Protein 5NA1 (pdb70)

Secondary structure (DSSP, 8-state):
-EEEEEE--SHHHHHHHHHHHHHS-TTTEEEEEEESSSEEE-GGGHHHHHHTSS-GGGGEEESGGGS-TTTEEEEE--EEEEETTTTEEEETTEEEE-SEEEE---EEE--TT-BTHHHHSB--SSHHHHHHHHHHHHHHHHHHHH-SS--GGGGEEEEE--SHHHHHHHHHHHHHHHHHHHHHT--GGG-EEEEE-SSSSSSTTS-HHHHHHHHHHHHHTTEEEE-S--EEEEETTEEEEEETTEEEEEE-SEEEE-S-EEE-THHHHHSSSEETTEEEPPTTSEETTEEEEEE-GGGEE---TT-SSPPP--HHHHHHHHHHHHHHHHHHHTTPPP--------EEEEE-STT-EEEEETTEEEETHHHHHHHHHHHHHHHHHHHHHHHHHHHS--

Solvent-accessible surface area: 18653 Å² total; per-residue (Å²): 141,113,83,0,1,0,0,7,2,29,19,7,0,0,0,0,0,3,59,0,8,133,50,4,58,63,155,36,0,50,1,12,0,2,19,138,29,100,44,2,58,2,23,52,4,2,8,30,5,0,0,22,52,40,111,70,101,64,1,28,3,69,0,67,76,21,16,102,117,127,36,4,80,25,15,94,4,80,11,73,106,7,52,57,98,48,95,94,0,71,13,99,127,31,117,55,79,6,52,7,0,0,0,7,44,23,51,47,4,27,11,90,80,29,140,17,0,102,123,87,14,55,19,16,29,41,4,94,23,0,84,94,0,19,123,43,2,37,71,49,2,34,83,10,42,87,36,213,154,90,70,57,63,29,0,3,4,3,0,0,0,0,19,56,58,0,0,6,0,0,0,6,0,12,48,39,8,46,117,2,1,96,139,51,74,15,72,102,136,96,24,119,7,8,0,0,24,56,41,109,152,10,0,100,98,20,58,142,147,10,23,81,64,0,35,59,30,0,92,118,111,53,5,73,32,54,53,62,12,54,12,54,20,5,46,154,128,1,0,25,0,45,53,151,60,109,122,69,67,28,63,8,21,3,7,0,6,17,36,13,66,15,0,13,120,22,0,78,130,3,8,136,68,27,168,126,0,47,10,73,10,67,49,19,0,0,3,115,69,44,98,34,0,0,0,0,5,20,0,4,5,3,40,30,79,84,108,160,203,50,40,94,44,50,25,40,7,5,17,22,0,0,48,13,0,3,121,0,0,62,62,55,36,83,74,102,94,43,98,104,11,138,60,70,113,153,12,47,1,0,8,0,4,62,120,25,0,0,0,58,11,178,65,145,85,29,37,15,153,151,0,10,106,42,22,74,59,58,10,21,136,18,0,81,64,8,26,27,114,38,20,6,158,171,56,16,48,150

GO terms:
  GO:0005886 plasma membrane (C, EXP)
  GO:0103036 NADH dehydrogenase (menaquinone) (non-electrogenic) activity (F, EXP)
  GO:0120555 NADH dehydrogenase (ubiquinone) (non-electrogenic) activity (F, EXP)
  GO:0050136 NADH dehydrogenase (quinone) (non-electrogenic) activity (F, EXP)

Organism: Staphylococcus aureus (strain NCTC 8325 / PS 47) (NCBI:txid93061)

InterPro domains:
  IPR023753 FAD/NAD(P)-binding domain [PF07992] (6-326)
  IPR036188 FAD/NAD(P)-binding domain superfamily [SSF51905] (6-210)
  IPR036188 FAD/NAD(P)-binding domain superfamily [SSF51905] (152-339)
  IPR051169 NADH:quinone oxidoreductase/NAD(P)H-quinone oxidoreductase [PTHR42913] (4-386)

B-factor: mean 48.08, std 14.4, range [29.09, 130.31]

Foldseek 3Di:
DFEEEEEACELQRLLLQLLLQVQDDLVLYAYEYEHQDQKYFQLVCLLQLLQVVDPLVLGIDGSVQQHPVSRYHYHNWAWDAQAQVQQWTQTPVGIDHGPFYEYAQAKDFDDPPQACCVPAAQESDDSVSSNVNNVQLLVLLQVCLVDPPNDLLSQEEEEEALEQSRLLSLLSNLVRVVVSCVVSVHDSVSHAAEYEYLAQDGHPVDDPVLRVVSVCLSVVSHYHYHHNKDFRHADNQGTFIADVHDTDDDGHSHYYYDHGMAADPNQVVHDPPFDRLEAEDDQLQAHPPCPRYHYAARNYFYADPPGDGGDDRDSQRSSLSSNSSSVQVSQVSVVHHHDGRDRDPQKAWRDNYQFWTWIAGPNRIDIGNVRNVVNQVVQLVSLCSSRHPVSSVVSGPD

Structure (mmCIF, N/CA/C/O backbone):
data_5NA1
#
_entry.id   5NA1
#
_cell.length_a   150.418
_cell.length_b   150.418
_cell.length_c   150.418
_cell.angle_alpha   90.00
_cell.angle_beta   90.00
_cell.angle_gamma   90.00
#
_symmetry.space_group_name_H-M   'P 43 3 2'
#
loop_
_entity.id
_entity.type
_entity.pdbx_description
1 polymer 'NADH dehydrogenase-like protein SAOUHSC_00878'
2 non-polymer 'FLAVIN-ADENINE DINUCLEOTIDE'
3 non-polymer 'PHOSPHATE ION'
4 non-polymer 'MALONATE ION'
5 water water
#
loop_
_atom_site.group_PDB
_atom_site.id
_atom_site.type_symbol
_atom_site.label_atom_id
_atom_site.label_alt_id
_atom_site.label_comp_id
_atom_site.label_asym_id
_atom_site.label_entity_id
_atom_site.label_seq_id
_atom_site.pdbx_PDB_ins_code
_atom_site.Cartn_x
_atom_site.Cartn_y
_atom_site.Cartn_z
_atom_site.occupancy
_atom_site.B_iso_or_equiv
_atom_site.auth_seq_id
_atom_site.auth_comp_id
_atom_site.auth_asym_id
_atom_site.auth_atom_id
_atom_site.pdbx_PDB_model_num
ATOM 1 N N . ARG A 1 11 ? 17.681 20.679 8.725 1.00 64.29 5 ARG A N 1
ATOM 2 C CA . ARG A 1 11 ? 17.328 19.620 7.780 1.00 63.83 5 ARG A CA 1
ATOM 3 C C . ARG A 1 11 ? 16.277 20.167 6.785 1.00 66.92 5 ARG A C 1
ATOM 4 O O . ARG A 1 11 ? 15.066 20.105 7.032 1.00 66.99 5 ARG A O 1
ATOM 12 N N . LYS A 1 12 ? 16.759 20.747 5.674 1.00 60.67 6 LYS A N 1
ATOM 13 C CA . LYS A 1 12 ? 15.876 21.362 4.695 1.00 57.89 6 LYS A CA 1
ATOM 14 C C . LYS A 1 12 ? 15.150 20.313 3.854 1.00 56.31 6 LYS A C 1
ATOM 15 O O . LYS A 1 12 ? 15.675 19.231 3.630 1.00 55.92 6 LYS A O 1
ATOM 21 N N . LYS A 1 13 ? 13.910 20.619 3.450 1.00 49.17 7 LYS A N 1
ATOM 22 C CA . LYS A 1 13 ? 13.093 19.713 2.651 1.00 46.55 7 LYS A CA 1
ATOM 23 C C . LYS A 1 13 ? 13.354 19.949 1.181 1.00 46.26 7 LYS A C 1
ATOM 24 O O . LYS A 1 13 ? 13.084 21.041 0.668 1.00 45.08 7 LYS A O 1
ATOM 30 N N . VAL A 1 14 ? 13.935 18.944 0.520 1.00 40.81 8 VAL A N 1
ATOM 31 C CA . VAL A 1 14 ? 14.211 18.969 -0.920 1.00 39.04 8 VAL A CA 1
ATOM 32 C C . VAL A 1 14 ? 13.088 18.158 -1.546 1.00 40.72 8 VAL A C 1
ATOM 33 O O . VAL A 1 14 ? 13.023 16.950 -1.339 1.00 38.84 8 VAL A O 1
ATOM 37 N N . LEU A 1 15 ? 12.195 18.832 -2.286 1.00 37.58 9 LEU A N 1
ATOM 38 C CA . LEU A 1 15 ? 11.026 18.204 -2.911 1.00 36.72 9 LEU A CA 1
ATOM 39 C C . LEU A 1 15 ? 11.276 18.130 -4.419 1.00 39.97 9 LEU A C 1
ATOM 40 O O . LEU A 1 15 ? 11.534 19.154 -5.059 1.00 39.92 9 LEU A O 1
ATOM 45 N N . VAL A 1 16 ? 11.252 16.914 -4.968 1.00 34.96 10 VAL A N 1
ATOM 46 C CA . VAL A 1 16 ? 11.468 16.659 -6.388 1.00 33.53 10 VAL A CA 1
ATOM 47 C C . VAL A 1 16 ? 10.129 16.198 -7.017 1.00 37.15 10 VAL A C 1
ATOM 48 O O . VAL A 1 16 ? 9.550 15.194 -6.593 1.00 34.22 10 VAL A O 1
ATOM 52 N N . LEU A 1 17 ? 9.663 16.917 -8.047 1.00 35.29 11 LEU A N 1
ATOM 53 C CA . LEU A 1 17 ? 8.402 16.599 -8.730 1.00 35.03 11 LEU A CA 1
ATOM 54 C C . LEU A 1 17 ? 8.657 15.891 -10.056 1.00 37.57 11 LEU A C 1
ATOM 55 O O . LEU A 1 17 ? 9.032 16.529 -11.025 1.00 36.86 11 LEU A O 1
ATOM 60 N N . GLY A 1 18 ? 8.426 14.578 -10.070 1.00 35.06 12 GLY A N 1
ATOM 61 C CA . GLY A 1 18 ? 8.597 13.711 -11.223 1.00 34.23 12 GLY A CA 1
ATOM 62 C C . GLY A 1 18 ? 9.802 12.812 -11.085 1.00 39.21 12 GLY A C 1
ATOM 63 O O . GLY A 1 18 ? 10.904 13.300 -10.829 1.00 37.98 12 GLY A O 1
ATOM 64 N N . ALA A 1 19 ? 9.617 11.481 -11.294 1.00 37.31 13 ALA A N 1
ATOM 65 C CA . ALA A 1 19 ? 10.717 10.522 -11.248 1.00 36.65 13 ALA A CA 1
ATOM 66 C C . ALA A 1 19 ? 11.094 10.081 -12.673 1.00 39.81 13 ALA A C 1
ATOM 67 O O . ALA A 1 19 ? 11.320 8.882 -12.931 1.00 38.40 13 ALA A O 1
ATOM 69 N N . GLY A 1 20 ? 11.247 11.073 -13.562 1.00 34.68 14 GLY A N 1
ATOM 70 C CA . GLY A 1 20 ? 11.673 10.846 -14.936 1.00 33.66 14 GLY A CA 1
ATOM 71 C C . GLY A 1 20 ? 13.179 10.914 -15.047 1.00 38.46 14 GLY A C 1
ATOM 72 O O . GLY A 1 20 ? 13.885 10.758 -14.053 1.00 38.73 14 GLY A O 1
ATOM 73 N N . TYR A 1 21 ? 13.688 11.152 -16.256 1.00 36.32 15 TYR A N 1
ATOM 74 C CA . TYR A 1 21 ? 15.134 11.276 -16.490 1.00 35.61 15 TYR A CA 1
ATOM 75 C C . TYR A 1 21 ? 15.718 12.383 -15.638 1.00 39.33 15 TYR A C 1
ATOM 76 O O . TYR A 1 21 ? 16.673 12.156 -14.913 1.00 38.88 15 TYR A O 1
ATOM 85 N N . ALA A 1 22 ? 15.125 13.573 -15.709 1.00 36.50 16 ALA A N 1
ATOM 86 C CA . ALA A 1 22 ? 15.600 14.715 -14.929 1.00 35.73 16 ALA A CA 1
ATOM 87 C C . ALA A 1 22 ? 15.482 14.528 -13.406 1.00 40.81 16 ALA A C 1
ATOM 88 O O . ALA A 1 22 ? 16.463 14.702 -12.678 1.00 41.29 16 ALA A O 1
ATOM 90 N N . GLY A 1 23 ? 14.283 14.217 -12.940 1.00 37.80 17 GLY A N 1
ATOM 91 C CA . GLY A 1 23 ? 14.010 14.089 -11.515 1.00 37.55 17 GLY A CA 1
ATOM 92 C C . GLY A 1 23 ? 14.643 12.900 -10.821 1.00 40.64 17 GLY A C 1
ATOM 93 O O . GLY A 1 23 ? 15.187 13.049 -9.726 1.00 41.11 17 GLY A O 1
ATOM 94 N N . LEU A 1 24 ? 14.590 11.714 -11.433 1.00 35.80 18 LEU A N 1
ATOM 95 C CA . LEU A 1 24 ? 15.212 10.531 -10.826 1.00 34.74 18 LEU A CA 1
ATOM 96 C C . LEU A 1 24 ? 16.752 10.639 -10.825 1.00 37.31 18 LEU A C 1
ATOM 97 O O . LEU A 1 24 ? 17.394 10.191 -9.867 1.00 36.29 18 LEU A O 1
ATOM 102 N N . GLN A 1 25 ? 17.342 11.271 -11.857 1.00 33.78 19 GLN A N 1
ATOM 103 C CA . GLN A 1 25 ? 18.806 11.467 -11.880 1.00 34.64 19 GLN A CA 1
ATOM 104 C C . GLN A 1 25 ? 19.245 12.401 -10.738 1.00 38.76 19 GLN A C 1
ATOM 105 O O . GLN A 1 25 ? 20.258 12.150 -10.098 1.00 38.62 19 GLN A O 1
ATOM 111 N N . THR A 1 26 ? 18.486 13.480 -10.499 1.00 35.60 20 THR A N 1
ATOM 112 C CA . THR A 1 26 ? 18.761 14.414 -9.406 1.00 35.88 20 THR A CA 1
ATOM 113 C C . THR A 1 26 ? 18.762 13.693 -8.068 1.00 41.03 20 THR A C 1
ATOM 114 O O . THR A 1 26 ? 19.648 13.909 -7.258 1.00 41.62 20 THR A O 1
ATOM 118 N N . VAL A 1 27 ? 17.748 12.866 -7.832 1.00 37.78 21 VAL A N 1
ATOM 119 C CA . VAL A 1 27 ? 17.599 12.139 -6.582 1.00 37.53 21 VAL A CA 1
ATOM 120 C C . VAL A 1 27 ? 18.718 11.105 -6.376 1.00 40.45 21 VAL A C 1
ATOM 121 O O . VAL A 1 27 ? 19.285 11.080 -5.304 1.00 40.98 21 VAL A O 1
ATOM 125 N N . THR A 1 28 ? 19.050 10.285 -7.384 1.00 36.38 22 THR A N 1
ATOM 126 C CA . THR A 1 28 ? 20.091 9.259 -7.227 1.00 36.84 22 THR A CA 1
ATOM 127 C C . THR A 1 28 ? 21.472 9.868 -7.014 1.00 41.60 22 THR A C 1
ATOM 128 O O . THR A 1 28 ? 22.271 9.304 -6.256 1.00 41.13 22 THR A O 1
ATOM 132 N N . LYS A 1 29 ? 21.749 11.036 -7.622 1.00 38.31 23 LYS A N 1
ATOM 133 C CA . LYS A 1 29 ? 23.018 11.712 -7.378 1.00 39.32 23 LYS A CA 1
ATOM 134 C C . LYS A 1 29 ? 23.011 12.401 -6.034 1.00 44.63 23 LYS A C 1
ATOM 135 O O . LYS A 1 29 ? 23.971 12.275 -5.285 1.00 45.02 23 LYS A O 1
ATOM 141 N N . LEU A 1 30 ? 21.936 13.142 -5.733 1.00 41.24 24 LEU A N 1
ATOM 142 C CA . LEU A 1 30 ? 21.843 13.903 -4.489 1.00 40.92 24 LEU A CA 1
ATOM 143 C C . LEU A 1 30 ? 21.838 13.022 -3.251 1.00 45.04 24 LEU A C 1
ATOM 144 O O . LEU A 1 30 ? 22.480 13.384 -2.271 1.00 44.01 24 LEU A O 1
ATOM 149 N N . GLN A 1 31 ? 21.152 11.868 -3.291 1.00 42.68 25 GLN A N 1
ATOM 150 C CA . GLN A 1 31 ? 21.093 10.966 -2.133 1.00 44.16 25 GLN A CA 1
ATOM 151 C C . GLN A 1 31 ? 22.478 10.398 -1.717 1.00 50.93 25 GLN A C 1
ATOM 152 O O . GLN A 1 31 ? 22.672 10.069 -0.543 1.00 51.50 25 GLN A O 1
ATOM 158 N N . LYS A 1 32 ? 23.416 10.285 -2.668 1.00 48.07 26 LYS A N 1
ATOM 159 C CA . LYS A 1 32 ? 24.776 9.833 -2.376 1.00 49.92 26 LYS A CA 1
ATOM 160 C C . LYS A 1 32 ? 25.624 10.937 -1.693 1.00 55.79 26 LYS A C 1
ATOM 161 O O . LYS A 1 32 ? 26.538 10.621 -0.930 1.00 55.70 26 LYS A O 1
ATOM 167 N N . ALA A 1 33 ? 25.353 12.214 -2.028 1.00 53.52 27 ALA A N 1
ATOM 168 C CA . ALA A 1 33 ? 26.104 13.385 -1.580 1.00 53.84 27 ALA A CA 1
ATOM 169 C C . ALA A 1 33 ? 25.646 14.016 -0.256 1.00 60.03 27 ALA A C 1
ATOM 170 O O . ALA A 1 33 ? 26.483 14.565 0.458 1.00 60.52 27 ALA A O 1
ATOM 172 N N . ILE A 1 34 ? 24.349 14.006 0.058 1.00 58.67 28 ILE A N 1
ATOM 173 C CA . ILE A 1 34 ? 23.885 14.606 1.323 1.00 59.86 28 ILE A CA 1
ATOM 174 C C . ILE A 1 34 ? 23.984 13.605 2.443 1.00 67.46 28 ILE A C 1
ATOM 175 O O . ILE A 1 34 ? 23.975 12.398 2.207 1.00 66.96 28 ILE A O 1
ATOM 180 N N . SER A 1 35 ? 24.029 14.124 3.668 1.00 67.35 29 SER A N 1
ATOM 181 C CA . SER A 1 35 ? 23.982 13.340 4.894 1.00 68.53 29 SER A CA 1
ATOM 182 C C . SER A 1 35 ? 22.498 13.316 5.263 1.00 74.50 29 SER A C 1
ATOM 183 O O . SER A 1 35 ? 21.734 14.168 4.794 1.00 73.04 29 SER A O 1
ATOM 186 N N . THR A 1 36 ? 22.083 12.359 6.095 1.00 73.50 30 THR A N 1
ATOM 187 C CA . THR A 1 36 ? 20.680 12.261 6.496 1.00 72.90 30 THR A CA 1
ATOM 188 C C . THR A 1 36 ? 20.220 13.510 7.253 1.00 76.42 30 THR A C 1
ATOM 189 O O . THR A 1 36 ? 19.149 14.019 6.936 1.00 76.41 30 THR A O 1
ATOM 193 N N . GLU A 1 37 ? 21.027 14.034 8.209 1.00 72.93 31 GLU A N 1
ATOM 194 C CA . GLU A 1 37 ? 20.635 15.236 8.982 1.00 72.65 31 GLU A CA 1
ATOM 195 C C . GLU A 1 37 ? 20.783 16.563 8.194 1.00 72.39 31 GLU A C 1
ATOM 196 O O . GLU A 1 37 ? 20.235 17.582 8.608 1.00 71.77 31 GLU A O 1
ATOM 202 N N . GLU A 1 38 ? 21.490 16.539 7.060 1.00 65.53 32 GLU A N 1
ATOM 203 C CA . GLU A 1 38 ? 21.705 17.706 6.205 1.00 63.30 32 GLU A CA 1
ATOM 204 C C . GLU A 1 38 ? 20.415 18.137 5.505 1.00 65.33 32 GLU A C 1
ATOM 205 O O . GLU A 1 38 ? 20.150 19.333 5.380 1.00 65.25 32 GLU A O 1
ATOM 211 N N . ALA A 1 39 ? 19.639 17.162 5.005 1.00 59.95 33 ALA A N 1
ATOM 212 C CA . ALA A 1 39 ? 18.390 17.435 4.304 1.00 57.46 33 ALA A CA 1
ATOM 213 C C . ALA A 1 39 ? 17.508 16.209 4.201 1.00 56.69 33 ALA A C 1
ATOM 214 O O . ALA A 1 39 ? 17.978 15.076 4.273 1.00 55.48 33 ALA A O 1
ATOM 216 N N . GLU A 1 40 ? 16.228 16.469 3.982 1.00 51.34 34 GLU A N 1
ATOM 217 C CA . GLU A 1 40 ? 15.162 15.494 3.787 1.00 50.66 34 GLU A CA 1
ATOM 218 C C . GLU A 1 40 ? 14.765 15.563 2.300 1.00 50.36 34 GLU A C 1
ATOM 219 O O . GLU A 1 40 ? 14.437 16.654 1.844 1.00 49.68 34 GLU A O 1
ATOM 225 N N . ILE A 1 41 ? 14.852 14.441 1.531 1.00 43.96 35 ILE A N 1
ATOM 226 C CA . ILE A 1 41 ? 14.459 14.422 0.120 1.00 41.62 35 ILE A CA 1
ATOM 227 C C . ILE A 1 41 ? 13.077 13.764 -0.013 1.00 44.08 35 ILE A C 1
ATOM 228 O O . ILE A 1 41 ? 12.846 12.692 0.535 1.00 43.52 35 ILE A O 1
ATOM 233 N N . THR A 1 42 ? 12.187 14.361 -0.802 1.00 39.47 36 THR A N 1
ATOM 234 C CA . THR A 1 42 ? 10.862 13.787 -1.045 1.00 38.04 36 THR A CA 1
ATOM 235 C C . THR A 1 42 ? 10.662 13.774 -2.543 1.00 39.34 36 THR A C 1
ATOM 236 O O . THR A 1 42 ? 10.840 14.801 -3.182 1.00 38.91 36 THR A O 1
ATOM 240 N N . LEU A 1 43 ? 10.363 12.607 -3.105 1.00 35.54 37 LEU A N 1
ATOM 241 C CA . LEU A 1 43 ? 10.180 12.419 -4.545 1.00 35.08 37 LEU A CA 1
ATOM 242 C C . LEU A 1 43 ? 8.736 12.022 -4.813 1.00 39.59 37 LEU A C 1
ATOM 243 O O . LEU A 1 43 ? 8.289 11.012 -4.286 1.00 40.59 37 LEU A O 1
ATOM 248 N N . ILE A 1 44 ? 7.998 12.827 -5.590 1.00 36.79 38 ILE A N 1
ATOM 249 C CA . ILE A 1 44 ? 6.598 12.555 -5.938 1.00 35.49 38 ILE A CA 1
ATOM 250 C C . ILE A 1 44 ? 6.541 12.127 -7.386 1.00 39.44 38 ILE A C 1
ATOM 251 O O . ILE A 1 44 ? 7.115 12.804 -8.234 1.00 36.48 38 ILE A O 1
ATOM 256 N N . ASN A 1 45 ? 5.770 11.068 -7.679 1.00 39.64 39 ASN A N 1
ATOM 257 C CA . ASN A 1 45 ? 5.580 10.598 -9.054 1.00 39.68 39 ASN A CA 1
ATOM 258 C C . ASN A 1 45 ? 4.205 9.954 -9.218 1.00 42.84 39 ASN A C 1
ATOM 259 O O . ASN A 1 45 ? 3.782 9.193 -8.355 1.00 42.13 39 ASN A O 1
ATOM 264 N N . LYS A 1 46 ? 3.540 10.256 -10.354 1.00 39.22 40 LYS A N 1
ATOM 265 C CA . LYS A 1 46 ? 2.218 9.744 -10.799 1.00 38.38 40 LYS A CA 1
ATOM 266 C C . LYS A 1 46 ? 2.123 8.221 -10.598 1.00 39.88 40 LYS A C 1
ATOM 267 O O . LYS A 1 46 ? 1.153 7.706 -10.042 1.00 41.13 40 LYS A O 1
ATOM 273 N N . ASN A 1 47 ? 3.132 7.517 -11.109 1.00 35.70 41 ASN A N 1
ATOM 274 C CA . ASN A 1 47 ? 3.229 6.053 -11.135 1.00 36.28 41 ASN A CA 1
ATOM 275 C C . ASN A 1 47 ? 4.292 5.495 -10.190 1.00 40.85 41 ASN A C 1
ATOM 276 O O . ASN A 1 47 ? 5.233 6.190 -9.822 1.00 40.31 41 ASN A O 1
ATOM 281 N N . GLU A 1 48 ? 4.177 4.211 -9.879 1.00 38.50 42 GLU A N 1
ATOM 282 C CA . GLU A 1 48 ? 5.142 3.483 -9.018 1.00 39.66 42 GLU A CA 1
ATOM 283 C C . GLU A 1 48 ? 6.466 3.277 -9.747 1.00 41.75 42 GLU A C 1
ATOM 284 O O . GLU A 1 48 ? 7.469 2.997 -9.104 1.00 41.89 42 GLU A O 1
ATOM 290 N N . TYR A 1 49 ? 6.473 3.437 -11.088 1.00 36.86 43 TYR A N 1
ATOM 291 C CA . TYR A 1 49 ? 7.626 3.181 -11.915 1.00 34.95 43 TYR A CA 1
ATOM 292 C C . TYR A 1 49 ? 8.173 4.426 -12.598 1.00 37.47 43 TYR A C 1
ATOM 293 O O . TYR A 1 49 ? 7.547 5.487 -12.672 1.00 35.52 43 TYR A O 1
ATOM 302 N N . HIS A 1 50 ? 9.387 4.257 -13.081 1.00 35.35 44 HIS A N 1
ATOM 303 C CA . HIS A 1 50 ? 10.082 5.192 -13.930 1.00 35.79 44 HIS A CA 1
ATOM 304 C C . HIS A 1 50 ? 10.011 4.493 -15.283 1.00 38.28 44 HIS A C 1
ATOM 305 O O . HIS A 1 50 ? 10.309 3.306 -15.359 1.00 36.19 44 HIS A O 1
ATOM 312 N N . TYR A 1 51 ? 9.692 5.214 -16.338 1.00 36.04 45 TYR A N 1
ATOM 313 C CA . TYR A 1 51 ? 9.678 4.608 -17.660 1.00 35.93 45 TYR A CA 1
ATOM 314 C C . TYR A 1 51 ? 10.680 5.276 -18.567 1.00 38.83 45 TYR A C 1
ATOM 315 O O . TYR A 1 51 ? 10.927 6.467 -18.463 1.00 37.64 45 TYR A O 1
ATOM 324 N N . GLU A 1 52 ? 11.245 4.498 -19.476 1.00 37.08 46 GLU A N 1
ATOM 325 C CA . GLU A 1 52 ? 12.178 4.997 -20.470 1.00 36.17 46 GLU A CA 1
ATOM 326 C C . GLU A 1 52 ? 11.341 5.608 -21.551 1.00 37.53 46 GLU A C 1
ATOM 327 O O . GLU A 1 52 ? 10.839 4.897 -22.408 1.00 37.01 46 GLU A O 1
ATOM 333 N N . ALA A 1 53 ? 11.098 6.909 -21.462 1.00 34.97 47 ALA A N 1
ATOM 334 C CA . ALA A 1 53 ? 10.285 7.619 -22.461 1.00 34.53 47 ALA A CA 1
ATOM 335 C C . ALA A 1 53 ? 10.918 7.538 -23.851 1.00 37.55 47 ALA A C 1
ATOM 336 O O . ALA A 1 53 ? 10.215 7.455 -24.848 1.00 37.11 47 ALA A O 1
ATOM 338 N N . THR A 1 54 ? 12.249 7.455 -23.906 1.00 34.94 48 THR A N 1
ATOM 339 C CA . THR A 1 54 ? 12.952 7.320 -25.174 1.00 34.72 48 THR A CA 1
ATOM 340 C C . THR A 1 54 ? 12.709 5.963 -25.872 1.00 40.06 48 THR A C 1
ATOM 341 O O . THR A 1 54 ? 13.125 5.829 -27.020 1.00 39.91 48 THR A O 1
ATOM 345 N N . TRP A 1 55 ? 12.086 4.960 -25.192 1.00 35.28 49 TRP A N 1
ATOM 346 C CA . TRP A 1 55 ? 11.780 3.654 -25.758 1.00 35.22 49 TRP A CA 1
ATOM 347 C C . TRP A 1 55 ? 10.277 3.542 -26.129 1.00 38.44 49 TRP A C 1
ATOM 348 O O . TRP A 1 55 ? 9.840 2.466 -26.569 1.00 36.63 49 TRP A O 1
ATOM 359 N N . LEU A 1 56 ? 9.486 4.642 -25.984 1.00 36.24 50 LEU A N 1
ATOM 360 C CA . LEU A 1 56 ? 8.031 4.594 -26.251 1.00 36.59 50 LEU A CA 1
ATOM 361 C C . LEU A 1 56 ? 7.659 4.382 -27.732 1.00 38.74 50 LEU A C 1
ATOM 362 O O . LEU A 1 56 ? 6.521 4.017 -28.009 1.00 38.08 50 LEU A O 1
ATOM 367 N N . HIS A 1 57 ? 8.604 4.573 -28.662 1.00 34.93 51 HIS A N 1
ATOM 368 C CA . HIS A 1 57 ? 8.407 4.262 -30.086 1.00 34.82 51 HIS A CA 1
ATOM 369 C C . HIS A 1 57 ? 8.218 2.721 -30.247 1.00 37.76 51 HIS A C 1
ATOM 370 O O . HIS A 1 57 ? 7.289 2.265 -30.920 1.00 36.16 51 HIS A O 1
ATOM 377 N N . GLU A 1 58 ? 9.014 1.944 -29.501 1.00 34.63 52 GLU A N 1
ATOM 378 C CA . GLU A 1 58 ? 8.962 0.482 -29.515 1.00 34.77 52 GLU A CA 1
ATOM 379 C C . GLU A 1 58 ? 7.721 -0.041 -28.788 1.00 37.25 52 GLU A C 1
ATOM 380 O O . GLU A 1 58 ? 7.063 -0.958 -29.271 1.00 37.37 52 GLU A O 1
ATOM 386 N N . ALA A 1 59 ? 7.408 0.526 -27.629 1.00 33.76 53 ALA A N 1
ATOM 387 C CA . ALA A 1 59 ? 6.215 0.130 -26.889 1.00 33.56 53 ALA A CA 1
ATOM 388 C C . ALA A 1 59 ? 4.926 0.520 -27.626 1.00 35.55 53 ALA A C 1
ATOM 389 O O . ALA A 1 59 ? 3.974 -0.223 -27.552 1.00 36.04 53 ALA A O 1
ATOM 391 N N . SER A 1 60 ? 4.886 1.677 -28.318 1.00 33.06 54 SER A N 1
ATOM 392 C CA . SER A 1 60 ? 3.704 2.128 -29.075 1.00 33.10 54 SER A CA 1
ATOM 393 C C . SER A 1 60 ? 3.412 1.276 -30.302 1.00 38.59 54 SER A C 1
ATOM 394 O O . SER A 1 60 ? 2.243 1.019 -30.601 1.00 37.65 54 SER A O 1
ATOM 397 N N . ALA A 1 61 ? 4.475 0.852 -31.020 1.00 37.26 55 ALA A N 1
ATOM 398 C CA . ALA A 1 61 ? 4.363 -0.020 -32.192 1.00 37.48 55 ALA A CA 1
ATOM 399 C C . ALA A 1 61 ? 4.128 -1.485 -31.771 1.00 44.23 55 ALA A C 1
ATOM 400 O O . ALA A 1 61 ? 3.539 -2.254 -32.536 1.00 44.90 55 ALA A O 1
ATOM 402 N N . GLY A 1 62 ? 4.594 -1.859 -30.572 1.00 40.69 56 GLY A N 1
ATOM 403 C CA . GLY A 1 62 ? 4.427 -3.211 -30.039 1.00 40.22 56 GLY A CA 1
ATOM 404 C C . GLY A 1 62 ? 5.564 -4.152 -30.362 1.00 42.36 56 GLY A C 1
ATOM 405 O O . GLY A 1 62 ? 5.397 -5.365 -30.318 1.00 41.51 56 GLY A O 1
ATOM 406 N N . THR A 1 63 ? 6.740 -3.602 -30.655 1.00 41.41 57 THR A N 1
ATOM 407 C CA . THR A 1 63 ? 7.949 -4.385 -30.936 1.00 41.30 57 THR A CA 1
ATOM 408 C C . THR A 1 63 ? 8.670 -4.700 -29.618 1.00 44.60 57 THR A C 1
ATOM 409 O O . THR A 1 63 ? 9.605 -5.493 -29.596 1.00 43.56 57 THR A O 1
ATOM 413 N N . LEU A 1 64 ? 8.236 -4.066 -28.531 1.00 42.94 58 LEU A N 1
ATOM 414 C CA . LEU A 1 64 ? 8.783 -4.279 -27.206 1.00 44.38 58 LEU A CA 1
ATOM 415 C C . LEU A 1 64 ? 7.634 -4.365 -26.194 1.00 51.23 58 LEU A C 1
ATOM 416 O O . LEU A 1 64 ? 6.689 -3.570 -26.260 1.00 52.23 58 LEU A O 1
ATOM 421 N N . ASN A 1 65 ? 7.705 -5.337 -25.277 1.00 48.62 59 ASN A N 1
ATOM 422 C CA . ASN A 1 65 ? 6.706 -5.488 -24.225 1.00 49.09 59 ASN A CA 1
ATOM 423 C C . ASN A 1 65 ? 6.820 -4.299 -23.241 1.00 51.12 59 ASN A C 1
ATOM 424 O O . ASN A 1 65 ? 7.924 -3.967 -22.798 1.00 49.34 59 ASN A O 1
ATOM 429 N N . TYR A 1 66 ? 5.675 -3.661 -22.923 1.00 47.28 60 TYR A N 1
ATOM 430 C CA . TYR A 1 66 ? 5.604 -2.482 -22.046 1.00 47.17 60 TYR A CA 1
ATOM 431 C C . TYR A 1 66 ? 6.358 -2.642 -20.719 1.00 51.54 60 TYR A C 1
ATOM 432 O O . TYR A 1 66 ? 6.975 -1.687 -20.256 1.00 51.90 60 TYR A O 1
ATOM 441 N N . GLU A 1 67 ? 6.361 -3.856 -20.146 1.00 46.76 61 GLU A N 1
ATOM 442 C CA . GLU A 1 67 ? 7.048 -4.130 -18.898 1.00 46.56 61 GLU A CA 1
ATOM 443 C C . GLU A 1 67 ? 8.542 -3.922 -19.025 1.00 48.57 61 GLU A C 1
ATOM 444 O O . GLU A 1 67 ? 9.202 -3.704 -18.011 1.00 49.09 61 GLU A O 1
ATOM 450 N N . ASP A 1 68 ? 9.086 -4.037 -20.242 1.00 43.55 62 ASP A N 1
ATOM 451 C CA . ASP A 1 68 ? 10.509 -3.856 -20.472 1.00 43.76 62 ASP A CA 1
ATOM 452 C C . ASP A 1 68 ? 10.941 -2.383 -20.552 1.00 47.98 62 ASP A C 1
ATOM 453 O O . ASP A 1 68 ? 12.139 -2.147 -20.580 1.00 49.85 62 ASP A O 1
ATOM 458 N N . VAL A 1 69 ? 10.008 -1.402 -20.586 1.00 41.57 63 VAL A N 1
ATOM 459 C CA . VAL A 1 69 ? 10.377 0.012 -20.622 1.00 40.20 63 VAL A CA 1
ATOM 460 C C . VAL A 1 69 ? 10.296 0.658 -19.258 1.00 42.53 63 VAL A C 1
ATOM 461 O O . VAL A 1 69 ? 10.496 1.865 -19.158 1.00 39.01 63 VAL A O 1
ATOM 465 N N . LEU A 1 70 ? 10.040 -0.120 -18.199 1.00 40.80 64 LEU A N 1
ATOM 466 C CA . LEU A 1 70 ? 9.846 0.501 -16.898 1.00 39.76 64 LEU A CA 1
ATOM 467 C C . LEU A 1 70 ? 10.465 -0.297 -15.771 1.00 43.89 64 LEU A C 1
ATOM 468 O O . LEU A 1 70 ? 10.728 -1.491 -15.913 1.00 44.03 64 LEU A O 1
ATOM 473 N N . TYR A 1 71 ? 10.774 0.397 -14.672 1.00 39.45 65 TYR A N 1
ATOM 474 C CA . TYR A 1 71 ? 11.298 -0.240 -13.463 1.00 39.28 65 TYR A CA 1
ATOM 475 C C . TYR A 1 71 ? 10.766 0.518 -12.244 1.00 41.72 65 TYR A C 1
ATOM 476 O O . TYR A 1 71 ? 10.430 1.701 -12.349 1.00 39.31 65 TYR A O 1
ATOM 485 N N . PRO A 1 72 ? 10.634 -0.156 -11.094 1.00 38.55 66 PRO A N 1
ATOM 486 C CA . PRO A 1 72 ? 10.156 0.542 -9.893 1.00 38.38 66 PRO A CA 1
ATOM 487 C C . PRO A 1 72 ? 11.110 1.655 -9.444 1.00 45.28 66 PRO A C 1
ATOM 488 O O . PRO A 1 72 ? 12.315 1.456 -9.436 1.00 45.87 66 PRO A O 1
ATOM 492 N N . VAL A 1 73 ? 10.571 2.803 -9.054 1.00 43.28 67 VAL A N 1
ATOM 493 C CA . VAL A 1 73 ? 11.374 3.950 -8.617 1.00 43.71 67 VAL A CA 1
ATOM 494 C C . VAL A 1 73 ?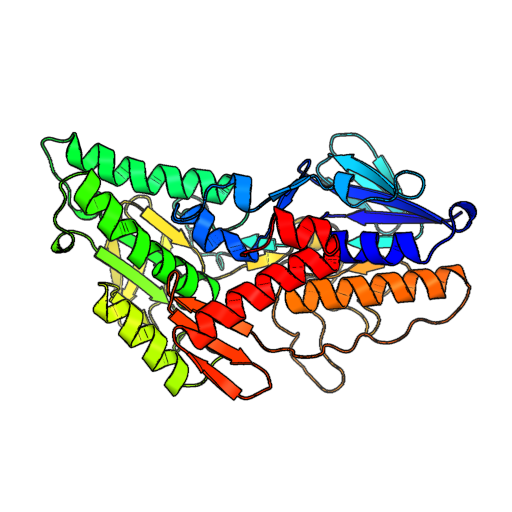 12.131 3.619 -7.339 1.00 48.60 67 VAL A C 1
ATOM 495 O O . VAL A 1 73 ? 13.313 3.919 -7.226 1.00 50.11 67 VAL A O 1
ATOM 499 N N . GLU A 1 74 ? 11.423 3.030 -6.379 1.00 43.63 68 GLU A N 1
ATOM 500 C CA . GLU A 1 74 ? 11.918 2.714 -5.053 1.00 42.83 68 GLU A CA 1
ATOM 501 C C . GLU A 1 74 ? 13.166 1.849 -5.030 1.00 44.46 68 GLU A C 1
ATOM 502 O O . GLU A 1 74 ? 13.958 1.971 -4.109 1.00 43.82 68 GLU A O 1
ATOM 508 N N . SER A 1 75 ? 13.353 0.997 -6.037 1.00 40.88 69 SER A N 1
ATOM 509 C CA . SER A 1 75 ? 14.497 0.115 -6.133 1.00 39.84 69 SER A CA 1
ATOM 510 C C . SER A 1 75 ? 15.829 0.852 -6.185 1.00 42.59 69 SER A C 1
ATOM 511 O O . SER A 1 75 ? 16.821 0.311 -5.700 1.00 41.57 69 SER A O 1
ATOM 514 N N . VAL A 1 76 ? 15.863 2.087 -6.722 1.00 39.27 70 VAL A N 1
ATOM 515 C CA . VAL A 1 76 ? 17.131 2.825 -6.812 1.00 39.47 70 VAL A CA 1
ATOM 516 C C . VAL A 1 76 ? 17.284 3.885 -5.701 1.00 43.35 70 VAL A C 1
ATOM 517 O O . VAL A 1 76 ? 18.248 4.641 -5.751 1.00 44.17 70 VAL A O 1
ATOM 521 N N . LEU A 1 77 ? 16.404 3.909 -4.676 1.00 38.86 71 LEU A N 1
ATOM 522 C CA . LEU A 1 77 ? 16.440 4.951 -3.652 1.00 37.59 71 LEU A CA 1
ATOM 523 C C . LEU A 1 77 ? 17.093 4.552 -2.345 1.00 40.50 71 LEU A C 1
ATOM 524 O O . LEU A 1 77 ? 16.899 3.450 -1.885 1.00 37.22 71 LEU A O 1
ATOM 529 N N . LYS A 1 78 ? 17.772 5.520 -1.689 1.00 39.77 72 LYS A N 1
ATOM 530 C CA . LYS A 1 78 ? 18.346 5.340 -0.361 1.00 40.52 72 LYS A CA 1
ATOM 531 C 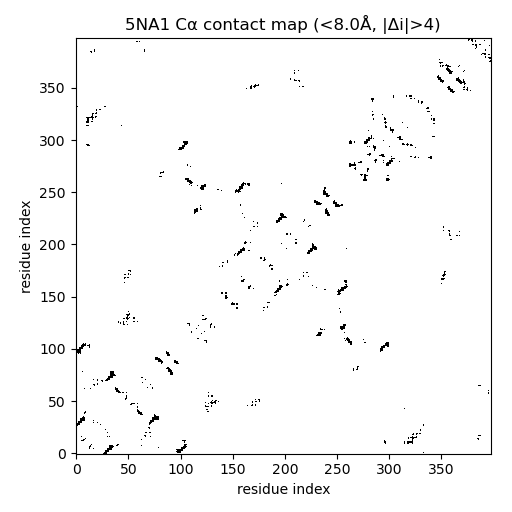C . LYS A 1 78 ? 17.172 5.741 0.525 1.00 47.01 72 LYS A C 1
ATOM 532 O O . LYS A 1 78 ? 16.829 6.922 0.623 1.00 47.19 72 LYS A O 1
ATOM 538 N N . LYS A 1 79 ? 16.468 4.739 1.040 1.00 45.20 73 LYS A N 1
ATOM 539 C CA . LYS A 1 79 ? 15.209 4.935 1.746 1.00 45.48 73 LYS A CA 1
ATOM 540 C C . LYS A 1 79 ? 15.332 5.707 3.049 1.00 51.02 73 LYS A C 1
ATOM 541 O O . LYS A 1 79 ? 14.367 6.357 3.432 1.00 51.83 73 LYS A O 1
ATOM 547 N N . ASP A 1 80 ? 16.505 5.748 3.665 1.00 47.74 74 ASP A N 1
ATOM 548 C CA . ASP A 1 80 ? 16.673 6.567 4.864 1.00 48.63 74 ASP A CA 1
ATOM 549 C C . ASP A 1 80 ? 16.797 8.059 4.523 1.00 53.06 74 ASP A C 1
ATOM 550 O O . ASP A 1 80 ? 16.717 8.893 5.429 1.00 54.06 74 ASP A O 1
ATOM 555 N N . LYS A 1 81 ? 17.055 8.388 3.245 1.00 46.69 75 LYS A N 1
ATOM 556 C CA . LYS A 1 81 ? 17.198 9.762 2.793 1.00 45.03 75 LYS A CA 1
ATOM 557 C C . LYS A 1 81 ? 16.065 10.197 1.877 1.00 46.25 75 LYS A C 1
ATOM 558 O O . LYS A 1 81 ? 15.871 11.396 1.741 1.00 44.17 75 LYS A O 1
ATOM 564 N N . VAL A 1 82 ? 15.351 9.256 1.209 1.00 43.65 76 VAL A N 1
ATOM 565 C CA . VAL A 1 82 ? 14.308 9.619 0.251 1.00 42.37 76 VAL A CA 1
ATOM 566 C C . VAL A 1 82 ? 12.994 8.994 0.626 1.00 44.21 76 VAL A C 1
ATOM 567 O O . VAL A 1 82 ? 12.928 7.790 0.820 1.00 43.20 76 VAL A O 1
ATOM 571 N N . ASN A 1 83 ? 11.938 9.809 0.639 1.00 40.52 77 ASN A N 1
ATOM 572 C CA . ASN A 1 83 ? 10.576 9.360 0.829 1.00 40.24 77 ASN A CA 1
ATOM 573 C C . ASN A 1 83 ? 9.953 9.371 -0.555 1.00 42.65 77 ASN A C 1
ATOM 574 O O . ASN A 1 83 ? 9.891 10.422 -1.176 1.00 41.87 77 ASN A O 1
ATOM 579 N N . PHE A 1 84 ? 9.533 8.215 -1.058 1.00 39.63 78 PHE A N 1
ATOM 580 C CA . PHE A 1 84 ? 8.866 8.118 -2.348 1.00 37.73 78 PHE A CA 1
ATOM 581 C C . PHE A 1 84 ? 7.353 8.251 -2.098 1.00 41.70 78 PHE A C 1
ATOM 582 O O . PHE A 1 84 ? 6.801 7.501 -1.298 1.00 42.70 78 PHE A O 1
ATOM 590 N N . VAL A 1 85 ? 6.700 9.176 -2.791 1.00 37.03 79 VAL A N 1
ATOM 591 C CA . VAL A 1 85 ? 5.275 9.428 -2.676 1.00 36.87 79 VAL A CA 1
ATOM 592 C C . VAL A 1 85 ? 4.644 9.178 -4.037 1.00 41.49 79 VAL A C 1
ATOM 593 O O . VAL A 1 85 ? 4.890 9.938 -4.968 1.00 40.06 79 VAL A O 1
ATOM 597 N N . GLN A 1 86 ? 3.826 8.121 -4.165 1.00 39.77 80 GLN A N 1
ATOM 598 C CA . GLN A 1 86 ? 3.137 7.882 -5.427 1.00 39.61 80 GLN A CA 1
ATOM 599 C C . GLN A 1 86 ? 1.870 8.745 -5.429 1.00 42.67 80 GLN A C 1
ATOM 600 O O . GLN A 1 86 ? 0.917 8.455 -4.706 1.00 44.28 80 GLN A O 1
ATOM 606 N N . ALA A 1 87 ? 1.904 9.842 -6.150 1.00 37.95 81 ALA A N 1
ATOM 607 C CA . ALA A 1 87 ? 0.787 10.781 -6.198 1.00 37.31 81 ALA A CA 1
ATOM 608 C C . ALA A 1 87 ? 0.884 11.689 -7.405 1.00 39.38 81 ALA A C 1
ATOM 609 O O . ALA A 1 87 ? 1.959 11.877 -7.957 1.00 36.98 81 ALA A O 1
ATOM 611 N N . GLU A 1 88 ? -0.241 12.268 -7.802 1.00 37.49 82 GLU A N 1
ATOM 612 C CA . GLU A 1 88 ? -0.297 13.202 -8.918 1.00 35.73 82 GLU A CA 1
ATOM 613 C C . GLU A 1 88 ? -0.291 14.611 -8.367 1.00 39.51 82 GLU A C 1
ATOM 614 O O . GLU A 1 88 ? -1.163 14.940 -7.576 1.00 39.06 82 GLU A O 1
ATOM 620 N N . VAL A 1 89 ? 0.680 15.444 -8.799 1.00 36.78 83 VAL A N 1
ATOM 621 C CA . VAL A 1 89 ? 0.766 16.859 -8.479 1.00 36.73 83 VAL A CA 1
ATOM 622 C C . VAL A 1 89 ? -0.380 17.557 -9.216 1.00 39.83 83 VAL A C 1
ATOM 623 O O . VAL A 1 89 ? -0.591 17.328 -10.414 1.00 37.93 83 VAL A O 1
ATOM 627 N N . THR A 1 90 ? -1.141 18.347 -8.464 1.00 38.70 84 THR A N 1
ATOM 628 C CA . THR A 1 90 ? -2.298 19.119 -8.928 1.00 38.85 84 THR A CA 1
ATOM 629 C C . THR A 1 90 ? -2.116 20.642 -8.769 1.00 42.41 84 THR A C 1
ATOM 630 O O . THR A 1 90 ? -2.813 21.392 -9.444 1.00 40.43 84 THR A O 1
ATOM 634 N N . LYS A 1 91 ? -1.229 21.095 -7.863 1.00 40.06 85 LYS A N 1
ATOM 635 C CA . LYS A 1 91 ? -0.929 22.515 -7.683 1.00 40.16 85 LYS A CA 1
ATOM 636 C C . LYS A 1 91 ? 0.481 22.696 -7.132 1.00 44.94 85 LYS A C 1
ATOM 637 O O . LYS A 1 91 ? 0.956 21.868 -6.367 1.00 44.03 85 LYS A O 1
ATOM 643 N N . ILE A 1 92 ? 1.127 23.798 -7.512 1.00 42.96 86 ILE A N 1
ATOM 644 C CA . ILE A 1 92 ? 2.434 24.213 -7.009 1.00 42.69 86 ILE A CA 1
ATOM 645 C C . ILE A 1 92 ? 2.264 25.672 -6.621 1.00 47.26 86 ILE A C 1
ATOM 646 O O . ILE A 1 92 ? 1.942 26.503 -7.499 1.00 48.24 86 ILE A O 1
ATOM 651 N N . ASP A 1 93 ? 2.446 25.985 -5.320 1.00 40.97 87 ASP A N 1
ATOM 652 C CA . ASP A 1 93 ? 2.385 27.352 -4.804 1.00 39.74 87 ASP A CA 1
ATOM 653 C C . ASP A 1 93 ? 3.837 27.734 -4.466 1.00 44.74 87 ASP A C 1
ATOM 654 O O . ASP A 1 93 ? 4.387 27.301 -3.451 1.00 44.67 87 ASP A O 1
ATOM 659 N N . ARG A 1 94 ? 4.481 28.444 -5.406 1.00 41.65 88 ARG A N 1
ATOM 660 C CA . ARG A 1 94 ? 5.878 28.873 -5.325 1.00 41.60 88 ARG A CA 1
ATOM 661 C C . ARG A 1 94 ? 6.172 29.818 -4.176 1.00 46.79 88 ARG A C 1
ATOM 662 O O . ARG A 1 94 ? 7.312 29.858 -3.725 1.00 46.91 88 ARG A O 1
ATOM 670 N N . ASP A 1 95 ? 5.177 30.605 -3.724 1.00 44.15 89 ASP A N 1
ATOM 671 C CA . ASP A 1 95 ? 5.387 31.573 -2.645 1.00 43.69 89 ASP A CA 1
ATOM 672 C C . ASP A 1 95 ? 5.073 31.014 -1.262 1.00 46.81 89 ASP A C 1
ATOM 673 O O . ASP A 1 95 ? 5.793 31.330 -0.320 1.00 47.85 89 ASP A O 1
ATOM 678 N N . ALA A 1 96 ? 4.065 30.143 -1.142 1.00 43.05 90 ALA A N 1
ATOM 679 C CA . ALA A 1 96 ? 3.700 29.514 0.129 1.00 42.74 90 ALA A CA 1
ATOM 680 C C . ALA A 1 96 ? 4.611 28.321 0.379 1.00 44.95 90 ALA A C 1
ATOM 681 O O . ALA A 1 96 ? 4.613 27.795 1.479 1.00 43.53 90 ALA A O 1
ATOM 683 N N . LYS A 1 97 ? 5.383 27.900 -0.641 1.00 41.30 91 LYS A N 1
ATOM 684 C CA . LYS A 1 97 ? 6.317 26.782 -0.578 1.00 39.94 91 LYS A CA 1
ATOM 685 C C . LYS A 1 97 ? 5.587 25.463 -0.293 1.00 43.62 91 LYS A C 1
ATOM 686 O O . LYS A 1 97 ? 6.025 24.657 0.519 1.00 41.70 91 LYS A O 1
ATOM 692 N N . LYS A 1 98 ? 4.484 25.251 -1.013 1.0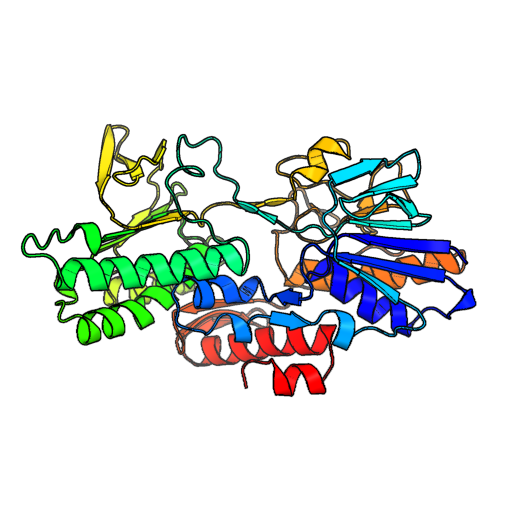0 42.54 92 LYS A N 1
ATOM 693 C CA . LYS A 1 98 ? 3.593 24.092 -0.884 1.00 43.03 92 LYS A CA 1
ATOM 694 C C . LYS A 1 98 ? 3.295 23.484 -2.260 1.00 44.12 92 LYS A C 1
ATOM 695 O O . LYS A 1 98 ? 3.251 24.203 -3.243 1.00 43.73 92 LYS A O 1
ATOM 701 N N . VAL A 1 99 ? 3.092 22.167 -2.318 1.00 39.70 93 VAL A N 1
ATOM 702 C CA . VAL A 1 99 ? 2.739 21.436 -3.544 1.00 37.94 93 VAL A CA 1
ATOM 703 C C . VAL A 1 99 ? 1.576 20.553 -3.134 1.00 40.84 93 VAL A C 1
ATOM 704 O O . VAL A 1 99 ? 1.696 19.855 -2.136 1.00 40.77 93 VAL A O 1
ATOM 708 N N . GLU A 1 100 ? 0.442 20.616 -3.859 1.00 38.12 94 GLU A N 1
ATOM 709 C CA . GLU A 1 100 ? -0.740 19.811 -3.536 1.00 37.96 94 GLU A CA 1
ATOM 710 C C . GLU A 1 100 ? -0.805 18.659 -4.489 1.00 40.21 94 GLU A C 1
ATOM 711 O O . GLU A 1 100 ? -0.501 18.806 -5.675 1.00 39.30 94 GLU A O 1
ATOM 717 N N . THR A 1 101 ? -1.168 17.502 -3.965 1.00 36.62 95 THR A N 1
ATOM 718 C CA . THR A 1 101 ? -1.321 16.279 -4.759 1.00 35.95 95 THR A CA 1
ATOM 719 C C . THR A 1 101 ? -2.634 15.684 -4.353 1.00 40.27 95 THR A C 1
ATOM 720 O O . THR A 1 101 ? -3.258 16.151 -3.410 1.00 40.60 95 THR A O 1
ATOM 724 N N . ASN A 1 102 ? -3.049 14.667 -5.065 1.00 37.47 96 ASN A N 1
ATOM 725 C CA . ASN A 1 102 ? -4.268 13.923 -4.761 1.00 37.56 96 ASN A CA 1
ATOM 726 C C . ASN A 1 102 ? -4.147 13.101 -3.442 1.00 44.48 96 ASN A C 1
ATOM 727 O O . ASN A 1 102 ? -5.165 12.625 -2.940 1.00 47.58 96 ASN A O 1
ATOM 732 N N . GLN A 1 103 ? -2.918 12.910 -2.915 1.00 39.87 97 GLN A N 1
ATOM 733 C CA . GLN A 1 103 ? -2.651 12.179 -1.684 1.00 40.68 97 GLN A CA 1
ATOM 734 C C . GLN A 1 103 ? -2.155 13.110 -0.537 1.00 45.41 97 GLN A C 1
ATOM 735 O O . GLN A 1 103 ? -1.606 12.613 0.436 1.00 44.83 97 GLN A O 1
ATOM 741 N N . GLY A 1 104 ? -2.371 14.421 -0.644 1.00 42.28 98 GLY A N 1
ATOM 742 C CA . GLY A 1 104 ? -1.982 15.376 0.394 1.00 41.87 98 GLY A CA 1
ATOM 743 C C . GLY A 1 104 ? -1.094 16.509 -0.076 1.00 44.04 98 GLY A C 1
ATOM 744 O O . GLY A 1 104 ? -0.697 16.549 -1.234 1.00 42.41 98 GLY A O 1
ATOM 745 N N . ILE A 1 105 ? -0.806 17.446 0.845 1.00 40.55 99 ILE A N 1
ATOM 746 C CA . ILE A 1 105 ? 0.005 18.643 0.622 1.00 39.36 99 ILE A CA 1
ATOM 747 C C . ILE A 1 105 ? 1.377 18.464 1.232 1.00 42.20 99 ILE A C 1
ATOM 748 O O . ILE A 1 105 ? 1.503 17.996 2.371 1.00 39.39 99 ILE A O 1
ATOM 753 N N . TYR A 1 106 ? 2.410 18.900 0.478 1.00 39.99 100 TYR A N 1
ATOM 754 C CA . TYR A 1 106 ? 3.815 18.793 0.874 1.00 40.01 100 TYR A CA 1
ATOM 755 C C . TYR A 1 106 ? 4.452 20.148 0.854 1.00 44.38 100 TYR A C 1
ATOM 756 O O . TYR A 1 106 ? 4.230 20.914 -0.070 1.00 45.20 100 TYR A O 1
ATOM 765 N N . ASP A 1 107 ? 5.258 20.427 1.871 1.00 42.21 101 ASP A N 1
ATOM 766 C CA . ASP A 1 107 ? 6.030 21.642 2.013 1.00 42.13 101 ASP A CA 1
ATOM 767 C C . ASP A 1 107 ? 7.405 21.432 1.405 1.00 42.59 101 ASP A C 1
ATOM 768 O O . ASP A 1 107 ? 7.840 20.289 1.174 1.00 38.78 101 ASP A O 1
ATOM 773 N N . PHE A 1 108 ? 8.092 22.552 1.140 1.00 40.06 102 PHE A N 1
ATOM 774 C CA . PHE A 1 108 ? 9.455 22.514 0.628 1.00 38.58 102 PHE A CA 1
ATOM 775 C C . PHE A 1 108 ? 10.257 23.745 0.998 1.00 44.09 102 PHE A C 1
ATOM 776 O O . PHE A 1 108 ? 9.715 24.830 1.163 1.00 43.50 102 PHE A O 1
ATOM 784 N N . ASP A 1 109 ? 11.566 23.559 1.061 1.00 41.96 103 ASP A N 1
ATOM 785 C CA . ASP A 1 109 ? 12.567 24.610 1.193 1.00 42.22 103 ASP A CA 1
ATOM 786 C C . ASP A 1 109 ? 13.169 24.781 -0.193 1.00 45.38 103 ASP A C 1
ATOM 787 O O . ASP A 1 109 ? 13.279 25.905 -0.674 1.00 46.85 103 ASP A O 1
ATOM 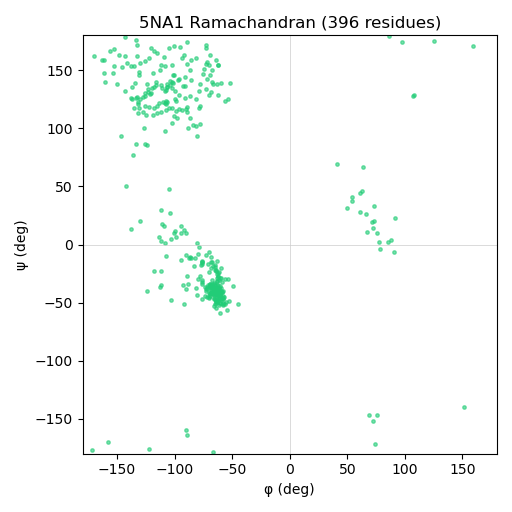792 N N . ILE A 1 110 ? 13.543 23.662 -0.839 1.00 39.37 104 ILE A N 1
ATOM 793 C CA . ILE A 1 110 ? 14.056 23.631 -2.212 1.00 37.40 104 ILE A CA 1
ATOM 794 C C . ILE A 1 110 ? 13.114 22.750 -3.054 1.00 38.65 104 ILE A C 1
ATOM 795 O O . ILE A 1 110 ? 12.711 21.657 -2.621 1.00 35.94 104 ILE A O 1
ATOM 800 N N . LEU A 1 111 ? 12.766 23.242 -4.246 1.00 34.57 105 LEU A N 1
ATOM 801 C CA . LEU A 1 111 ? 11.919 22.519 -5.169 1.00 35.07 105 LEU A CA 1
ATOM 802 C C . LEU A 1 111 ? 12.662 22.185 -6.459 1.00 39.35 105 LEU A C 1
ATOM 803 O O . LEU A 1 111 ? 13.347 23.036 -7.014 1.00 38.45 105 LEU A O 1
ATOM 808 N N . VAL A 1 112 ? 12.438 20.975 -6.983 1.00 35.47 106 VAL A N 1
ATOM 809 C CA . VAL A 1 112 ? 12.967 20.577 -8.278 1.00 33.89 106 VAL A CA 1
ATOM 810 C C . VAL A 1 112 ? 11.768 20.135 -9.104 1.00 36.32 106 VAL A C 1
ATOM 811 O O . VAL A 1 112 ? 11.132 19.127 -8.789 1.00 33.95 106 VAL A O 1
ATOM 815 N N . VAL A 1 113 ? 11.431 20.917 -10.130 1.00 34.23 107 VAL A N 1
ATOM 816 C CA . VAL A 1 113 ? 10.303 20.598 -11.010 1.00 33.50 107 VAL A CA 1
ATOM 817 C C . VAL A 1 113 ? 10.821 19.828 -12.197 1.00 35.32 107 VAL A C 1
ATOM 818 O O . VAL A 1 113 ? 11.592 20.363 -12.987 1.00 34.60 107 VAL A O 1
ATOM 822 N N . ALA A 1 114 ? 10.401 18.575 -12.334 1.00 33.85 108 ALA A N 1
ATOM 823 C CA . ALA A 1 114 ? 10.874 17.713 -13.419 1.00 34.15 108 ALA A CA 1
ATOM 824 C C . ALA A 1 114 ? 9.704 16.862 -13.905 1.00 38.20 108 ALA A C 1
ATOM 825 O O . ALA A 1 114 ? 9.785 15.631 -14.028 1.00 36.56 108 ALA A O 1
ATOM 827 N N . LEU A 1 115 ? 8.590 17.560 -14.176 1.00 35.15 109 LEU A N 1
ATOM 828 C CA . LEU A 1 115 ? 7.321 16.940 -14.536 1.00 34.15 109 LEU A CA 1
ATOM 829 C C . LEU A 1 115 ? 7.200 16.499 -16.000 1.00 37.26 109 LEU A C 1
ATOM 830 O O . LEU A 1 115 ? 6.190 15.930 -16.394 1.00 35.56 109 LEU A O 1
ATOM 835 N N . GLY A 1 116 ? 8.243 16.685 -16.776 1.00 36.32 110 GLY A N 1
ATOM 836 C CA . GLY A 1 116 ? 8.269 16.175 -18.132 1.00 35.89 110 GLY A CA 1
ATOM 837 C C . GLY A 1 116 ? 7.405 16.862 -19.155 1.00 37.49 110 GLY A C 1
ATOM 838 O O . GLY A 1 116 ? 7.135 18.065 -19.074 1.00 35.18 110 GLY A O 1
ATOM 839 N N . PHE A 1 117 ? 7.013 16.069 -20.149 1.00 35.22 111 PHE A N 1
ATOM 840 C CA . PHE A 1 117 ? 6.258 16.536 -21.297 1.00 35.10 111 PHE A CA 1
ATOM 841 C C . PHE A 1 117 ? 4.918 15.895 -21.523 1.00 39.70 111 PHE A C 1
ATOM 842 O O . PHE A 1 117 ? 4.576 14.872 -20.936 1.00 38.17 111 PHE A O 1
ATOM 850 N N . VAL A 1 118 ? 4.176 16.513 -22.450 1.00 36.42 112 VAL A N 1
ATOM 851 C CA . VAL A 1 118 ? 2.895 16.039 -22.943 1.00 35.42 112 VAL A CA 1
ATOM 852 C C . VAL A 1 118 ? 2.833 16.504 -24.377 1.00 39.98 112 VAL A C 1
ATOM 853 O O . VAL A 1 118 ? 3.620 17.364 -24.790 1.00 39.17 112 VAL A O 1
ATOM 857 N N . SER A 1 119 ? 1.933 15.920 -25.144 1.00 37.28 113 SER A N 1
ATOM 858 C CA . SER A 1 119 ? 1.758 16.281 -26.550 1.00 37.73 113 SER A CA 1
ATOM 859 C C . SER A 1 119 ? 1.393 17.758 -26.732 1.00 40.60 113 SER A C 1
ATOM 860 O O . SER A 1 119 ? 0.557 18.277 -25.991 1.00 40.77 113 SER A O 1
ATOM 863 N N . GLU A 1 120 ? 1.989 18.403 -27.749 1.00 37.56 114 GLU A N 1
ATOM 864 C CA . GLU A 1 120 ? 1.696 19.789 -28.164 1.00 36.40 114 GLU A CA 1
ATOM 865 C C . GLU A 1 120 ? 1.167 19.674 -29.588 1.00 37.50 114 GLU A C 1
ATOM 866 O O . GLU A 1 120 ? 1.907 19.237 -30.454 1.00 35.68 114 GLU A O 1
ATOM 872 N N . THR A 1 121 ? -0.086 20.073 -29.834 1.00 34.88 115 THR A N 1
ATOM 873 C CA . THR A 1 121 ? -0.737 19.902 -31.142 1.00 35.34 115 THR A CA 1
ATOM 874 C C . THR A 1 121 ? -0.949 21.199 -31.924 1.00 40.96 115 THR A C 1
ATOM 875 O O . THR A 1 121 ? -1.700 21.194 -32.889 1.00 40.84 115 THR A O 1
ATOM 879 N N . PHE A 1 122 ? -0.264 22.291 -31.535 1.00 39.02 116 PHE A N 1
ATOM 880 C CA . PHE A 1 122 ? -0.246 23.581 -32.240 1.00 38.84 116 PHE A CA 1
ATOM 881 C C . PHE A 1 122 ? -1.616 24.163 -32.620 1.00 43.73 116 PHE A C 1
ATOM 882 O O . PHE A 1 122 ? -1.729 24.859 -33.630 1.00 43.53 116 PHE A O 1
ATOM 890 N N . GLY A 1 123 ? -2.628 23.891 -31.808 1.00 39.64 117 GLY A N 1
ATOM 891 C CA . GLY A 1 123 ? -3.977 24.381 -32.045 1.00 39.04 117 GLY A CA 1
ATOM 892 C C . GLY A 1 123 ? -4.686 23.720 -33.201 1.00 43.42 117 GLY A C 1
ATOM 893 O O . GLY A 1 123 ? -5.684 24.252 -33.680 1.00 43.93 117 GLY A O 1
ATOM 894 N N . ILE A 1 124 ? -4.212 22.534 -33.621 1.00 40.31 118 ILE A N 1
ATOM 895 C CA . ILE A 1 124 ? -4.795 21.774 -34.716 1.00 40.06 118 ILE A CA 1
ATOM 896 C C . ILE A 1 124 ? -6.035 21.072 -34.159 1.00 45.80 118 ILE A C 1
ATOM 897 O O . ILE A 1 124 ? -5.940 20.214 -33.268 1.00 44.22 118 ILE A O 1
ATOM 902 N N . GLU A 1 125 ? -7.184 21.429 -34.717 1.00 43.33 119 GLU A N 1
ATOM 903 C CA . GLU A 1 125 ? -8.485 20.941 -34.284 1.00 44.26 119 GLU A CA 1
ATOM 904 C C . GLU A 1 125 ? -8.589 19.433 -34.451 1.00 45.19 119 GLU A C 1
ATOM 905 O O . GLU A 1 125 ? -8.268 18.901 -35.512 1.00 46.01 119 GLU A O 1
ATOM 911 N N . GLY A 1 126 ? -8.984 18.767 -33.378 1.00 38.52 120 GLY A N 1
ATOM 912 C CA . GLY A 1 126 ? -9.149 17.320 -33.322 1.00 37.60 120 GLY A CA 1
ATOM 913 C C . GLY A 1 126 ? -7.909 16.455 -33.197 1.00 41.95 120 GLY A C 1
ATOM 914 O O . GLY A 1 126 ? -8.030 15.231 -33.160 1.00 42.12 120 GLY A O 1
ATOM 915 N N . MET A 1 127 ? -6.715 17.039 -33.094 1.00 38.48 121 MET A N 1
ATOM 916 C CA . MET A 1 127 ? -5.509 16.232 -32.976 1.00 37.39 121 MET A CA 1
ATOM 917 C C . MET A 1 127 ? -5.396 15.481 -31.623 1.00 43.38 121 MET A C 1
ATOM 918 O O . MET A 1 127 ? -4.842 14.393 -31.593 1.00 42.96 121 MET A O 1
ATOM 923 N N . LYS A 1 128 ? -5.880 16.054 -30.516 1.00 42.89 122 LYS A N 1
ATOM 924 C CA . LYS A 1 128 ? -5.872 15.351 -29.221 1.00 42.47 122 LYS A CA 1
ATOM 925 C C . LYS A 1 128 ? -7.065 14.383 -29.147 1.00 47.38 122 LYS A C 1
ATOM 926 O O . LYS A 1 128 ? -6.947 13.297 -28.582 1.00 47.94 122 LYS A O 1
ATOM 932 N N . ASP A 1 129 ? -8.202 14.784 -29.701 1.00 45.28 123 ASP A N 1
ATOM 933 C CA . ASP A 1 129 ? -9.434 14.002 -29.669 1.00 45.92 123 ASP A CA 1
ATOM 934 C C . ASP A 1 129 ? -9.422 12.800 -30.580 1.00 48.57 123 ASP A C 1
ATOM 935 O O . ASP A 1 129 ? -9.983 11.769 -30.209 1.00 50.24 123 ASP A O 1
ATOM 940 N N . HIS A 1 130 ? -8.869 12.937 -31.781 1.00 43.40 124 HIS A N 1
ATOM 941 C CA . HIS A 1 130 ? -8.911 11.885 -32.798 1.00 42.58 124 HIS A CA 1
ATOM 942 C C . HIS A 1 130 ? -7.576 11.244 -33.166 1.00 48.32 124 HIS A C 1
ATOM 943 O O . HIS A 1 130 ? -7.556 10.413 -34.077 1.00 49.88 124 HIS A O 1
ATOM 950 N N . ALA A 1 131 ? -6.478 11.562 -32.463 1.00 44.03 125 ALA A N 1
ATOM 951 C CA . ALA A 1 131 ? -5.196 10.921 -32.765 1.00 42.97 125 ALA A CA 1
ATOM 952 C C . ALA A 1 131 ? -4.622 10.284 -31.505 1.00 44.71 125 ALA A C 1
ATOM 953 O O . ALA A 1 131 ? -5.004 10.660 -30.399 1.00 43.60 125 ALA A O 1
ATOM 955 N N . PHE A 1 132 ? -3.724 9.307 -31.682 1.00 39.80 126 PHE A N 1
ATOM 956 C CA . PHE A 1 132 ? -3.017 8.650 -30.578 1.00 37.75 126 PHE A CA 1
ATOM 957 C C . PHE A 1 132 ? -1.728 9.422 -30.332 1.00 41.93 126 PHE A C 1
ATOM 958 O O . PHE A 1 132 ? -1.066 9.801 -31.289 1.00 43.43 126 PHE A O 1
ATOM 966 N N . GLN A 1 133 ? -1.376 9.677 -29.064 1.00 37.41 127 GLN A N 1
ATOM 967 C CA . GLN A 1 133 ? -0.165 10.423 -28.713 1.00 36.21 127 GLN A CA 1
ATOM 968 C C . GLN A 1 133 ? 0.949 9.467 -28.299 1.00 37.79 127 GLN A C 1
ATOM 969 O O . GLN A 1 133 ? 0.713 8.268 -28.134 1.00 35.87 127 GLN A O 1
ATOM 975 N N . ILE A 1 134 ? 2.158 10.006 -28.137 1.00 35.14 128 ILE A N 1
ATOM 976 C CA . ILE A 1 134 ? 3.332 9.258 -27.681 1.00 35.36 128 ILE A CA 1
ATOM 977 C C . ILE A 1 134 ? 3.850 9.983 -26.444 1.00 39.26 128 ILE A C 1
ATOM 978 O O . ILE A 1 134 ? 4.674 10.890 -26.546 1.00 40.73 128 ILE A O 1
ATOM 983 N N . GLU A 1 135 ? 3.282 9.647 -25.292 1.00 34.71 129 GLU A N 1
ATOM 984 C CA . GLU A 1 135 ? 3.552 10.364 -24.047 1.00 35.35 129 GLU A CA 1
ATOM 985 C C . GLU A 1 135 ? 4.064 9.512 -22.898 1.00 39.24 129 GLU A C 1
ATOM 986 O O . GLU A 1 135 ? 4.922 9.973 -22.135 1.00 39.37 129 GLU A O 1
ATOM 992 N N . ASN A 1 136 ? 3.525 8.313 -22.731 1.00 35.92 130 ASN A N 1
ATOM 993 C CA . ASN A 1 136 ? 3.871 7.470 -21.588 1.00 36.07 130 ASN A CA 1
ATOM 994 C C . ASN A 1 136 ? 3.573 5.981 -21.868 1.00 40.57 130 ASN A C 1
ATOM 995 O O . ASN A 1 136 ? 3.262 5.625 -23.009 1.00 39.82 130 ASN A O 1
ATOM 1000 N N . VAL A 1 137 ? 3.648 5.123 -20.839 1.00 39.04 131 VAL A N 1
ATOM 1001 C CA . VAL A 1 137 ? 3.433 3.671 -21.005 1.00 39.21 131 VAL A CA 1
ATOM 1002 C C . VAL A 1 137 ? 1.978 3.372 -21.343 1.00 42.17 131 VAL A C 1
ATOM 1003 O O . VAL A 1 137 ? 1.723 2.512 -22.183 1.00 40.48 131 VAL A O 1
ATOM 1007 N N . ILE A 1 138 ? 1.033 4.061 -20.675 1.00 37.99 132 ILE A N 1
ATOM 1008 C CA . ILE A 1 138 ? -0.407 3.865 -20.915 1.00 37.65 132 ILE A CA 1
ATOM 1009 C C . ILE A 1 138 ? -0.804 4.231 -22.345 1.00 40.00 132 ILE A C 1
ATOM 1010 O O . ILE A 1 138 ? -1.610 3.519 -22.932 1.00 39.09 132 ILE A O 1
ATOM 1015 N N . THR A 1 139 ? -0.258 5.333 -22.907 1.00 36.96 133 THR A N 1
ATOM 1016 C CA . THR A 1 139 ? -0.619 5.718 -24.280 1.00 36.44 133 THR A CA 1
ATOM 1017 C C . THR A 1 139 ? -0.054 4.696 -25.280 1.00 39.81 133 THR A C 1
ATOM 1018 O O . THR A 1 139 ? -0.701 4.392 -26.278 1.00 38.28 133 THR A O 1
ATOM 1022 N N . ALA A 1 140 ? 1.174 4.205 -24.995 1.00 35.77 134 ALA A N 1
ATOM 1023 C CA . ALA A 1 140 ? 1.895 3.227 -25.788 1.00 35.59 134 ALA A CA 1
ATOM 1024 C C . ALA A 1 140 ? 1.171 1.880 -25.818 1.00 40.07 134 ALA A C 1
ATOM 1025 O O . ALA A 1 140 ? 1.017 1.271 -26.881 1.00 38.65 134 ALA A O 1
ATOM 1027 N N . ARG A 1 141 ? 0.666 1.448 -24.668 1.00 38.85 135 ARG A N 1
ATOM 1028 C CA . ARG A 1 141 ? -0.108 0.220 -24.592 1.00 39.19 135 ARG A CA 1
ATOM 1029 C C . ARG A 1 141 ? -1.428 0.344 -25.395 1.00 39.93 135 ARG A C 1
ATOM 1030 O O . ARG A 1 141 ? -1.811 -0.609 -26.064 1.00 38.64 135 ARG A O 1
ATOM 1038 N N . GLU A 1 142 ? -2.126 1.503 -25.303 1.00 35.14 136 GLU A N 1
ATOM 1039 C CA . GLU A 1 142 ? -3.388 1.718 -26.014 1.00 35.41 136 GLU A CA 1
ATOM 1040 C C . GLU A 1 142 ? -3.151 1.739 -27.511 1.00 38.54 136 GLU A C 1
ATOM 1041 O O . GLU A 1 142 ? -3.968 1.215 -28.264 1.00 39.07 136 GLU A O 1
ATOM 1047 N N . LEU A 1 143 ? -2.037 2.341 -27.938 1.00 34.64 137 LEU A N 1
ATOM 1048 C CA . LEU A 1 143 ? -1.695 2.464 -29.350 1.00 34.78 137 LEU A CA 1
ATOM 1049 C C . LEU A 1 143 ? -1.270 1.124 -29.952 1.00 38.53 137 LEU A C 1
ATOM 1050 O O . LEU A 1 143 ? -1.761 0.788 -31.025 1.00 37.15 137 LEU A O 1
ATOM 1055 N N . SER A 1 144 ? -0.411 0.342 -29.262 1.00 37.14 138 SER A N 1
ATOM 1056 C CA . SER A 1 144 ? -0.001 -0.987 -29.779 1.00 38.20 138 SER A CA 1
ATOM 1057 C C . SER A 1 144 ? -1.176 -1.929 -29.889 1.00 40.78 138 SER A C 1
ATOM 1058 O O . SER A 1 144 ? -1.301 -2.635 -30.891 1.00 39.65 138 SER A O 1
ATOM 1061 N N . ARG A 1 145 ? -2.053 -1.919 -28.877 1.00 37.21 139 ARG A N 1
ATOM 1062 C CA . ARG A 1 145 ? -3.275 -2.723 -28.873 1.00 38.18 139 ARG A CA 1
ATOM 1063 C C . ARG A 1 145 ? -4.222 -2.288 -30.004 1.00 40.67 139 ARG A C 1
ATOM 1064 O O . ARG A 1 145 ? -4.808 -3.138 -30.683 1.00 39.52 139 ARG A O 1
ATOM 1072 N N . HIS A 1 146 ? -4.373 -0.959 -30.210 1.00 36.69 140 HIS A N 1
ATOM 1073 C CA . HIS A 1 146 ? -5.222 -0.429 -31.277 1.00 35.36 140 HIS A CA 1
ATOM 1074 C C . HIS A 1 146 ? -4.733 -0.942 -32.667 1.00 41.18 140 HIS A C 1
ATOM 1075 O O . HIS A 1 146 ? -5.551 -1.378 -33.478 1.00 38.91 140 HIS A O 1
ATOM 1082 N N . ILE A 1 147 ? -3.402 -0.880 -32.930 1.00 39.52 141 ILE A N 1
ATOM 1083 C CA . ILE A 1 147 ? -2.830 -1.302 -34.223 1.00 38.89 141 ILE A CA 1
ATOM 1084 C C . ILE A 1 147 ? -3.110 -2.768 -34.499 1.00 41.45 141 ILE A C 1
ATOM 1085 O O . ILE A 1 147 ? -3.609 -3.090 -35.560 1.00 42.09 141 ILE A O 1
ATOM 1090 N N . GLU A 1 148 ? -2.833 -3.647 -33.558 1.00 37.33 142 GLU A N 1
ATOM 1091 C CA . GLU A 1 148 ? -3.106 -5.067 -33.758 1.00 37.31 142 GLU A CA 1
ATOM 1092 C C . GLU A 1 148 ? -4.614 -5.360 -33.893 1.00 40.97 142 GLU A C 1
ATOM 1093 O O . GLU A 1 148 ? -4.998 -6.244 -34.672 1.00 41.88 142 GLU A O 1
ATOM 1099 N N . ASP A 1 149 ? -5.450 -4.635 -33.124 1.00 35.86 143 ASP A N 1
ATOM 1100 C CA . ASP A 1 149 ? -6.895 -4.787 -33.176 1.00 37.00 143 ASP A CA 1
ATOM 1101 C C . ASP A 1 149 ? -7.416 -4.404 -34.560 1.00 41.14 143 ASP A C 1
ATOM 1102 O O . ASP A 1 149 ? -8.365 -5.008 -35.015 1.00 41.15 143 ASP A O 1
ATOM 1107 N N . LYS A 1 150 ? -6.759 -3.465 -35.253 1.00 38.60 144 LYS A N 1
ATOM 1108 C CA . LYS A 1 150 ? -7.157 -3.050 -36.595 1.00 38.69 144 LYS A CA 1
ATOM 1109 C C . LYS A 1 150 ? -6.834 -4.165 -37.584 1.00 43.19 144 LYS A C 1
ATOM 1110 O O . LYS A 1 150 ? -7.635 -4.446 -38.476 1.00 42.97 144 LYS A O 1
ATOM 1116 N N . PHE A 1 151 ? -5.694 -4.847 -37.386 1.00 40.26 145 PHE A N 1
ATOM 1117 C CA . PHE A 1 151 ? -5.342 -5.990 -38.232 1.00 40.48 145 PHE A CA 1
ATOM 1118 C C . PHE A 1 151 ? -6.275 -7.167 -37.931 1.00 43.28 145 PHE A C 1
ATOM 1119 O O . PHE A 1 151 ? -6.736 -7.817 -38.855 1.00 43.07 145 PHE A O 1
ATOM 1127 N N . ALA A 1 152 ? -6.578 -7.421 -36.659 1.00 40.13 146 ALA A N 1
ATOM 1128 C CA . ALA A 1 152 ? -7.485 -8.519 -36.291 1.00 40.42 146 ALA A CA 1
ATOM 1129 C C . ALA A 1 152 ? -8.927 -8.295 -36.763 1.00 45.55 146 ALA A C 1
ATOM 1130 O O . ALA A 1 152 ? -9.576 -9.255 -37.196 1.00 47.10 146 ALA A O 1
ATOM 1132 N N . ASN A 1 153 ? -9.416 -7.035 -36.733 1.00 40.78 147 ASN A N 1
ATOM 1133 C CA . ASN A 1 153 ? -10.771 -6.711 -37.210 1.00 40.62 147 ASN A CA 1
ATOM 1134 C C . ASN A 1 153 ? -10.851 -6.823 -38.757 1.00 44.53 147 ASN A C 1
ATOM 1135 O O . ASN A 1 153 ? -11.873 -7.246 -39.294 1.00 43.63 147 ASN A O 1
ATOM 1140 N N . TYR A 1 154 ? -9.769 -6.468 -39.461 1.00 42.09 148 TYR A N 1
ATOM 1141 C CA . TYR A 1 154 ? -9.718 -6.576 -40.910 1.00 43.63 148 TYR A CA 1
ATOM 1142 C C . TYR A 1 154 ? -9.844 -8.046 -41.294 1.00 49.41 148 TYR A C 1
ATOM 1143 O O . TYR A 1 154 ? -10.584 -8.392 -42.221 1.00 51.42 148 TYR A O 1
ATOM 1152 N N . ALA A 1 155 ? -9.124 -8.904 -40.576 1.00 44.26 149 ALA A N 1
ATOM 1153 C CA . ALA A 1 155 ? -9.164 -10.336 -40.827 1.00 44.83 149 ALA A CA 1
ATOM 1154 C C . ALA A 1 155 ? -10.557 -10.946 -40.523 1.00 50.92 149 ALA A C 1
ATOM 1155 O O . ALA A 1 155 ? -10.982 -11.867 -41.216 1.00 51.95 149 ALA A O 1
ATOM 1157 N N . ALA A 1 156 ? -11.270 -10.426 -39.505 1.00 47.55 150 ALA A N 1
ATOM 1158 C CA . ALA A 1 156 ? -12.594 -10.943 -39.136 1.00 47.76 150 ALA A CA 1
ATOM 1159 C C . ALA A 1 156 ? -13.688 -10.509 -40.090 1.00 53.16 150 ALA A C 1
ATOM 1160 O O . ALA A 1 156 ? -14.617 -11.264 -40.328 1.00 53.05 150 ALA A O 1
ATOM 1162 N N . SER A 1 157 ? -13.587 -9.302 -40.633 1.00 52.57 151 SER A N 1
ATOM 1163 C CA . SER A 1 157 ? -14.633 -8.732 -41.481 1.00 54.34 151 SER A CA 1
ATOM 1164 C C . SER A 1 157 ? -14.780 -9.379 -42.843 1.00 62.92 151 SER A C 1
ATOM 1165 O O . SER A 1 157 ? -13.839 -9.947 -43.381 1.00 62.00 151 SER A O 1
ATOM 1168 N N . LYS A 1 158 ? -15.991 -9.275 -43.383 1.00 64.31 152 LYS A N 1
ATOM 1169 C CA . LYS A 1 158 ? -16.349 -9.708 -44.732 1.00 66.77 152 LYS A CA 1
ATOM 1170 C C . LYS A 1 158 ? -16.083 -8.503 -45.671 1.00 73.03 152 LYS A C 1
ATOM 1171 O O . LYS A 1 158 ? -15.809 -8.680 -46.863 1.00 73.18 152 LYS A O 1
ATOM 1177 N N . GLU A 1 159 ? -16.163 -7.277 -45.108 1.00 70.94 153 GLU A N 1
ATOM 1178 C CA . GLU A 1 159 ? -15.925 -6.023 -45.813 1.00 71.04 153 GLU A CA 1
ATOM 1179 C C . GLU A 1 159 ? -14.536 -5.906 -46.387 1.00 72.79 153 GLU A C 1
ATOM 1180 O O . GLU A 1 159 ? -14.400 -5.673 -47.582 1.00 75.10 153 GLU A O 1
ATOM 1186 N N . LYS A 1 160 ? -13.518 -5.986 -45.537 1.00 64.58 154 LYS A N 1
ATOM 1187 C CA . LYS A 1 160 ? -12.114 -5.772 -45.915 1.00 61.63 154 LYS A CA 1
ATOM 1188 C C . LYS A 1 160 ? -11.904 -4.327 -46.401 1.00 63.60 154 LYS A C 1
ATOM 1189 O O . LYS A 1 160 ? -11.654 -4.081 -47.586 1.00 64.66 154 LYS A O 1
ATOM 1195 N N . ASP A 1 161 ? -12.048 -3.378 -45.485 1.00 57.08 155 ASP A N 1
ATOM 1196 C CA . ASP A 1 161 ? -11.801 -1.973 -45.777 1.00 56.64 155 ASP A CA 1
ATOM 1197 C C . ASP A 1 161 ? -10.291 -1.763 -45.537 1.00 57.81 155 ASP A C 1
ATOM 1198 O O . ASP A 1 161 ? -9.852 -1.784 -44.384 1.00 54.95 155 ASP A O 1
ATOM 1203 N N . ASP A 1 162 ? -9.503 -1.572 -46.626 1.00 54.32 156 ASP A N 1
ATOM 1204 C CA . ASP A 1 162 ? -8.045 -1.418 -46.536 1.00 53.06 156 ASP A CA 1
ATOM 1205 C C . ASP A 1 162 ? -7.625 -0.156 -45.745 1.00 55.00 156 ASP A C 1
ATOM 1206 O O . ASP A 1 162 ? -6.474 -0.115 -45.314 1.00 53.75 156 ASP A O 1
ATOM 1211 N N . ASN A 1 163 ? -8.552 0.821 -45.479 1.00 50.60 157 ASN A N 1
ATOM 1212 C CA . ASN A 1 163 ? -8.252 1.968 -44.610 1.00 49.74 157 ASN A CA 1
ATOM 1213 C C . ASN A 1 163 ? -8.077 1.545 -43.138 1.00 50.97 157 ASN A C 1
ATOM 1214 O O . ASN A 1 163 ? -7.403 2.270 -42.397 1.00 50.18 157 ASN A O 1
ATOM 1219 N N . ASP A 1 164 ? -8.590 0.365 -42.717 1.00 46.21 158 ASP A N 1
ATOM 1220 C CA . ASP A 1 164 ? -8.291 -0.158 -41.368 1.00 46.12 158 ASP A CA 1
ATOM 1221 C C . ASP A 1 164 ? -6.780 -0.420 -41.279 1.00 48.91 158 ASP A C 1
ATOM 1222 O O . ASP A 1 164 ? -6.225 -0.421 -40.189 1.00 48.24 158 ASP A O 1
ATOM 1227 N N . LEU A 1 165 ? -6.140 -0.723 -42.422 1.00 43.88 159 LEU A N 1
ATOM 1228 C CA . LEU A 1 165 ? -4.715 -1.010 -42.490 1.00 44.56 159 LEU A CA 1
ATOM 1229 C C . LEU A 1 165 ? -3.891 0.249 -42.840 1.00 48.48 159 LEU A C 1
ATOM 1230 O O . LEU A 1 165 ? -2.713 0.129 -43.115 1.00 48.56 159 LEU A O 1
ATOM 1235 N N . SER A 1 166 ? -4.495 1.442 -42.833 1.00 44.45 160 SER A N 1
ATOM 1236 C CA . SER A 1 166 ? -3.807 2.680 -43.160 1.00 43.27 160 SER A CA 1
ATOM 1237 C C . SER A 1 166 ? -3.426 3.398 -41.844 1.00 45.14 160 SER A C 1
ATOM 1238 O O . SER A 1 166 ? -4.230 3.478 -40.909 1.00 44.02 160 SER A O 1
ATOM 1241 N N . ILE A 1 167 ? -2.163 3.830 -41.757 1.00 39.47 161 ILE A N 1
ATOM 1242 C CA . ILE A 1 167 ? -1.625 4.514 -40.584 1.00 38.79 161 ILE A CA 1
ATOM 1243 C C . ILE A 1 167 ? -1.077 5.876 -41.008 1.00 44.13 161 ILE A C 1
ATOM 1244 O O . ILE A 1 167 ? -0.351 5.966 -42.000 1.00 43.53 161 ILE A O 1
ATOM 1249 N N . LEU A 1 168 ? -1.417 6.929 -40.249 1.00 41.81 162 LEU A N 1
ATOM 1250 C CA . LEU A 1 168 ? -0.888 8.282 -40.474 1.00 40.71 162 LEU A CA 1
ATOM 1251 C C . LEU A 1 168 ? 0.002 8.598 -39.325 1.00 41.76 162 LEU A C 1
ATOM 1252 O O . LEU A 1 168 ? -0.319 8.242 -38.197 1.00 39.68 162 LEU A O 1
ATOM 1257 N N . VAL A 1 169 ? 1.158 9.198 -39.613 1.00 39.42 163 VAL A N 1
ATOM 1258 C CA . VAL A 1 169 ? 2.092 9.657 -38.592 1.00 37.62 163 VAL A CA 1
ATOM 1259 C C . VAL A 1 169 ? 2.351 11.136 -38.884 1.00 40.72 163 VAL A C 1
ATOM 1260 O O . VAL A 1 169 ? 2.772 11.482 -39.999 1.00 38.88 163 VAL A O 1
ATOM 1264 N N . GLY A 1 170 ? 2.011 11.991 -37.911 1.00 36.37 164 GLY A N 1
ATOM 1265 C CA . GLY A 1 170 ? 2.244 13.426 -37.988 1.00 34.52 164 GLY A CA 1
ATOM 1266 C C . GLY A 1 170 ? 3.605 13.748 -37.411 1.00 38.18 164 GLY A C 1
ATOM 1267 O O . GLY A 1 170 ? 3.860 13.504 -36.227 1.00 37.02 164 GLY A O 1
ATOM 1268 N N . GLY A 1 171 ? 4.479 14.270 -38.250 1.00 36.89 165 GLY A N 1
ATOM 1269 C CA . GLY A 1 171 ? 5.842 14.609 -37.884 1.00 37.04 165 GLY A CA 1
ATOM 1270 C C . GLY A 1 171 ? 6.882 13.673 -38.458 1.00 40.03 165 GLY A C 1
ATOM 1271 O O . GLY A 1 171 ? 6.790 12.462 -38.260 1.00 37.31 165 GLY A O 1
ATOM 1272 N N . ALA A 1 172 ? 7.913 14.262 -39.138 1.00 39.68 166 ALA A N 1
ATOM 1273 C CA . ALA A 1 172 ? 9.082 13.567 -39.718 1.00 39.98 166 ALA A CA 1
ATOM 1274 C C . ALA A 1 172 ? 10.322 13.972 -38.938 1.00 41.89 166 ALA A C 1
ATOM 1275 O O . ALA A 1 172 ? 11.422 13.996 -39.485 1.00 41.13 166 ALA A O 1
ATOM 1277 N N . GLY A 1 173 ? 10.141 14.280 -37.658 1.00 38.21 167 GLY A N 1
ATOM 1278 C CA . GLY A 1 173 ? 11.240 14.594 -36.768 1.00 38.13 167 GLY A CA 1
ATOM 1279 C C . GLY A 1 173 ? 11.746 13.328 -36.126 1.00 42.90 167 GLY A C 1
ATOM 1280 O O . GLY A 1 173 ? 11.437 12.211 -36.570 1.00 42.80 167 GLY A O 1
ATOM 1281 N N . PHE A 1 174 ? 12.502 13.499 -35.059 1.00 38.84 168 PHE A N 1
ATOM 1282 C CA . PHE A 1 174 ? 13.118 12.369 -34.360 1.00 38.26 168 PHE A CA 1
ATOM 1283 C C . PHE A 1 174 ? 12.121 11.269 -33.914 1.00 41.43 168 PHE A C 1
ATOM 1284 O O . PHE A 1 174 ? 12.272 10.107 -34.302 1.00 40.73 168 PHE A O 1
ATOM 1292 N N . THR A 1 175 ? 11.104 11.640 -33.127 1.00 37.54 169 THR A N 1
ATOM 1293 C CA . THR A 1 175 ? 10.120 10.690 -32.598 1.00 36.18 169 THR A CA 1
ATOM 1294 C C . THR A 1 175 ? 9.282 10.012 -33.688 1.00 39.86 169 THR A C 1
ATOM 1295 O O . THR A 1 175 ? 9.021 8.813 -33.589 1.00 38.94 169 THR A O 1
ATOM 1299 N N . GLY A 1 176 ? 8.853 10.778 -34.686 1.00 35.91 170 GLY A N 1
ATOM 1300 C CA . GLY A 1 176 ? 8.048 10.239 -35.768 1.00 36.72 170 GLY A CA 1
ATOM 1301 C C . GLY A 1 176 ? 8.806 9.214 -36.591 1.00 40.54 170 GLY A C 1
ATOM 1302 O O . GLY A 1 176 ? 8.318 8.108 -36.837 1.00 39.60 170 GLY A O 1
ATOM 1303 N N . VAL A 1 177 ? 10.020 9.579 -36.986 1.00 36.61 171 VAL A N 1
ATOM 1304 C CA . VAL A 1 177 ? 10.908 8.714 -37.776 1.00 36.10 171 VAL A CA 1
ATOM 1305 C C . VAL A 1 177 ? 11.232 7.406 -37.034 1.00 40.03 171 VAL A C 1
ATOM 1306 O O . VAL A 1 177 ? 11.202 6.340 -37.656 1.00 40.48 171 VAL A O 1
ATOM 1310 N N . GLU A 1 178 ? 11.473 7.482 -35.708 1.00 36.50 172 GLU A N 1
ATOM 1311 C CA . GLU A 1 178 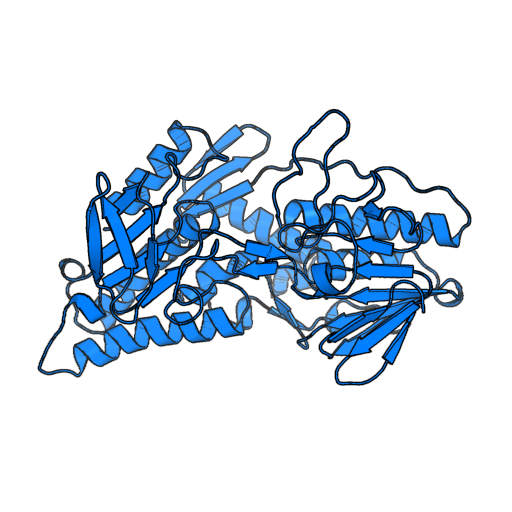? 11.743 6.296 -34.885 1.00 36.11 172 GLU A CA 1
ATOM 1312 C C . GLU A 1 178 ? 10.502 5.403 -34.814 1.00 38.57 172 GLU A C 1
ATOM 1313 O O . GLU A 1 178 ? 10.629 4.182 -34.922 1.00 38.23 172 GLU A O 1
ATOM 1319 N N . PHE A 1 179 ? 9.311 6.011 -34.632 1.00 32.74 173 PHE A N 1
ATOM 1320 C CA . PHE A 1 179 ? 8.049 5.269 -34.659 1.00 33.03 173 PHE A CA 1
ATOM 1321 C C . PHE A 1 179 ? 7.815 4.559 -36.018 1.00 38.65 173 PHE A C 1
ATOM 1322 O O . PHE A 1 179 ? 7.322 3.435 -36.032 1.00 38.50 173 PHE A O 1
ATOM 1330 N N . LEU A 1 180 ? 8.150 5.225 -37.140 1.00 36.01 174 LEU A N 1
ATOM 1331 C CA . LEU A 1 180 ? 7.989 4.656 -38.477 1.00 36.86 174 LEU A CA 1
ATOM 1332 C C . LEU A 1 180 ? 8.936 3.439 -38.637 1.00 39.38 174 LEU A C 1
ATOM 1333 O O . LEU A 1 180 ? 8.519 2.411 -39.155 1.00 41.23 174 LEU A O 1
ATOM 1338 N N . GLY A 1 181 ? 10.154 3.546 -38.108 1.00 34.28 175 GLY A N 1
ATOM 1339 C CA . GLY A 1 181 ? 11.134 2.472 -38.080 1.00 33.51 175 GLY A CA 1
ATOM 1340 C C . GLY A 1 181 ? 10.613 1.247 -37.356 1.00 38.96 175 GLY A C 1
ATOM 1341 O O . GLY A 1 181 ? 10.836 0.124 -37.800 1.00 38.41 175 GLY A O 1
ATOM 1342 N N . GLU A 1 182 ? 9.881 1.449 -36.248 1.00 36.96 176 GLU A N 1
ATOM 1343 C CA . GLU A 1 182 ? 9.274 0.330 -35.496 1.00 35.87 176 GLU A CA 1
ATOM 1344 C C . GLU A 1 182 ? 8.088 -0.236 -36.244 1.00 39.17 176 GLU A C 1
ATOM 1345 O O . GLU A 1 182 ? 7.908 -1.445 -36.219 1.00 36.20 176 GLU A O 1
ATOM 1351 N N . LEU A 1 183 ? 7.286 0.618 -36.937 1.00 37.52 177 LEU A N 1
ATOM 1352 C CA . LEU A 1 183 ? 6.174 0.117 -37.750 1.00 37.12 177 LEU A CA 1
ATOM 1353 C C . LEU A 1 183 ? 6.694 -0.774 -38.885 1.00 41.04 177 LEU A C 1
ATOM 1354 O O . LEU A 1 183 ? 6.097 -1.803 -39.166 1.00 40.33 177 LEU A O 1
ATOM 1359 N N . THR A 1 184 ? 7.841 -0.428 -39.487 1.00 38.96 178 THR A N 1
ATOM 1360 C CA . THR A 1 184 ? 8.400 -1.235 -40.588 1.00 38.68 178 THR A CA 1
ATOM 1361 C C . THR A 1 184 ? 8.859 -2.629 -40.124 1.00 41.46 178 THR A C 1
ATOM 1362 O O . THR A 1 184 ? 8.976 -3.520 -40.961 1.00 42.04 178 THR A O 1
ATOM 1366 N N . ASP A 1 185 ? 9.074 -2.840 -38.809 1.00 36.23 179 ASP A N 1
ATOM 1367 C CA . ASP A 1 185 ? 9.391 -4.166 -38.232 1.00 33.63 179 ASP A CA 1
ATOM 1368 C C . ASP A 1 185 ? 8.109 -4.905 -37.840 1.00 40.24 179 ASP A C 1
ATOM 1369 O O . ASP A 1 185 ? 8.000 -6.126 -38.000 1.00 41.55 179 ASP A O 1
ATOM 1374 N N . ARG A 1 186 ? 7.131 -4.170 -37.314 1.00 37.48 180 ARG A N 1
ATOM 1375 C CA . ARG A 1 186 ? 5.893 -4.759 -36.802 1.00 38.17 180 ARG A CA 1
ATOM 1376 C C . ARG A 1 186 ? 4.840 -5.101 -37.882 1.00 42.13 180 ARG A C 1
ATOM 1377 O O . ARG A 1 186 ? 4.179 -6.131 -37.790 1.00 40.80 180 ARG A O 1
ATOM 1385 N N . ILE A 1 187 ? 4.632 -4.197 -38.834 1.00 39.53 181 ILE A N 1
ATOM 1386 C CA . ILE A 1 187 ? 3.595 -4.333 -39.851 1.00 39.34 181 ILE A CA 1
ATOM 1387 C C . ILE A 1 187 ? 3.774 -5.616 -40.652 1.00 41.45 181 ILE A C 1
ATOM 1388 O O . ILE A 1 187 ? 2.792 -6.353 -40.770 1.00 40.30 181 ILE A O 1
ATOM 1393 N N . PRO A 1 188 ? 4.999 -5.977 -41.083 1.00 38.44 182 PRO A N 1
ATOM 1394 C CA . PRO A 1 188 ? 5.188 -7.266 -41.787 1.00 38.02 182 PRO A CA 1
ATOM 1395 C C . PRO A 1 188 ? 4.768 -8.486 -40.975 1.00 40.87 182 PRO A C 1
ATOM 1396 O O . PRO A 1 188 ? 4.149 -9.370 -41.542 1.00 41.22 182 PRO A O 1
ATOM 1400 N N . GLU A 1 189 ? 5.069 -8.520 -39.659 1.00 38.64 183 GLU A N 1
ATOM 1401 C CA . GLU A 1 189 ? 4.659 -9.618 -38.770 1.00 40.34 183 GLU A CA 1
ATOM 1402 C C . GLU A 1 189 ? 3.142 -9.703 -38.649 1.00 43.17 183 GLU A C 1
ATOM 1403 O O . GLU A 1 189 ? 2.586 -10.791 -38.785 1.00 41.38 183 GLU A O 1
ATOM 1409 N N . LEU A 1 190 ? 2.486 -8.560 -38.348 1.00 39.50 184 LEU A N 1
ATOM 1410 C CA . LEU A 1 190 ? 1.029 -8.488 -38.231 1.00 39.89 184 LEU A CA 1
ATOM 1411 C C . LEU A 1 190 ? 0.342 -8.857 -39.537 1.00 43.70 184 LEU A C 1
ATOM 1412 O O . LEU A 1 190 ? -0.670 -9.557 -39.511 1.00 43.68 184 LEU A O 1
ATOM 1417 N N . CYS A 1 191 ? 0.918 -8.456 -40.683 1.00 40.61 185 CYS A N 1
ATOM 1418 C CA . CYS A 1 191 ? 0.371 -8.843 -41.990 1.00 40.72 185 CYS A CA 1
ATOM 1419 C C . CYS A 1 191 ? 0.315 -10.356 -42.125 1.00 42.36 185 CYS A C 1
ATOM 1420 O O . CYS A 1 191 ? -0.704 -10.904 -42.511 1.00 43.13 185 CYS A O 1
ATOM 1423 N N . SER A 1 192 ? 1.436 -11.022 -41.838 1.00 38.54 186 SER A N 1
ATOM 1424 C CA . SER A 1 192 ? 1.576 -12.472 -41.957 1.00 38.42 186 SER A CA 1
ATOM 1425 C C . SER A 1 192 ? 0.769 -13.225 -40.914 1.00 40.39 186 SER A C 1
ATOM 1426 O O . SER A 1 192 ? 0.175 -14.252 -41.229 1.00 39.37 186 SER A O 1
ATOM 1429 N N . LYS A 1 193 ? 0.673 -12.670 -39.704 1.00 37.79 187 LYS A N 1
ATOM 1430 C CA . LYS A 1 193 ? -0.152 -13.238 -38.629 1.00 37.34 187 LYS A CA 1
ATOM 1431 C C . LYS A 1 193 ? -1.638 -13.161 -38.978 1.00 39.91 187 LYS A C 1
ATOM 1432 O O . LYS A 1 193 ? -2.352 -14.115 -38.736 1.00 39.36 187 LYS A O 1
ATOM 1438 N N . TYR A 1 194 ? -2.103 -12.032 -39.535 1.00 37.94 188 TYR A N 1
ATOM 1439 C CA . TYR A 1 194 ? -3.525 -11.816 -39.839 1.00 37.94 188 TYR A CA 1
ATOM 1440 C C . TYR A 1 194 ? -3.933 -12.049 -41.327 1.00 43.33 188 TYR A C 1
ATOM 1441 O O . TYR A 1 194 ? -5.091 -11.796 -41.669 1.00 43.52 188 TYR A O 1
ATOM 1450 N N . GLY A 1 195 ? -3.055 -12.637 -42.146 1.00 39.82 189 GLY A N 1
ATOM 1451 C CA . GLY A 1 195 ? -3.396 -13.010 -43.516 1.00 41.02 189 GLY A CA 1
ATOM 1452 C C . GLY A 1 195 ? -3.518 -11.882 -44.510 1.00 45.75 189 GLY A C 1
ATOM 1453 O O . GLY A 1 195 ? -4.117 -12.057 -45.572 1.00 45.42 189 GLY A O 1
ATOM 1454 N N . VAL A 1 196 ? -2.917 -10.745 -44.198 1.00 43.82 190 VAL A N 1
ATOM 1455 C CA . VAL A 1 196 ? -2.975 -9.542 -45.023 1.00 43.84 190 VAL A CA 1
ATOM 1456 C C . VAL A 1 196 ? -1.740 -9.444 -45.914 1.00 50.38 190 VAL A C 1
ATOM 1457 O O . VAL A 1 196 ? -0.640 -9.767 -45.487 1.00 49.92 190 VAL A O 1
ATOM 1461 N N . ASP A 1 197 ? -1.937 -8.971 -47.144 1.00 49.89 191 ASP A N 1
ATOM 1462 C CA . ASP A 1 197 ? -0.862 -8.697 -48.100 1.00 51.37 191 ASP A CA 1
ATOM 1463 C C . ASP A 1 197 ? -0.284 -7.314 -47.716 1.00 53.04 191 ASP A C 1
ATOM 1464 O O . ASP A 1 197 ? -1.041 -6.352 -47.645 1.00 52.74 191 ASP A O 1
ATOM 1469 N N . GLN A 1 198 ? 1.038 -7.213 -47.483 1.00 49.52 192 GLN A N 1
ATOM 1470 C CA . GLN A 1 198 ? 1.697 -5.948 -47.087 1.00 50.45 192 GLN A CA 1
ATOM 1471 C C . GLN A 1 198 ? 1.396 -4.780 -48.047 1.00 53.33 192 GLN A C 1
ATOM 1472 O O . GLN A 1 198 ? 1.327 -3.630 -47.618 1.00 50.03 192 GLN A O 1
ATOM 1478 N N . ASN A 1 199 ? 1.164 -5.097 -49.334 1.00 51.59 193 ASN A N 1
ATOM 1479 C CA . ASN A 1 199 ? 0.869 -4.114 -50.380 1.00 50.81 193 ASN A CA 1
ATOM 1480 C C . ASN A 1 199 ? -0.447 -3.375 -50.170 1.00 53.07 193 ASN A C 1
ATOM 1481 O O . ASN A 1 199 ? -0.647 -2.337 -50.787 1.00 51.57 193 ASN A O 1
ATOM 1486 N N . LYS A 1 200 ? -1.345 -3.908 -49.329 1.00 49.87 194 LYS A N 1
ATOM 1487 C CA . LYS A 1 200 ? -2.616 -3.264 -49.011 1.00 49.64 194 LYS A CA 1
ATOM 1488 C C . LYS A 1 200 ? -2.457 -2.259 -47.864 1.00 52.49 194 LYS A C 1
ATOM 1489 O O . LYS A 1 200 ? -3.380 -1.502 -47.619 1.00 51.84 194 LYS A O 1
ATOM 1495 N N . VAL A 1 201 ? -1.301 -2.266 -47.154 1.00 48.63 195 VAL A N 1
ATOM 1496 C CA . VAL A 1 201 ? -1.024 -1.381 -46.029 1.00 47.30 195 VAL A CA 1
ATOM 1497 C C . VAL A 1 201 ? -0.475 -0.066 -46.561 1.00 48.80 195 VAL A C 1
ATOM 1498 O O . VAL A 1 201 ? 0.321 -0.033 -47.507 1.00 49.30 195 VAL A O 1
ATOM 1502 N N . LYS A 1 202 ? -0.887 1.008 -45.935 1.00 43.27 196 LYS A N 1
ATOM 1503 C CA . LYS A 1 202 ? -0.462 2.354 -46.297 1.00 42.51 196 LYS A CA 1
ATOM 1504 C C . LYS A 1 202 ? 0.073 3.051 -45.033 1.00 43.32 196 LYS A C 1
ATOM 1505 O O . LYS A 1 202 ? -0.675 3.220 -44.078 1.00 43.00 196 LYS A O 1
ATOM 1511 N N . ILE A 1 203 ? 1.379 3.355 -44.987 1.00 39.22 197 ILE A N 1
ATOM 1512 C CA . ILE A 1 203 ? 2.002 4.093 -43.882 1.00 38.39 197 ILE A CA 1
ATOM 1513 C C . ILE A 1 203 ? 2.407 5.441 -44.481 1.00 43.94 197 ILE A C 1
ATOM 1514 O O . ILE A 1 203 ? 3.279 5.480 -45.350 1.00 42.43 197 ILE A O 1
ATOM 1519 N N . THR A 1 204 ? 1.780 6.548 -44.012 1.00 42.98 198 THR A N 1
ATOM 1520 C CA . THR A 1 204 ? 2.050 7.889 -44.524 1.00 41.79 198 THR A CA 1
ATOM 1521 C C . THR A 1 204 ? 2.511 8.786 -43.412 1.00 43.40 198 THR A C 1
ATOM 1522 O O . THR A 1 204 ? 1.833 8.862 -42.397 1.00 41.45 198 THR A O 1
ATOM 1526 N N . CYS A 1 205 ? 3.647 9.494 -43.617 1.00 40.22 199 CYS A N 1
ATOM 1527 C CA . CYS A 1 205 ? 4.190 10.469 -42.671 1.00 38.59 199 CYS A CA 1
ATOM 1528 C C . CYS A 1 205 ? 3.966 11.872 -43.240 1.00 42.02 199 CYS A C 1
ATOM 1529 O O . CYS A 1 205 ? 4.387 12.150 -44.364 1.00 41.18 199 CYS A O 1
ATOM 1532 N N . VAL A 1 206 ? 3.278 12.735 -42.478 1.00 39.10 200 VAL A N 1
ATOM 1533 C CA . VAL A 1 206 ? 2.936 14.098 -42.892 1.00 38.19 200 VAL A CA 1
ATOM 1534 C C . VAL A 1 206 ? 3.698 15.062 -41.989 1.00 39.08 200 VAL A C 1
ATOM 1535 O O . VAL A 1 206 ? 3.574 14.999 -40.779 1.00 37.32 200 VAL A O 1
ATOM 1539 N N . GLU A 1 207 ? 4.510 15.928 -42.576 1.00 37.73 201 GLU A N 1
ATOM 1540 C CA . GLU A 1 207 ? 5.295 16.924 -41.858 1.00 37.29 201 GLU A CA 1
ATOM 1541 C C . GLU A 1 207 ? 5.016 18.266 -42.484 1.00 39.73 201 GLU A C 1
ATOM 1542 O O . GLU A 1 207 ? 5.135 18.389 -43.701 1.00 39.02 201 GLU A O 1
ATOM 1548 N N . ALA A 1 208 ? 4.629 19.273 -41.657 1.00 36.99 202 ALA A N 1
ATOM 1549 C CA . ALA A 1 208 ? 4.366 20.636 -42.126 1.00 37.47 202 ALA A CA 1
ATOM 1550 C C . ALA A 1 208 ? 5.655 21.343 -42.499 1.00 42.20 202 ALA A C 1
ATOM 1551 O O . ALA A 1 208 ? 5.660 22.179 -43.414 1.00 42.25 202 ALA A O 1
ATOM 1553 N N . ALA A 1 209 ? 6.727 21.067 -41.739 1.00 39.09 203 ALA A N 1
ATOM 1554 C CA . ALA A 1 209 ? 8.046 21.655 -41.956 1.00 40.43 203 ALA A CA 1
ATOM 1555 C C . ALA A 1 209 ? 8.636 21.267 -43.321 1.00 48.33 203 ALA A C 1
ATOM 1556 O O . ALA A 1 209 ? 8.283 20.242 -43.914 1.00 47.43 203 ALA A O 1
ATOM 1558 N N . PRO A 1 210 ? 9.538 22.111 -43.847 1.00 49.01 204 PRO A N 1
ATOM 1559 C CA . PRO A 1 210 ? 10.107 21.840 -45.165 1.00 50.01 204 PRO A CA 1
ATOM 1560 C C . PRO A 1 210 ? 11.159 20.739 -45.178 1.00 53.15 204 PRO A C 1
ATOM 1561 O O . PRO A 1 210 ? 11.484 20.252 -46.257 1.00 53.42 204 PRO A O 1
ATOM 1565 N N . LYS A 1 211 ? 11.713 20.373 -44.003 1.00 50.00 205 LYS A N 1
ATOM 1566 C CA . LYS A 1 211 ? 12.742 19.355 -43.883 1.00 49.98 205 LYS A CA 1
ATOM 1567 C C . LYS A 1 211 ? 12.403 18.343 -42.803 1.00 54.74 205 LYS A C 1
ATOM 1568 O O . LYS A 1 211 ? 11.868 18.679 -41.748 1.00 55.36 205 LYS A O 1
ATOM 1574 N N . MET A 1 212 ? 12.800 17.111 -43.061 1.00 50.90 206 MET A N 1
ATOM 1575 C CA . MET A 1 212 ? 12.659 15.962 -42.180 1.00 48.69 206 MET A CA 1
ATOM 1576 C C . MET A 1 212 ? 13.946 15.878 -41.315 1.00 49.82 206 MET A C 1
ATOM 1577 O O . MET A 1 212 ? 15.014 16.218 -41.808 1.00 49.55 206 MET A O 1
ATOM 1582 N N . LEU A 1 213 ? 13.834 15.469 -40.030 1.00 44.93 207 LEU A N 1
ATOM 1583 C CA . LEU A 1 213 ? 14.969 15.323 -39.102 1.00 44.44 207 LEU A CA 1
ATOM 1584 C C . LEU A 1 213 ? 15.961 16.478 -39.261 1.00 50.02 207 LEU A C 1
ATOM 1585 O O . LEU A 1 213 ? 17.057 16.292 -39.807 1.00 49.36 207 LEU A O 1
ATOM 1590 N N . PRO A 1 214 ? 15.554 17.705 -38.853 1.00 47.39 208 PRO A N 1
ATOM 1591 C CA . PRO A 1 214 ? 16.431 18.883 -39.062 1.00 46.90 208 PRO A CA 1
ATOM 1592 C C . PRO A 1 214 ? 17.740 18.870 -38.285 1.00 49.77 208 PRO A C 1
ATOM 1593 O O . PRO A 1 214 ? 18.662 19.575 -38.683 1.00 48.38 208 PRO A O 1
ATOM 1597 N N . MET A 1 215 ? 17.834 18.049 -37.207 1.00 47.97 209 MET A N 1
ATOM 1598 C CA . MET A 1 215 ? 19.049 17.938 -36.402 1.00 48.73 209 MET A CA 1
ATOM 1599 C C . MET A 1 215 ? 20.194 17.183 -37.088 1.00 52.13 209 MET A C 1
ATOM 1600 O O . MET A 1 215 ? 21.295 17.225 -36.562 1.00 52.45 209 MET A O 1
ATOM 1605 N N . PHE A 1 216 ? 19.972 16.529 -38.247 1.00 48.41 210 PHE A N 1
ATOM 1606 C CA . PHE A 1 216 ? 21.020 15.750 -38.920 1.00 47.24 210 PHE A CA 1
ATOM 1607 C C . PHE A 1 216 ? 21.349 16.292 -40.269 1.00 49.64 210 PHE A C 1
ATOM 1608 O O . PHE A 1 216 ? 20.618 17.112 -40.809 1.00 49.27 210 PHE A O 1
ATOM 1616 N N . SER A 1 217 ? 22.468 15.817 -40.821 1.00 45.68 211 SER A N 1
ATOM 1617 C CA . SER A 1 217 ? 22.925 16.195 -42.152 1.00 45.75 211 SER A CA 1
ATOM 1618 C C . SER A 1 217 ? 22.017 15.634 -43.232 1.00 50.26 211 SER A C 1
ATOM 1619 O O . SER A 1 217 ? 21.248 14.716 -42.982 1.00 49.59 211 SER A O 1
ATOM 1622 N N . GLU A 1 218 ? 22.120 16.194 -44.430 1.00 49.63 212 GLU A N 1
ATOM 1623 C CA . GLU A 1 218 ? 21.348 15.797 -45.610 1.00 50.55 212 GLU A CA 1
ATOM 1624 C C . GLU A 1 218 ? 21.640 14.339 -45.986 1.00 53.47 212 GLU A C 1
ATOM 1625 O O . GLU A 1 218 ? 20.712 13.611 -46.341 1.00 52.54 212 GLU A O 1
ATOM 1631 N N . GLU A 1 219 ? 22.918 13.915 -45.908 1.00 49.78 213 GLU A N 1
ATOM 1632 C CA . GLU A 1 219 ? 23.315 12.522 -46.194 1.00 48.51 213 GLU A CA 1
ATOM 1633 C C . GLU A 1 219 ? 22.629 11.549 -45.248 1.00 47.48 213 GLU A C 1
ATOM 1634 O O . GLU A 1 219 ? 22.189 10.486 -45.665 1.00 46.10 213 GLU A O 1
ATOM 1640 N N . LEU A 1 220 ? 22.589 11.896 -43.965 1.00 43.47 214 LEU A N 1
ATOM 1641 C CA . LEU A 1 220 ? 21.961 11.074 -42.932 1.00 41.77 214 LEU A CA 1
ATOM 1642 C C . LEU A 1 220 ? 20.450 11.052 -43.086 1.00 45.23 214 LEU A C 1
ATOM 1643 O O . LEU A 1 220 ? 19.832 10.033 -42.801 1.00 44.73 214 LEU A O 1
ATOM 1648 N N . VAL A 1 221 ? 19.843 12.153 -43.528 1.00 42.32 215 VAL A N 1
ATOM 1649 C CA . VAL A 1 221 ? 18.395 12.181 -43.749 1.00 41.78 215 VAL A CA 1
ATOM 1650 C C . VAL A 1 221 ? 18.037 11.283 -44.942 1.00 45.72 215 VAL A C 1
ATOM 1651 O O . VAL A 1 221 ? 17.073 10.542 -44.849 1.00 45.48 215 VAL A O 1
ATOM 1655 N N . ASN A 1 222 ? 18.825 11.323 -46.034 1.00 43.03 216 ASN A N 1
ATOM 1656 C CA . ASN A 1 222 ? 18.586 10.491 -47.222 1.00 43.68 216 ASN A CA 1
ATOM 1657 C C . ASN A 1 222 ? 18.629 9.002 -46.882 1.00 45.11 216 ASN A C 1
ATOM 1658 O O . ASN A 1 222 ? 17.845 8.230 -47.434 1.00 44.94 216 ASN A O 1
ATOM 1663 N N . HIS A 1 223 ? 19.541 8.610 -45.976 1.00 39.94 217 HIS A N 1
ATOM 1664 C CA . HIS A 1 223 ? 19.647 7.240 -45.503 1.00 38.57 217 HIS A CA 1
ATOM 1665 C C . HIS A 1 223 ? 18.322 6.829 -44.813 1.00 43.02 217 HIS A C 1
ATOM 1666 O O . HIS A 1 223 ? 17.753 5.789 -45.146 1.00 43.77 217 HIS A O 1
ATOM 1673 N N . ALA A 1 224 ? 17.832 7.646 -43.880 1.00 39.65 218 ALA A N 1
ATOM 1674 C CA . ALA A 1 224 ? 16.582 7.363 -43.172 1.00 39.40 218 ALA A CA 1
ATOM 1675 C C . ALA A 1 224 ? 15.373 7.399 -44.107 1.00 44.23 218 ALA A C 1
ATOM 1676 O O . ALA A 1 224 ? 14.495 6.529 -43.988 1.00 43.85 218 ALA A O 1
ATOM 1678 N N . VAL A 1 225 ? 15.366 8.335 -45.094 1.00 40.99 219 VAL A N 1
ATOM 1679 C CA . VAL A 1 225 ? 14.285 8.413 -46.089 1.00 39.55 219 VAL A CA 1
ATOM 1680 C C . VAL A 1 225 ? 14.267 7.157 -46.961 1.00 42.36 219 VAL A C 1
ATOM 1681 O O . VAL A 1 225 ? 13.209 6.559 -47.107 1.00 41.94 219 VAL A O 1
ATOM 1685 N N . SER A 1 226 ? 15.417 6.774 -47.536 1.00 39.64 220 SER A N 1
ATOM 1686 C CA . SER A 1 226 ? 15.539 5.564 -48.368 1.00 40.64 220 SER A CA 1
ATOM 1687 C C . SER A 1 226 ? 15.143 4.343 -47.599 1.00 42.78 220 SER A C 1
ATOM 1688 O O . SER A 1 226 ? 14.455 3.492 -48.137 1.00 41.88 220 SER A O 1
ATOM 1691 N N . TYR A 1 227 ? 15.637 4.227 -46.351 1.00 39.59 221 TYR A N 1
ATOM 1692 C CA . TYR A 1 227 ? 15.347 3.079 -45.503 1.00 38.07 221 TYR A CA 1
ATOM 1693 C C . TYR A 1 227 ? 13.847 2.917 -45.349 1.00 41.37 221 TYR A C 1
ATOM 1694 O O . TYR A 1 227 ? 13.330 1.822 -45.566 1.00 41.69 221 TYR A O 1
ATOM 1703 N N . LEU A 1 228 ? 13.151 4.000 -44.967 1.00 36.92 222 LEU A N 1
ATOM 1704 C CA . LEU A 1 228 ? 11.703 3.945 -44.723 1.00 35.78 222 LEU A CA 1
ATOM 1705 C C . LEU A 1 228 ? 10.865 3.832 -46.020 1.00 39.23 222 LEU A C 1
ATOM 1706 O O . LEU A 1 228 ? 9.892 3.083 -46.048 1.00 35.90 222 LEU A O 1
ATOM 1711 N N . GLU A 1 229 ? 11.267 4.514 -47.085 1.00 39.18 223 GLU A N 1
ATOM 1712 C CA . GLU A 1 229 ? 10.578 4.408 -48.384 1.00 39.99 223 GLU A CA 1
ATOM 1713 C C . GLU A 1 229 ? 10.659 2.978 -48.964 1.00 44.22 223 GLU A C 1
ATOM 1714 O O . GLU A 1 229 ? 9.648 2.443 -49.435 1.00 43.04 223 GLU A O 1
ATOM 1720 N N . ASP A 1 230 ? 11.835 2.338 -48.868 1.00 41.63 224 ASP A N 1
ATOM 1721 C CA . ASP A 1 230 ? 11.991 0.961 -49.344 1.00 43.58 224 ASP A CA 1
ATOM 1722 C C . ASP A 1 230 ? 11.068 -0.030 -48.602 1.00 48.69 224 ASP A C 1
ATOM 1723 O O . ASP A 1 230 ? 10.718 -1.071 -49.152 1.00 49.74 224 ASP A O 1
ATOM 1728 N N . ARG A 1 231 ? 10.646 0.328 -47.386 1.00 44.63 225 ARG A N 1
ATOM 1729 C CA . ARG A 1 231 ? 9.764 -0.452 -46.550 1.00 43.58 225 ARG A CA 1
ATOM 1730 C C . ARG A 1 231 ? 8.301 0.074 -46.506 1.00 46.01 225 ARG A C 1
ATOM 1731 O O . ARG A 1 231 ? 7.558 -0.213 -45.564 1.00 45.07 225 ARG A O 1
ATOM 1739 N N . GLY A 1 232 ? 7.880 0.747 -47.566 1.00 43.30 226 GLY A N 1
ATOM 1740 C CA . GLY A 1 232 ? 6.506 1.186 -47.743 1.00 43.87 226 GLY A CA 1
ATOM 1741 C C . GLY A 1 232 ? 6.059 2.500 -47.143 1.00 49.02 226 GLY A C 1
ATOM 1742 O O . GLY A 1 232 ? 4.875 2.826 -47.249 1.00 49.70 226 GLY A O 1
ATOM 1743 N N . VAL A 1 233 ? 6.954 3.263 -46.497 1.00 45.46 227 VAL A N 1
ATOM 1744 C CA . VAL A 1 233 ? 6.550 4.565 -45.938 1.00 43.38 227 VAL A CA 1
ATOM 1745 C C . VAL A 1 233 ? 6.495 5.599 -47.037 1.00 46.25 227 VAL A C 1
ATOM 1746 O O . VAL A 1 233 ? 7.430 5.737 -47.822 1.00 45.94 227 VAL A O 1
ATOM 1750 N N . GLU A 1 234 ? 5.405 6.348 -47.072 1.00 43.06 228 GLU A N 1
ATOM 1751 C CA . GLU A 1 234 ? 5.255 7.445 -47.996 1.00 42.86 228 GLU A CA 1
ATOM 1752 C C . GLU A 1 234 ? 5.389 8.744 -47.151 1.00 44.50 228 GLU A C 1
ATOM 1753 O O . GLU A 1 234 ? 4.793 8.856 -46.080 1.00 41.58 228 GLU A O 1
ATOM 1759 N N . PHE A 1 235 ? 6.187 9.701 -47.632 1.00 41.77 229 PHE A N 1
ATOM 1760 C CA . PHE A 1 235 ? 6.388 10.980 -46.956 1.00 41.02 229 PHE A CA 1
ATOM 1761 C C . PHE A 1 235 ? 5.665 12.108 -47.682 1.00 45.98 229 PHE A C 1
ATOM 1762 O O . PHE A 1 235 ? 5.659 12.157 -48.908 1.00 46.53 229 PHE A O 1
ATOM 1770 N N . LYS A 1 236 ? 5.039 12.991 -46.905 1.00 42.97 230 LYS A N 1
ATOM 1771 C CA . LYS A 1 236 ? 4.379 14.200 -47.374 1.00 42.95 230 LYS A CA 1
ATOM 1772 C C . LYS A 1 236 ? 5.015 15.322 -46.543 1.00 46.82 230 LYS A C 1
ATOM 1773 O O . LYS A 1 236 ? 4.521 15.651 -45.463 1.00 45.46 230 LYS A O 1
ATOM 1779 N N . ILE A 1 237 ? 6.162 15.848 -47.027 1.00 43.17 231 ILE A N 1
ATOM 1780 C CA . ILE A 1 237 ? 6.935 16.917 -46.374 1.00 42.66 231 ILE A CA 1
ATOM 1781 C C . ILE A 1 237 ? 6.412 18.279 -46.863 1.00 43.87 231 ILE A C 1
ATOM 1782 O O . ILE A 1 237 ? 5.806 18.335 -47.932 1.00 44.21 231 ILE A O 1
ATOM 1787 N N . ALA A 1 238 ? 6.592 19.362 -46.060 1.00 39.55 232 ALA A N 1
ATOM 1788 C CA . ALA A 1 238 ? 6.068 20.720 -46.349 1.00 39.02 232 ALA A CA 1
ATOM 1789 C C . ALA A 1 238 ? 4.563 20.667 -46.597 1.00 44.11 232 ALA A C 1
ATOM 1790 O O . ALA A 1 238 ? 4.048 21.309 -47.517 1.00 44.94 232 ALA A O 1
ATOM 1792 N N . THR A 1 239 ? 3.860 19.853 -45.792 1.00 40.87 233 THR A N 1
ATOM 1793 C CA . THR A 1 239 ? 2.432 19.590 -45.948 1.00 40.36 233 THR A CA 1
ATOM 1794 C C . THR A 1 239 ? 1.744 19.867 -44.630 1.00 43.65 233 THR A C 1
ATOM 1795 O O . THR A 1 239 ? 1.815 19.040 -43.716 1.00 41.35 233 THR A O 1
ATOM 1799 N N . PRO A 1 240 ? 1.095 21.033 -44.475 1.00 42.03 234 PRO A N 1
ATOM 1800 C CA . PRO A 1 240 ? 0.440 21.318 -43.193 1.00 41.52 234 PRO A CA 1
ATOM 1801 C C . PRO A 1 240 ? -0.743 20.405 -42.895 1.00 43.23 234 PRO A C 1
ATOM 1802 O O . PRO A 1 240 ? -1.512 20.095 -43.783 1.00 43.34 234 PRO A O 1
ATOM 1806 N N . ILE A 1 241 ? -0.846 19.965 -41.647 1.00 39.04 235 ILE A N 1
ATOM 1807 C CA . ILE A 1 241 ? -1.955 19.179 -41.117 1.00 37.94 235 ILE A CA 1
ATOM 1808 C C . ILE A 1 241 ? -2.793 20.263 -40.452 1.00 43.20 235 ILE A C 1
ATOM 1809 O O . ILE A 1 241 ? -2.357 20.879 -39.473 1.00 40.42 235 ILE A O 1
ATOM 1814 N N . VAL A 1 242 ? -3.937 20.567 -41.055 1.00 43.63 236 VAL A N 1
ATOM 1815 C CA . VAL A 1 242 ? -4.828 21.639 -40.598 1.00 44.99 236 VAL A CA 1
ATOM 1816 C C . VAL A 1 242 ? -5.944 21.112 -39.652 1.00 46.26 236 VAL A C 1
ATOM 1817 O O . VAL A 1 242 ? -6.553 21.897 -38.927 1.00 45.58 236 VAL A O 1
ATOM 1821 N N . ALA A 1 243 ? -6.136 19.789 -39.594 1.00 41.62 237 ALA A N 1
ATOM 1822 C CA . ALA A 1 243 ? -7.104 19.180 -38.701 1.00 40.70 237 ALA A CA 1
ATOM 1823 C C . ALA A 1 243 ? -6.965 17.672 -38.657 1.00 44.68 237 ALA A C 1
ATOM 1824 O O . ALA A 1 243 ? -6.368 17.038 -39.546 1.00 43.45 237 ALA A O 1
ATOM 1826 N N . CYS A 1 244 ? -7.552 17.099 -37.614 1.00 41.46 238 CYS A N 1
ATOM 1827 C CA . CYS A 1 244 ? -7.659 15.666 -37.462 1.00 40.14 238 CYS A CA 1
ATOM 1828 C C . CYS A 1 244 ? -9.086 15.342 -37.053 1.00 43.68 238 CYS A C 1
ATOM 1829 O O . CYS A 1 244 ? -9.586 15.907 -36.088 1.00 41.14 238 CYS A O 1
ATOM 1832 N N . ASN A 1 245 ? -9.742 14.447 -37.795 1.00 42.62 239 ASN A N 1
ATOM 1833 C CA . ASN A 1 245 ? -11.113 13.982 -37.513 1.00 42.95 239 ASN A CA 1
ATOM 1834 C C . ASN A 1 245 ? -11.088 12.460 -37.353 1.00 46.42 239 ASN A C 1
ATOM 1835 O O . ASN A 1 245 ? -10.009 11.859 -37.384 1.00 45.22 239 ASN A O 1
ATOM 1840 N N . GLU A 1 246 ? -12.253 11.834 -37.174 1.00 43.95 240 GLU A N 1
ATOM 1841 C CA . GLU A 1 246 ? -12.318 10.375 -37.041 1.00 44.84 240 GLU A CA 1
ATOM 1842 C C . GLU A 1 246 ? -11.815 9.618 -38.292 1.00 49.56 240 GLU A C 1
ATOM 1843 O O . GLU A 1 246 ? -11.403 8.465 -38.168 1.00 50.23 240 GLU A O 1
ATOM 1849 N N . LYS A 1 247 ? -11.864 10.246 -39.487 1.00 45.77 241 LYS A N 1
ATOM 1850 C CA . LYS A 1 247 ? -11.417 9.596 -40.712 1.00 45.73 241 LYS A CA 1
ATOM 1851 C C . LYS A 1 247 ? -9.899 9.625 -40.849 1.00 49.37 241 LYS A C 1
ATOM 1852 O O . LYS A 1 247 ? -9.336 8.741 -41.468 1.00 49.08 241 LYS A O 1
ATOM 1858 N N . GLY A 1 248 ? -9.255 10.646 -40.299 1.00 46.93 242 GLY A N 1
ATOM 1859 C CA . GLY A 1 248 ? -7.810 10.792 -40.350 1.00 45.42 242 GLY A CA 1
ATOM 1860 C C . GLY A 1 248 ? -7.394 12.246 -40.299 1.00 47.26 242 GLY A C 1
ATOM 1861 O O . GLY A 1 248 ? -7.995 13.023 -39.571 1.00 48.30 242 GLY A O 1
ATOM 1862 N N . PHE A 1 249 ? -6.382 12.623 -41.087 1.00 41.76 243 PHE A N 1
ATOM 1863 C CA . PHE A 1 249 ? -5.856 13.986 -41.164 1.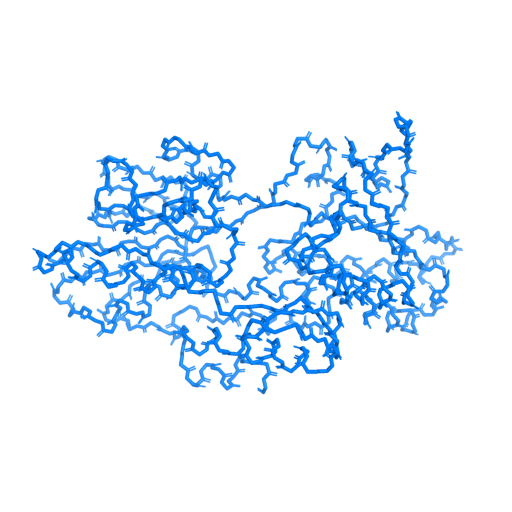00 39.50 243 PHE A CA 1
ATOM 1864 C C . PHE A 1 249 ? -6.447 14.740 -42.342 1.00 44.17 243 PHE A C 1
ATOM 1865 O O . PHE A 1 249 ? -6.552 14.214 -43.460 1.00 44.35 243 PHE A O 1
ATOM 1873 N N . VAL A 1 250 ? -6.706 16.013 -42.105 1.00 40.24 244 VAL A N 1
ATOM 1874 C CA . VAL A 1 250 ? -7.103 16.964 -43.127 1.00 40.20 244 VAL A CA 1
ATOM 1875 C C . VAL A 1 250 ? -5.822 17.772 -43.328 1.00 44.41 244 VAL A C 1
ATOM 1876 O O . VAL A 1 250 ? -5.314 18.377 -42.362 1.00 43.19 244 VAL A O 1
ATOM 1880 N N . VAL A 1 251 ? -5.264 17.712 -44.548 1.00 41.11 245 VAL A N 1
ATOM 1881 C CA . VAL A 1 251 ? -4.008 18.376 -44.886 1.00 41.51 245 VAL A CA 1
ATOM 1882 C C . VAL A 1 251 ? -4.180 19.336 -46.044 1.00 46.51 245 VAL A C 1
ATOM 1883 O O . VAL A 1 251 ? -5.115 19.207 -46.823 1.00 47.35 245 VAL A O 1
ATOM 1887 N N . GLU A 1 252 ? -3.244 20.276 -46.182 1.00 43.33 246 GLU A N 1
ATOM 1888 C CA . GLU A 1 252 ? -3.235 21.217 -47.299 1.00 42.11 246 GLU A CA 1
ATOM 1889 C C . GLU A 1 252 ? -2.130 20.884 -48.289 1.00 46.38 246 GLU A C 1
ATOM 1890 O O . GLU A 1 252 ? -0.967 20.837 -47.903 1.00 44.22 246 GLU A O 1
ATOM 1896 N N . VAL A 1 253 ? -2.507 20.659 -49.567 1.00 46.56 247 VAL A N 1
ATOM 1897 C CA . VAL A 1 253 ? -1.604 20.407 -50.687 1.00 48.10 247 VAL A CA 1
ATOM 1898 C C . VAL A 1 253 ? -1.787 21.620 -51.645 1.00 54.83 247 VAL A C 1
ATOM 1899 O O . VAL A 1 253 ? -2.885 21.837 -52.181 1.00 54.62 247 VAL A O 1
ATOM 1903 N N . ASP A 1 254 ? -0.739 22.449 -51.789 1.00 52.53 248 ASP A N 1
ATOM 1904 C CA . ASP A 1 254 ? -0.792 23.681 -52.586 1.00 54.56 248 ASP A CA 1
ATOM 1905 C C . ASP A 1 254 ? -1.955 24.578 -52.137 1.00 58.36 248 ASP A C 1
ATOM 1906 O O . ASP A 1 254 ? -2.619 25.202 -52.962 1.00 58.51 248 ASP A O 1
ATOM 1911 N N . GLY A 1 255 ? -2.202 24.600 -50.819 1.00 54.71 249 GLY A N 1
ATOM 1912 C CA . GLY A 1 255 ? -3.271 25.382 -50.222 1.00 54.21 249 GLY A CA 1
ATOM 1913 C C . GLY A 1 255 ? -4.661 24.795 -50.327 1.00 58.18 249 GLY A C 1
ATOM 1914 O O . GLY A 1 255 ? -5.597 25.391 -49.795 1.00 58.62 249 GLY A O 1
ATOM 1915 N N . GLU A 1 256 ? -4.839 23.655 -51.023 1.00 55.84 250 GLU A N 1
ATOM 1916 C CA . GLU A 1 256 ? -6.146 23.020 -51.151 1.00 56.61 250 GLU A CA 1
ATOM 1917 C C . GLU A 1 256 ? -6.256 21.914 -50.086 1.00 58.30 250 GLU A C 1
ATOM 1918 O O . GLU A 1 256 ? -5.369 21.071 -49.988 1.00 56.10 250 GLU A O 1
ATOM 1924 N N . LYS A 1 257 ? -7.351 21.936 -49.295 1.00 54.31 251 LYS A N 1
ATOM 1925 C CA . LYS A 1 257 ? -7.605 20.942 -48.263 1.00 52.47 251 LYS A CA 1
ATOM 1926 C C . LYS A 1 257 ? -7.887 19.585 -48.855 1.00 55.04 251 LYS A C 1
ATOM 1927 O O . LYS A 1 257 ? -8.540 19.493 -49.880 1.00 55.50 251 LYS A O 1
ATOM 1933 N N . GLN A 1 258 ? -7.347 18.530 -48.213 1.00 49.90 252 GLN A N 1
ATOM 1934 C CA . GLN A 1 258 ? -7.482 17.138 -48.646 1.00 48.34 252 GLN A CA 1
ATOM 1935 C C . GLN A 1 258 ? -7.614 16.247 -47.432 1.00 50.75 252 GLN A C 1
ATOM 1936 O O . GLN A 1 258 ? -6.822 16.353 -46.496 1.00 48.21 252 GLN A O 1
ATOM 1942 N N . GLN A 1 259 ? -8.602 15.360 -47.460 1.00 47.71 253 GLN A N 1
ATOM 1943 C CA . GLN A 1 259 ? -8.810 14.388 -46.398 1.00 46.21 253 GLN A CA 1
ATOM 1944 C C . GLN A 1 259 ? -7.943 13.168 -46.716 1.00 48.89 253 GLN A C 1
ATOM 1945 O O . GLN A 1 259 ? -7.988 12.668 -47.836 1.00 48.15 253 GLN A O 1
ATOM 1951 N N . LEU A 1 260 ? -7.121 12.736 -45.746 1.00 44.92 254 LEU A N 1
ATOM 1952 C CA . LEU A 1 260 ? -6.317 11.518 -45.841 1.00 44.28 254 LEU A CA 1
ATOM 1953 C C . LEU A 1 260 ? -6.982 10.548 -44.886 1.00 44.01 254 LEU A C 1
ATOM 1954 O O . LEU A 1 260 ? -7.293 10.928 -43.765 1.00 42.57 254 LEU A O 1
ATOM 1959 N N . ASN A 1 261 ? -7.230 9.327 -45.315 1.00 41.26 255 ASN A N 1
ATOM 1960 C CA . ASN A 1 261 ? -7.927 8.343 -44.492 1.00 40.66 255 ASN A CA 1
ATOM 1961 C C . ASN A 1 261 ? -6.982 7.354 -43.867 1.00 43.18 255 ASN A C 1
ATOM 1962 O O . ASN A 1 261 ? -6.036 6.912 -44.507 1.00 42.75 255 ASN A O 1
ATOM 1967 N N . ALA A 1 262 ? -7.238 7.020 -42.598 1.00 39.31 256 ALA A N 1
ATOM 1968 C CA . ALA A 1 262 ? -6.447 6.061 -41.851 1.00 38.40 256 ALA A CA 1
ATOM 1969 C C . ALA A 1 262 ? -7.247 5.564 -40.670 1.00 43.11 256 ALA A C 1
ATOM 1970 O O . ALA A 1 262 ? -7.929 6.360 -40.016 1.00 43.40 256 ALA A O 1
ATOM 1972 N N . GLY A 1 263 ? -7.146 4.261 -40.400 1.00 39.26 257 GLY A N 1
ATOM 1973 C CA . GLY A 1 263 ? -7.752 3.642 -39.237 1.00 39.31 257 GLY A CA 1
ATOM 1974 C C . GLY A 1 263 ? -6.965 3.953 -37.978 1.00 42.89 257 GLY A C 1
ATOM 1975 O O . GLY A 1 263 ? -7.470 3.734 -36.873 1.00 43.35 257 GLY A O 1
ATOM 1976 N N . THR A 1 264 ? -5.708 4.445 -38.135 1.00 38.10 258 THR A N 1
ATOM 1977 C CA . THR A 1 264 ? -4.854 4.850 -37.031 1.00 37.54 258 THR A CA 1
ATOM 1978 C C . THR A 1 264 ? -4.141 6.177 -37.361 1.00 40.61 258 THR A C 1
ATOM 1979 O O . THR A 1 264 ? -3.467 6.265 -38.383 1.00 40.11 258 THR A O 1
ATOM 1983 N N . SER A 1 265 ? -4.280 7.197 -36.486 1.00 35.60 259 SER A N 1
ATOM 1984 C CA . SER A 1 265 ? -3.582 8.474 -36.655 1.00 35.46 259 SER A CA 1
ATOM 1985 C C . SER A 1 265 ? -2.726 8.688 -35.430 1.00 38.89 259 SER A C 1
ATOM 1986 O O . SER A 1 265 ? -3.203 8.517 -34.306 1.00 38.66 259 SER A O 1
ATOM 1989 N N . VAL A 1 266 ? -1.448 9.006 -35.644 1.00 35.81 260 VAL A N 1
ATOM 1990 C CA . VAL A 1 266 ? -0.475 9.187 -34.573 1.00 35.27 260 VAL A CA 1
ATOM 1991 C C . VAL A 1 266 ? 0.179 10.554 -34.711 1.00 38.33 260 VAL A C 1
ATOM 1992 O O . VAL A 1 266 ? 0.621 10.933 -35.785 1.00 37.49 260 VAL A O 1
ATOM 1996 N N . TRP A 1 267 ? 0.172 11.314 -33.631 1.00 35.67 261 TRP A N 1
ATOM 1997 C CA . TRP A 1 267 ? 0.787 12.625 -33.607 1.00 36.16 261 TRP A CA 1
ATOM 1998 C C . TRP A 1 267 ? 2.153 12.466 -32.950 1.00 40.82 261 TRP A C 1
ATOM 1999 O O . TRP A 1 267 ? 2.241 11.929 -31.849 1.00 38.64 261 TRP A O 1
ATOM 2010 N N . ALA A 1 268 ? 3.207 12.895 -33.636 1.00 38.47 262 ALA A N 1
ATOM 2011 C CA . ALA A 1 268 ? 4.559 12.840 -33.095 1.00 38.18 262 ALA A CA 1
ATOM 2012 C C . ALA A 1 268 ? 5.327 14.116 -33.419 1.00 41.97 262 ALA A C 1
ATOM 2013 O O . ALA A 1 268 ? 6.533 14.156 -33.182 1.00 40.64 262 ALA A O 1
ATOM 2015 N N . ALA A 1 269 ? 4.622 15.191 -33.886 1.00 39.37 263 ALA A N 1
ATOM 2016 C CA . ALA A 1 269 ? 5.266 16.409 -34.360 1.00 39.12 263 ALA A CA 1
ATOM 2017 C C . ALA A 1 269 ? 5.553 17.458 -33.301 1.00 43.47 263 ALA A C 1
ATOM 2018 O O . ALA A 1 269 ? 6.302 18.385 -33.587 1.00 44.64 263 ALA A O 1
ATOM 2020 N N . GLY A 1 270 ? 5.014 17.316 -32.099 1.00 39.21 264 GLY A N 1
ATOM 2021 C CA . GLY A 1 270 ? 5.277 18.311 -31.074 1.00 38.53 264 GLY A CA 1
ATOM 2022 C C . GLY A 1 270 ? 5.016 17.868 -29.660 1.00 40.05 264 GLY A C 1
ATOM 2023 O O . GLY A 1 270 ? 4.072 17.132 -29.390 1.00 37.97 264 GLY A O 1
ATOM 2024 N N . VAL A 1 271 ? 5.810 18.406 -28.743 1.00 37.21 265 VAL A N 1
ATOM 2025 C CA . VAL A 1 271 ? 5.642 18.182 -27.309 1.00 36.31 265 VAL A CA 1
ATOM 2026 C C . VAL A 1 271 ? 5.723 19.522 -26.588 1.00 37.73 265 VAL A C 1
ATOM 2027 O O . VAL A 1 271 ? 6.181 20.528 -27.142 1.00 37.38 265 VAL A O 1
ATOM 2031 N N . ARG A 1 272 ? 5.233 19.523 -25.360 1.00 32.75 266 ARG A N 1
ATOM 2032 C CA . ARG A 1 272 ? 5.270 20.680 -24.491 1.00 32.37 266 ARG A CA 1
ATOM 2033 C C . ARG A 1 272 ? 5.524 20.189 -23.071 1.00 36.63 266 ARG A C 1
ATOM 2034 O O . ARG A 1 272 ? 5.302 19.018 -22.759 1.00 35.74 266 ARG A O 1
ATOM 2042 N N . GLY A 1 273 ? 5.944 21.091 -22.206 1.00 32.54 267 GLY A N 1
ATOM 2043 C CA . GLY A 1 273 ? 6.125 20.737 -20.815 1.00 31.55 267 GLY A CA 1
ATOM 2044 C C . GLY A 1 273 ? 4.780 20.561 -20.136 1.00 37.34 267 GLY A C 1
ATOM 2045 O O . GLY A 1 273 ? 3.724 20.841 -20.722 1.00 36.20 267 GLY A O 1
ATOM 2046 N N . SER A 1 274 ? 4.812 20.068 -18.901 1.00 35.67 268 SER A N 1
ATOM 2047 C CA . SER A 1 274 ? 3.623 19.846 -18.088 1.00 35.99 268 SER A CA 1
ATOM 2048 C C . SER A 1 274 ? 2.739 21.090 -18.017 1.00 38.59 268 SER A C 1
ATOM 2049 O O . SER A 1 274 ? 3.245 22.195 -17.836 1.00 35.55 268 SER A O 1
ATOM 2052 N N . LYS A 1 275 ? 1.418 20.891 -18.099 1.00 36.89 269 LYS A N 1
ATOM 2053 C CA . LYS A 1 275 ? 0.408 21.952 -17.983 1.00 36.70 269 LYS A CA 1
ATOM 2054 C C . LYS A 1 275 ? 0.467 22.674 -16.638 1.00 41.29 269 LYS A C 1
ATOM 2055 O O . LYS A 1 275 ? -0.058 23.775 -16.518 1.00 43.26 269 LYS A O 1
ATOM 2061 N N . LEU A 1 276 ? 1.067 22.056 -15.632 1.00 37.48 270 LEU A N 1
ATOM 2062 C CA . LEU A 1 276 ? 1.301 22.683 -14.339 1.00 37.72 270 LEU A CA 1
ATOM 2063 C C . LEU A 1 276 ? 2.240 23.871 -14.402 1.00 40.36 270 LEU A C 1
ATOM 2064 O O . LEU A 1 276 ? 2.174 24.729 -13.532 1.00 39.65 270 LEU A O 1
ATOM 2069 N N . MET A 1 277 ? 3.086 23.947 -15.429 1.00 36.04 271 MET A N 1
ATOM 2070 C CA . MET A 1 277 ? 4.018 25.057 -15.604 1.00 35.39 271 MET A CA 1
ATOM 2071 C C . MET A 1 277 ? 3.353 26.410 -15.816 1.00 39.88 271 MET A C 1
ATOM 2072 O O . MET A 1 277 ? 3.689 27.335 -15.071 1.00 41.86 271 MET A O 1
ATOM 2077 N N . GLU A 1 278 ? 2.358 26.536 -16.733 1.00 33.82 272 GLU A N 1
ATOM 2078 C CA . GLU A 1 278 ? 1.685 27.836 -16.926 1.00 33.37 272 GLU A CA 1
ATOM 2079 C C . GLU A 1 278 ? 0.862 28.241 -15.715 1.00 37.86 272 GLU A C 1
ATOM 2080 O O . GLU A 1 278 ? 0.677 29.438 -15.439 1.00 35.83 272 GLU A O 1
ATOM 2086 N N . GLU A 1 279 ? 0.345 27.233 -15.003 1.00 35.62 273 GLU A N 1
ATOM 2087 C CA . GLU A 1 279 ? -0.476 27.461 -13.821 1.00 34.77 273 GLU A CA 1
ATOM 2088 C C . GLU A 1 279 ? 0.359 27.832 -12.606 1.00 38.63 273 GLU A C 1
ATOM 2089 O O . GLU A 1 279 ? -0.190 28.305 -11.633 1.00 40.13 273 GLU A O 1
ATOM 2095 N N . SER A 1 280 ? 1.665 27.566 -12.623 1.00 36.02 274 SER A N 1
ATOM 2096 C CA . SER A 1 280 ? 2.522 27.717 -11.458 1.00 35.51 274 SER A CA 1
ATOM 2097 C C . SER A 1 280 ? 3.576 28.806 -11.504 1.00 40.26 274 SER A C 1
ATOM 2098 O O . SER A 1 280 ? 3.913 29.346 -10.462 1.00 37.61 274 SER A O 1
ATOM 2101 N N . PHE A 1 281 ? 4.176 29.045 -12.675 1.00 38.80 275 PHE A N 1
ATOM 2102 C CA . PHE A 1 281 ? 5.270 29.985 -12.838 1.00 37.81 275 PHE A CA 1
ATOM 2103 C C . PHE A 1 281 ? 5.028 30.952 -13.977 1.00 43.20 275 PHE A C 1
ATOM 2104 O O . PHE A 1 281 ? 4.361 30.625 -14.961 1.00 41.62 275 PHE A O 1
ATOM 2112 N N . GLU A 1 282 ? 5.691 32.107 -13.880 1.00 42.66 276 GLU A N 1
ATOM 2113 C CA . GLU A 1 282 ? 5.632 33.174 -14.863 1.00 43.62 276 GLU A CA 1
ATOM 2114 C C . GLU A 1 282 ? 6.633 33.019 -15.998 1.00 49.05 276 GLU A C 1
ATOM 2115 O O . GLU A 1 282 ? 7.729 32.484 -15.808 1.00 49.41 276 GLU A O 1
ATOM 2121 N N . GLY A 1 283 ? 6.243 33.531 -17.165 1.00 45.29 277 GLY A N 1
ATOM 2122 C CA . GLY A 1 283 ? 7.055 33.536 -18.374 1.00 44.83 277 GLY A CA 1
ATOM 2123 C C . GLY A 1 283 ? 7.184 32.196 -19.038 1.00 49.48 277 GLY A C 1
ATOM 2124 O O . GLY A 1 283 ? 8.240 31.886 -19.602 1.00 51.38 277 GLY A O 1
ATOM 2125 N N . VAL A 1 284 ? 6.125 31.379 -18.949 1.00 43.99 278 VAL A N 1
ATOM 2126 C CA . VAL A 1 284 ? 6.130 30.030 -19.497 1.00 41.30 278 VAL A CA 1
ATOM 2127 C C . VAL A 1 284 ? 5.579 30.067 -20.912 1.00 46.21 278 VAL A C 1
ATOM 2128 O O . VAL A 1 284 ? 4.579 30.725 -21.162 1.00 47.38 278 VAL A O 1
ATOM 2132 N N . LYS A 1 285 ? 6.229 29.348 -21.825 1.00 42.46 279 LYS A N 1
ATOM 2133 C CA . LYS A 1 285 ? 5.803 29.221 -23.212 1.00 43.43 279 LYS A CA 1
ATOM 2134 C C . LYS A 1 285 ? 5.949 27.758 -23.532 1.00 45.69 279 LYS A C 1
ATOM 2135 O O . LYS A 1 285 ? 7.056 27.231 -23.422 1.00 44.16 279 LYS A O 1
ATOM 2141 N N . ARG A 1 286 ? 4.824 27.092 -23.852 1.00 42.31 280 ARG A N 1
ATOM 2142 C CA . ARG A 1 286 ? 4.746 25.672 -24.202 1.00 40.99 280 ARG A CA 1
ATOM 2143 C C . ARG A 1 286 ? 5.203 24.782 -23.091 1.00 43.14 280 ARG A C 1
ATOM 2144 O O . ARG A 1 286 ? 5.924 23.815 -23.318 1.00 43.95 280 ARG A O 1
ATOM 2152 N N . GLY A 1 287 ? 4.764 25.095 -21.889 1.00 38.57 281 GLY A N 1
ATOM 2153 C CA . GLY A 1 287 ? 5.136 24.329 -20.702 1.00 37.25 281 GLY A CA 1
ATOM 2154 C C . GLY A 1 287 ? 6.611 24.442 -20.330 1.00 40.00 281 GLY A C 1
ATOM 2155 O O . GLY A 1 287 ? 7.054 23.707 -19.469 1.00 38.62 281 GLY A O 1
ATOM 2156 N N . ARG A 1 288 ? 7.390 25.374 -20.948 1.00 36.89 282 ARG A N 1
ATOM 2157 C CA . ARG A 1 288 ? 8.807 25.531 -20.674 1.00 35.91 282 ARG A CA 1
ATOM 2158 C C . ARG A 1 288 ? 9.094 26.909 -20.119 1.00 40.56 282 ARG A C 1
ATOM 2159 O O . ARG A 1 288 ? 8.598 27.886 -20.637 1.00 41.45 282 ARG A O 1
ATOM 2167 N N . ILE A 1 289 ? 9.916 26.974 -19.072 1.00 36.95 283 ILE A N 1
ATOM 2168 C CA . ILE A 1 289 ? 10.379 28.203 -18.467 1.00 35.51 283 ILE A CA 1
ATOM 2169 C C . ILE A 1 289 ? 11.884 28.359 -18.755 1.00 40.32 283 ILE A C 1
ATOM 2170 O O . ILE A 1 289 ? 12.658 27.402 -18.622 1.00 38.61 283 ILE A O 1
ATOM 2175 N N . VAL A 1 290 ? 12.283 29.570 -19.151 1.00 39.99 284 VAL A N 1
ATOM 2176 C CA . VAL A 1 290 ? 13.664 29.936 -19.406 1.00 40.63 284 VAL A CA 1
ATOM 2177 C C . VAL A 1 290 ? 14.274 30.143 -18.012 1.00 45.30 284 VAL A C 1
ATOM 2178 O O . VAL A 1 290 ? 13.804 30.993 -17.254 1.00 46.36 284 VAL A O 1
ATOM 2182 N N . THR A 1 291 ? 15.299 29.349 -17.681 1.00 41.29 285 THR A N 1
ATOM 2183 C CA . THR A 1 291 ? 15.959 29.363 -16.376 1.00 40.85 285 THR A CA 1
ATOM 2184 C C . THR A 1 291 ? 17.195 30.239 -16.358 1.00 45.92 285 THR A C 1
ATOM 2185 O O . THR A 1 291 ? 17.707 30.632 -17.402 1.00 46.00 285 THR A O 1
ATOM 2189 N N . LYS A 1 292 ? 17.730 30.457 -15.145 1.00 42.96 286 LYS A N 1
ATOM 2190 C CA . LYS A 1 292 ? 19.017 31.079 -14.935 1.00 42.62 286 LYS A CA 1
ATOM 2191 C C . LYS A 1 292 ? 20.062 30.035 -15.345 1.00 44.59 286 LYS A C 1
ATOM 2192 O O . LYS A 1 292 ? 19.706 28.881 -15.577 1.00 43.28 286 LYS A O 1
ATOM 2198 N N . GLN A 1 293 ? 21.336 30.435 -15.466 1.00 42.60 287 GLN A N 1
ATOM 2199 C CA . GLN A 1 293 ? 22.391 29.529 -15.906 1.00 42.87 287 GLN A CA 1
ATOM 2200 C C . GLN A 1 293 ? 22.658 28.341 -14.944 1.00 45.96 287 GLN A C 1
ATOM 2201 O O . GLN A 1 293 ? 23.163 27.317 -15.401 1.00 44.60 287 GLN A O 1
ATOM 2207 N N . ASP A 1 294 ? 22.274 28.460 -13.643 1.00 42.92 288 ASP A N 1
ATOM 2208 C CA . ASP A 1 294 ? 22.388 27.390 -12.632 1.00 42.07 288 ASP A CA 1
ATOM 2209 C C . ASP A 1 294 ? 21.093 26.545 -12.553 1.00 44.64 288 ASP A C 1
ATOM 2210 O O . ASP A 1 294 ? 20.891 25.811 -11.584 1.00 42.11 288 ASP A O 1
ATOM 2215 N N . LEU A 1 295 ? 20.192 26.715 -13.544 1.00 42.53 289 LEU A N 1
ATOM 2216 C CA . LEU A 1 295 ? 18.934 26.002 -13.702 1.00 41.49 289 LEU A CA 1
ATOM 2217 C C . LEU A 1 295 ? 17.874 26.421 -12.691 1.00 43.93 289 LEU A C 1
ATOM 2218 O O . LEU A 1 295 ? 16.834 25.777 -12.639 1.00 40.85 289 LEU A O 1
ATOM 2223 N N . THR A 1 296 ? 18.070 27.551 -11.983 1.00 42.81 290 THR A N 1
ATOM 2224 C CA . THR A 1 296 ? 17.036 28.074 -11.093 1.00 44.08 290 THR A CA 1
ATOM 2225 C C . THR A 1 296 ? 16.154 29.016 -11.917 1.00 47.81 290 THR A C 1
ATOM 2226 O O . THR A 1 296 ? 16.415 29.208 -13.090 1.00 45.41 290 THR A O 1
ATOM 2230 N N . ILE A 1 297 ? 15.058 29.525 -11.341 1.00 47.19 291 ILE A N 1
ATOM 2231 C CA . ILE A 1 297 ? 14.126 30.399 -12.083 1.00 46.59 291 ILE A CA 1
ATOM 2232 C C . ILE A 1 297 ? 14.177 31.811 -11.527 1.00 50.08 291 ILE A C 1
ATOM 2233 O O . ILE A 1 297 ? 14.541 32.012 -10.364 1.00 50.01 291 ILE A O 1
ATOM 2238 N N . ASN A 1 298 ? 13.834 32.787 -12.367 1.00 46.38 292 ASN A N 1
ATOM 2239 C CA . ASN A 1 298 ? 13.867 34.189 -11.970 1.00 46.61 292 ASN A CA 1
ATOM 2240 C C . ASN A 1 298 ? 13.011 34.480 -10.736 1.00 48.72 292 ASN A C 1
ATOM 2241 O O . ASN A 1 298 ? 11.830 34.148 -10.692 1.00 49.08 292 ASN A O 1
ATOM 2246 N N . GLY A 1 299 ? 13.657 35.038 -9.726 1.00 44.51 293 GLY A N 1
ATOM 2247 C CA . GLY A 1 299 ? 13.028 35.405 -8.473 1.00 44.74 293 GLY A CA 1
ATOM 2248 C C . GLY A 1 299 ? 12.980 34.308 -7.436 1.00 47.51 293 GLY A C 1
ATOM 2249 O O . GLY A 1 299 ? 12.360 34.497 -6.380 1.00 48.63 293 GLY A O 1
ATOM 2250 N N . TYR A 1 300 ? 13.592 33.147 -7.737 1.00 42.45 294 TYR A N 1
ATOM 2251 C CA . TYR A 1 300 ? 13.560 31.948 -6.884 1.00 41.08 294 TYR A CA 1
ATOM 2252 C C . TYR A 1 300 ? 14.879 31.174 -6.990 1.00 46.14 294 TYR A C 1
ATOM 2253 O O . TYR A 1 300 ? 15.040 30.319 -7.863 1.00 45.42 294 TYR A O 1
ATOM 2262 N N . ASP A 1 301 ? 15.804 31.459 -6.080 1.00 44.64 295 ASP A N 1
ATOM 2263 C CA . ASP A 1 301 ? 17.087 30.759 -5.974 1.00 45.86 295 ASP A CA 1
ATOM 2264 C C . ASP A 1 301 ? 16.961 29.397 -5.279 1.00 47.88 295 ASP A C 1
ATOM 2265 O O . ASP A 1 301 ? 17.960 28.700 -5.130 1.00 47.18 295 ASP A O 1
ATOM 2270 N N . ASN A 1 302 ? 15.741 29.045 -4.823 1.00 43.74 296 ASN A N 1
ATOM 2271 C CA . ASN A 1 302 ? 15.404 27.790 -4.169 1.00 42.25 296 ASN A CA 1
ATOM 2272 C C . ASN A 1 302 ? 14.543 26.887 -5.091 1.00 45.37 296 ASN A C 1
ATOM 2273 O O . ASN A 1 302 ? 14.144 25.806 -4.658 1.00 44.11 296 ASN A O 1
ATOM 2278 N N . ILE A 1 303 ? 14.237 27.323 -6.344 1.00 40.81 297 ILE A N 1
ATOM 2279 C CA . ILE A 1 303 ? 13.409 26.526 -7.262 1.00 38.21 297 ILE A CA 1
ATOM 2280 C C . ILE A 1 303 ? 14.156 26.235 -8.541 1.00 39.64 297 ILE A C 1
ATOM 2281 O O . ILE A 1 303 ? 14.478 27.156 -9.285 1.00 39.23 297 ILE A O 1
ATOM 2286 N N . PHE A 1 304 ? 14.383 24.942 -8.815 1.00 36.88 298 PHE A N 1
ATOM 2287 C CA . PHE A 1 304 ? 15.028 24.452 -10.031 1.00 35.87 298 PHE A CA 1
ATOM 2288 C C . PHE A 1 304 ? 13.966 23.871 -10.941 1.00 39.61 298 PHE A C 1
ATOM 2289 O O . PHE A 1 304 ? 13.026 23.242 -10.466 1.00 38.85 298 PHE A O 1
ATOM 2297 N N . VAL A 1 305 ? 14.095 24.104 -12.243 1.00 37.23 299 VAL A N 1
ATOM 2298 C CA . VAL A 1 305 ? 13.186 23.534 -13.241 1.00 37.48 299 VAL A CA 1
ATOM 2299 C C . VAL A 1 305 ? 14.071 22.943 -14.310 1.00 40.70 299 VAL A C 1
ATOM 2300 O O . VAL A 1 305 ? 14.858 23.664 -14.919 1.00 41.13 299 VAL A O 1
ATOM 2304 N N . ILE A 1 306 ? 13.937 21.632 -14.546 1.00 35.66 300 ILE A N 1
ATOM 2305 C CA . ILE A 1 306 ? 14.777 20.904 -15.474 1.00 33.81 300 ILE A CA 1
ATOM 2306 C C . ILE A 1 306 ? 13.969 20.020 -16.371 1.00 36.38 300 ILE A C 1
ATOM 2307 O O . ILE A 1 306 ? 12.744 19.920 -16.241 1.00 35.74 300 ILE A O 1
ATOM 2312 N N . GLY A 1 307 ? 14.665 19.383 -17.292 1.00 33.22 301 GLY A N 1
ATOM 2313 C CA . GLY A 1 307 ? 14.036 18.482 -18.234 1.00 34.77 301 GLY A CA 1
ATOM 2314 C C . GLY A 1 307 ? 13.144 19.196 -19.228 1.00 38.98 301 GLY A C 1
ATOM 2315 O O . GLY A 1 307 ? 13.378 20.363 -19.560 1.00 39.49 301 GLY A O 1
ATOM 2316 N N . ASP A 1 308 ? 12.060 18.532 -19.630 1.00 35.48 302 ASP A N 1
ATOM 2317 C CA . ASP A 1 308 ? 11.126 19.075 -20.633 1.00 35.61 302 ASP A CA 1
ATOM 2318 C C . ASP A 1 308 ? 10.288 20.276 -20.147 1.00 39.41 302 ASP A C 1
ATOM 2319 O O . ASP A 1 308 ? 9.606 20.896 -20.955 1.00 37.91 302 ASP A O 1
ATOM 2324 N N . CYS A 1 309 ? 10.381 20.628 -18.858 1.00 37.34 303 CYS A N 1
ATOM 2325 C CA . CYS A 1 309 ? 9.739 21.809 -18.282 1.00 37.78 303 CYS A CA 1
ATOM 2326 C C . CYS A 1 309 ? 10.665 23.014 -18.375 1.00 40.62 303 CYS A C 1
ATOM 2327 O O . CYS A 1 309 ? 10.215 24.111 -18.082 1.00 40.45 303 CYS A O 1
ATOM 2330 N N . SER A 1 310 ? 11.950 22.809 -18.774 1.00 36.43 304 SER A N 1
ATOM 2331 C CA . SER A 1 310 ? 12.985 23.832 -18.840 1.00 36.12 304 SER A CA 1
ATOM 2332 C C . SER A 1 310 ? 13.322 24.190 -20.271 1.00 39.56 304 SER A C 1
ATOM 2333 O O . SER A 1 310 ? 13.163 23.371 -21.190 1.00 36.19 304 SER A O 1
ATOM 2336 N N . ALA A 1 311 ? 13.808 25.422 -20.430 1.00 38.18 305 ALA A N 1
ATOM 2337 C CA . ALA A 1 311 ? 14.289 26.003 -21.692 1.00 38.82 305 ALA A CA 1
ATOM 2338 C C . ALA A 1 311 ? 15.604 26.648 -21.336 1.00 43.12 305 ALA A C 1
ATOM 2339 O O . ALA A 1 311 ? 15.622 27.795 -20.928 1.00 45.52 305 ALA A O 1
ATOM 2341 N N . PHE A 1 312 ? 16.684 25.876 -21.374 1.00 40.47 306 PHE A N 1
ATOM 2342 C CA . PHE A 1 312 ? 18.008 26.347 -20.986 1.00 40.84 306 PHE A CA 1
ATOM 2343 C C . PHE A 1 312 ? 18.690 26.940 -22.215 1.00 45.89 306 PHE A C 1
ATOM 2344 O O . PHE A 1 312 ? 18.892 26.249 -23.207 1.00 45.42 306 PHE A O 1
ATOM 2352 N N . ILE A 1 313 ? 19.015 28.217 -22.153 1.00 43.77 307 ILE A N 1
ATOM 2353 C CA . ILE A 1 313 ? 19.691 28.909 -23.246 1.00 44.66 307 ILE A CA 1
ATOM 2354 C C . ILE A 1 313 ? 21.165 28.947 -22.886 1.00 51.52 307 ILE A C 1
ATOM 2355 O O . ILE A 1 313 ? 21.502 29.591 -21.889 1.00 51.28 307 ILE A O 1
ATOM 2360 N N . PRO A 1 314 ? 22.069 28.269 -23.645 1.00 49.49 308 PRO A N 1
ATOM 2361 C CA . PRO A 1 314 ? 23.501 28.312 -23.280 1.00 49.95 308 PRO A CA 1
ATOM 2362 C C . PRO A 1 314 ? 24.085 29.708 -23.349 1.00 55.58 308 PRO A C 1
ATOM 2363 O O . PRO A 1 314 ? 23.573 30.543 -24.076 1.00 54.39 308 PRO A O 1
ATOM 2367 N N . ALA A 1 315 ? 25.146 29.953 -22.577 1.00 56.15 309 ALA A N 1
ATOM 2368 C CA . ALA A 1 315 ? 25.860 31.235 -22.561 1.00 57.77 309 ALA A CA 1
ATOM 2369 C C . ALA A 1 315 ? 26.282 31.627 -23.974 1.00 62.10 309 ALA A C 1
ATOM 2370 O O . ALA A 1 315 ? 26.913 30.821 -24.663 1.00 61.94 309 ALA A O 1
ATOM 2372 N N . GLY A 1 316 ? 25.888 32.823 -24.403 1.00 59.45 310 GLY A N 1
ATOM 2373 C CA . GLY A 1 316 ? 26.235 33.343 -25.722 1.00 60.79 310 GLY A CA 1
ATOM 2374 C C . GLY A 1 316 ? 25.254 33.020 -26.829 1.00 65.89 310 GLY A C 1
ATOM 2375 O O . GLY A 1 316 ? 25.422 33.532 -27.944 1.00 67.38 310 GLY A O 1
ATOM 2376 N N . GLU A 1 317 ? 24.216 32.179 -26.535 1.00 59.87 311 GLU A N 1
ATOM 2377 C CA . GLU A 1 317 ? 23.192 31.777 -27.494 1.00 58.32 311 GLU A CA 1
ATOM 2378 C C . GLU A 1 317 ? 21.869 32.487 -27.245 1.00 59.06 311 GLU A C 1
ATOM 2379 O O . GLU A 1 317 ? 21.697 33.164 -26.230 1.00 56.61 311 GLU A O 1
ATOM 2385 N N . GLU A 1 318 ? 20.946 32.352 -28.215 1.00 56.36 312 GLU A N 1
ATOM 2386 C CA . GLU A 1 318 ? 19.620 32.988 -28.184 1.00 56.33 312 GLU A CA 1
ATOM 2387 C C . GLU A 1 318 ? 18.466 32.010 -28.024 1.00 59.58 312 GLU A C 1
ATOM 2388 O O . GLU A 1 318 ? 17.439 32.374 -27.460 1.00 58.87 312 GLU A O 1
ATOM 2394 N N . ARG A 1 319 ? 18.579 30.825 -28.604 1.00 56.31 313 ARG A N 1
ATOM 2395 C CA . ARG A 1 319 ? 17.503 29.837 -28.561 1.00 55.91 313 ARG A CA 1
ATOM 2396 C C . ARG A 1 319 ? 17.801 28.763 -27.521 1.00 55.59 313 ARG A C 1
ATOM 2397 O O . ARG A 1 319 ? 18.964 28.442 -27.305 1.00 53.19 313 ARG A O 1
ATOM 2405 N N . PRO A 1 320 ? 16.778 28.208 -26.840 1.00 52.04 314 PRO A N 1
ATOM 2406 C CA . PRO A 1 320 ? 17.062 27.157 -25.851 1.00 50.36 314 PRO A CA 1
ATOM 2407 C C . PRO A 1 320 ? 17.437 25.860 -26.535 1.00 52.56 314 PRO A C 1
ATOM 2408 O O . PRO A 1 320 ? 17.081 25.650 -27.696 1.00 52.08 314 PRO A O 1
ATOM 2412 N N . LEU A 1 321 ? 18.185 25.001 -25.826 1.00 48.16 315 LEU A N 1
ATOM 2413 C CA . LEU A 1 321 ? 18.559 23.692 -26.349 1.00 46.04 315 LEU A CA 1
ATOM 2414 C C . LEU A 1 321 ? 17.298 22.826 -26.460 1.00 48.38 315 LEU A C 1
ATOM 2415 O O . LEU A 1 321 ? 16.353 23.043 -25.690 1.00 48.05 315 LEU A O 1
ATOM 2420 N N . PRO A 1 322 ? 17.229 21.865 -27.419 1.00 43.18 316 PRO A N 1
ATOM 2421 C CA . PRO A 1 322 ? 16.012 21.043 -27.542 1.00 40.92 316 PRO A CA 1
ATOM 2422 C C . PRO A 1 322 ? 15.722 20.169 -26.329 1.00 43.06 316 PRO A C 1
ATOM 2423 O O . PRO A 1 322 ? 16.600 19.925 -25.511 1.00 41.92 316 PRO A O 1
ATOM 2427 N N . THR A 1 323 ? 14.459 19.754 -26.198 1.00 39.89 317 THR A N 1
ATOM 2428 C CA . THR A 1 323 ? 13.978 18.923 -25.094 1.00 38.91 317 THR A CA 1
ATOM 2429 C C . THR A 1 323 ? 14.378 17.471 -25.291 1.00 41.60 317 THR A C 1
ATOM 2430 O O . THR A 1 323 ? 13.764 16.749 -26.085 1.00 41.94 317 THR A O 1
ATOM 2434 N N . THR A 1 324 ? 15.395 17.036 -24.546 1.00 36.95 318 THR A N 1
ATOM 2435 C CA . THR A 1 324 ? 15.960 15.690 -24.675 1.00 36.57 318 THR A CA 1
ATOM 2436 C C . THR A 1 324 ? 16.214 15.017 -23.310 1.00 39.58 318 THR A C 1
ATOM 2437 O O . THR A 1 324 ? 16.388 15.697 -22.299 1.00 38.27 318 THR A O 1
ATOM 2441 N N . ALA A 1 325 ? 16.192 13.677 -23.289 1.00 36.67 319 ALA A N 1
ATOM 2442 C CA . ALA A 1 325 ? 16.558 12.900 -22.081 1.00 37.13 319 ALA A CA 1
ATOM 2443 C C . ALA A 1 325 ? 18.045 13.160 -21.713 1.00 41.47 319 ALA A C 1
ATOM 2444 O O . ALA A 1 325 ? 18.395 13.144 -20.552 1.00 40.67 319 ALA A O 1
ATOM 2446 N N . GLN A 1 326 ? 18.900 13.418 -22.711 1.00 40.49 320 GLN A N 1
ATOM 2447 C CA . GLN A 1 326 ? 20.328 13.697 -22.516 1.00 41.31 320 GLN A CA 1
ATOM 2448 C C . GLN A 1 326 ? 20.552 14.996 -21.711 1.00 44.42 320 GLN A C 1
ATOM 2449 O O . GLN A 1 326 ? 21.283 14.976 -20.730 1.00 43.52 320 GLN A O 1
ATOM 2455 N N . ILE A 1 327 ? 19.886 16.107 -22.084 1.00 42.39 321 ILE A N 1
ATOM 2456 C CA . ILE A 1 327 ? 20.014 17.358 -21.328 1.00 42.16 321 ILE A CA 1
ATOM 2457 C C . ILE A 1 327 ? 19.343 17.196 -19.970 1.00 43.68 321 ILE A C 1
ATOM 2458 O O . ILE A 1 327 ? 19.893 17.653 -18.984 1.00 43.67 321 ILE A O 1
ATOM 2463 N N . ALA A 1 328 ? 18.227 16.457 -19.907 1.00 38.55 322 ALA A N 1
ATOM 2464 C CA . ALA A 1 328 ? 17.484 16.226 -18.672 1.00 36.43 322 ALA A CA 1
ATOM 2465 C C . ALA A 1 328 ? 18.336 15.540 -17.620 1.00 39.10 322 ALA A C 1
ATOM 2466 O O . ALA A 1 328 ? 18.397 16.000 -16.482 1.00 37.53 322 ALA A O 1
ATOM 2468 N N . MET A 1 329 ? 19.033 14.471 -18.007 1.00 37.94 323 MET A N 1
ATOM 2469 C CA . MET A 1 329 ? 19.940 13.756 -17.103 1.00 38.15 323 MET A CA 1
ATOM 2470 C C . MET A 1 329 ? 21.146 14.611 -16.744 1.00 38.76 323 MET A C 1
ATOM 2471 O O . MET A 1 329 ? 21.536 14.651 -15.592 1.00 37.10 323 MET A O 1
ATOM 2476 N N . GLN A 1 330 ? 21.708 15.338 -17.707 1.00 36.45 324 GLN A N 1
ATOM 2477 C CA . GLN A 1 330 ? 22.825 16.233 -17.415 1.00 36.54 324 GLN A CA 1
ATOM 2478 C C . GLN A 1 330 ? 22.391 17.339 -16.453 1.00 39.33 324 GLN A C 1
ATOM 2479 O O . GLN A 1 330 ? 23.145 17.706 -15.546 1.00 38.21 324 GLN A O 1
ATOM 2485 N N . GLN A 1 331 ? 21.157 17.814 -16.611 1.00 36.05 325 GLN A N 1
ATOM 2486 C CA . GLN A 1 331 ? 20.574 18.828 -15.731 1.00 37.18 325 GLN A CA 1
ATOM 2487 C C . GLN A 1 331 ? 20.337 18.316 -14.288 1.00 41.14 325 GLN A C 1
ATOM 2488 O O . GLN A 1 331 ? 20.543 19.066 -13.340 1.00 41.27 325 GLN A O 1
ATOM 2494 N N . GLY A 1 332 ? 19.909 17.065 -14.139 1.00 36.83 326 GLY A N 1
ATOM 2495 C CA . GLY A 1 332 ? 19.686 16.479 -12.822 1.00 36.48 326 GLY A CA 1
ATOM 2496 C C . GLY A 1 332 ? 20.961 16.360 -12.007 1.00 40.92 326 GLY A C 1
ATOM 2497 O O . GLY A 1 332 ? 20.958 16.625 -10.805 1.00 40.04 326 GLY A O 1
ATOM 2498 N N . GLU A 1 333 ? 22.070 15.994 -12.667 1.00 39.23 327 GLU A N 1
ATOM 2499 C CA . GLU A 1 333 ? 23.386 15.914 -12.035 1.00 40.72 327 GLU A CA 1
ATOM 2500 C C . GLU A 1 333 ? 23.816 17.275 -11.521 1.00 46.64 327 GLU A C 1
ATOM 2501 O O . GLU A 1 333 ? 24.323 17.363 -10.407 1.00 48.97 327 GLU A O 1
ATOM 2507 N N . SER A 1 334 ? 23.646 18.328 -12.357 1.00 41.69 328 SER A N 1
ATOM 2508 C CA . SER A 1 334 ? 23.973 19.722 -12.034 1.00 39.99 328 SER A CA 1
ATOM 2509 C C . SER A 1 334 ? 23.169 20.190 -10.835 1.00 42.46 328 SER A C 1
ATOM 2510 O O . SER A 1 334 ? 23.740 20.762 -9.915 1.00 43.01 328 SER A O 1
ATOM 2513 N N . VAL A 1 335 ? 21.856 19.912 -10.828 1.00 38.47 329 VAL A N 1
ATOM 2514 C CA . VAL A 1 335 ? 20.955 20.289 -9.735 1.00 38.01 329 VAL A CA 1
ATOM 2515 C C . VAL A 1 335 ? 21.394 19.628 -8.432 1.00 43.47 329 VAL A C 1
ATOM 2516 O O . VAL A 1 335 ? 21.445 20.302 -7.390 1.00 44.36 329 VAL A O 1
ATOM 2520 N N . ALA A 1 336 ? 21.744 18.334 -8.491 1.00 39.41 330 ALA A N 1
ATOM 2521 C CA . ALA A 1 336 ? 22.171 17.594 -7.308 1.00 40.71 330 ALA A CA 1
ATOM 2522 C C . ALA A 1 336 ? 23.428 18.225 -6.703 1.00 45.18 330 ALA A C 1
ATOM 2523 O O . ALA A 1 336 ? 23.489 18.415 -5.482 1.00 45.29 330 ALA A O 1
ATOM 2525 N N . LYS A 1 337 ? 24.400 18.616 -7.565 1.00 40.31 331 LYS A N 1
ATOM 2526 C CA . LYS A 1 337 ? 25.615 19.291 -7.092 1.00 40.85 331 LYS A CA 1
ATOM 2527 C C . LYS A 1 337 ? 25.329 20.701 -6.549 1.00 43.50 331 LYS A C 1
ATOM 2528 O O . LYS A 1 337 ? 25.972 21.111 -5.594 1.00 42.17 331 LYS A O 1
ATOM 2534 N N . ASN A 1 338 ? 24.376 21.441 -7.149 1.00 41.21 332 ASN A N 1
ATOM 2535 C CA . ASN A 1 338 ? 24.053 22.797 -6.660 1.00 41.77 332 ASN A CA 1
ATOM 2536 C C . ASN 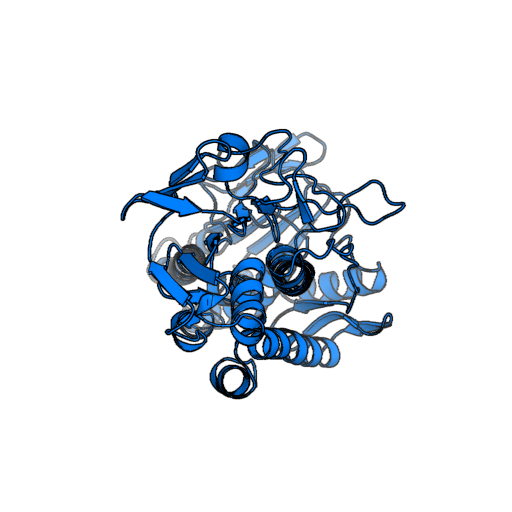A 1 338 ? 23.205 22.769 -5.382 1.00 46.23 332 ASN A C 1
ATOM 2537 O O . ASN A 1 338 ? 23.338 23.679 -4.561 1.00 45.42 332 ASN A O 1
ATOM 2542 N N . ILE A 1 339 ? 22.355 21.725 -5.195 1.00 41.99 333 ILE A N 1
ATOM 2543 C CA . ILE A 1 339 ? 21.595 21.581 -3.959 1.00 41.62 333 ILE A CA 1
ATOM 2544 C C . ILE A 1 339 ? 22.598 21.358 -2.823 1.00 46.26 333 ILE A C 1
ATOM 2545 O O . ILE A 1 339 ? 22.439 21.953 -1.759 1.00 44.80 333 ILE A O 1
ATOM 2550 N N . LYS A 1 340 ? 23.652 20.550 -3.067 1.00 44.48 334 LYS A N 1
ATOM 2551 C CA . LYS A 1 340 ? 24.692 20.289 -2.058 1.00 45.42 334 LYS A CA 1
ATOM 2552 C C . LYS A 1 340 ? 25.413 21.591 -1.672 1.00 48.99 334 LYS A C 1
ATOM 2553 O O . LYS A 1 340 ? 25.580 21.878 -0.485 1.00 46.52 334 LYS A O 1
ATOM 2559 N N . ARG A 1 341 ? 25.796 22.386 -2.683 1.00 48.32 335 ARG A N 1
ATOM 2560 C CA . ARG A 1 341 ? 26.433 23.693 -2.488 1.00 49.11 335 ARG A CA 1
ATOM 2561 C C . ARG A 1 341 ? 25.526 24.625 -1.653 1.00 54.17 335 ARG A C 1
ATOM 2562 O O . ARG A 1 341 ? 25.976 25.148 -0.638 1.00 54.62 335 ARG A O 1
ATOM 2570 N N . ILE A 1 342 ? 24.249 24.775 -2.031 1.00 51.58 336 ILE A N 1
ATOM 2571 C CA . ILE A 1 342 ? 23.302 25.613 -1.276 1.00 52.62 336 ILE A CA 1
ATOM 2572 C C . ILE A 1 342 ? 23.230 25.178 0.191 1.00 58.22 336 ILE A C 1
ATOM 2573 O O . ILE A 1 342 ? 23.292 26.028 1.094 1.00 57.86 336 ILE A O 1
ATOM 2578 N N . LEU A 1 343 ? 23.053 23.863 0.427 1.00 55.08 337 LEU A N 1
ATOM 2579 C CA . LEU A 1 343 ? 22.937 23.336 1.795 1.00 55.51 337 LEU A CA 1
ATOM 2580 C C . LEU A 1 343 ? 24.163 23.655 2.638 1.00 59.65 337 LEU A C 1
ATOM 2581 O O . LEU A 1 343 ? 23.994 23.913 3.824 1.00 60.68 337 LEU A O 1
ATOM 2586 N N . ASN A 1 344 ? 25.373 23.721 2.020 1.00 55.53 338 ASN A N 1
ATOM 2587 C CA . ASN A 1 344 ? 26.629 24.057 2.711 1.00 56.49 338 ASN A CA 1
ATOM 2588 C C . ASN A 1 344 ? 27.006 25.553 2.635 1.00 60.29 338 ASN A C 1
ATOM 2589 O O . ASN A 1 344 ? 28.138 25.916 2.964 1.00 59.47 338 ASN A O 1
ATOM 2594 N N . GLY A 1 345 ? 26.044 26.399 2.260 1.00 56.62 339 GLY A N 1
ATOM 2595 C CA . GLY A 1 345 ? 26.225 27.839 2.143 1.00 56.26 339 GLY A CA 1
ATOM 2596 C C . GLY A 1 345 ? 27.173 28.279 1.050 1.00 59.86 339 GLY A C 1
ATOM 2597 O O . GLY A 1 345 ? 27.753 29.357 1.148 1.00 60.97 339 GLY A O 1
ATOM 2598 N N . GLU A 1 346 ? 27.328 27.466 0.004 1.00 55.35 340 GLU A N 1
ATOM 2599 C CA . GLU A 1 346 ? 28.191 27.770 -1.135 1.00 54.97 340 GLU A CA 1
ATOM 2600 C C . GLU A 1 346 ? 27.323 28.235 -2.316 1.00 57.40 340 GLU A C 1
ATOM 2601 O O . GLU A 1 346 ? 26.138 27.878 -2.428 1.00 55.81 340 GLU A O 1
ATOM 2607 N N . SER A 1 347 ? 27.929 29.027 -3.194 1.00 53.71 341 SER A N 1
ATOM 2608 C CA . SER A 1 347 ? 27.269 29.557 -4.383 1.00 53.03 341 SER A CA 1
ATOM 2609 C C . SER A 1 347 ? 27.078 28.445 -5.379 1.00 56.21 341 SER A C 1
ATOM 2610 O O . SER A 1 347 ? 27.825 27.468 -5.372 1.00 56.56 341 SER A O 1
ATOM 2613 N N . THR A 1 348 ? 26.116 28.623 -6.271 1.00 51.46 342 THR A N 1
ATOM 2614 C CA . THR A 1 348 ? 25.849 27.658 -7.322 1.00 50.32 342 THR A CA 1
ATOM 2615 C C . THR A 1 348 ? 26.829 27.871 -8.469 1.00 54.40 342 THR A C 1
ATOM 2616 O O . THR A 1 348 ? 27.396 28.953 -8.591 1.00 55.01 342 THR A O 1
ATOM 2620 N N . GLU A 1 349 ? 26.991 26.841 -9.313 1.00 50.67 343 GLU A N 1
ATOM 2621 C CA . GLU A 1 349 ? 27.797 26.849 -10.529 1.00 50.82 343 GLU A CA 1
ATOM 2622 C C . GLU A 1 349 ? 26.852 26.733 -11.732 1.00 54.17 343 GLU A C 1
ATOM 2623 O O . GLU A 1 349 ? 25.795 26.096 -11.640 1.00 54.03 343 GLU A O 1
ATOM 2629 N N . GLU A 1 350 ? 27.250 27.308 -12.867 1.00 49.78 344 GLU A N 1
ATOM 2630 C CA . GLU A 1 350 ? 26.451 27.256 -14.084 1.00 48.83 344 GLU A CA 1
ATOM 2631 C C . GLU A 1 350 ? 26.400 25.866 -14.685 1.00 50.32 344 GLU A C 1
ATOM 2632 O O . GLU A 1 350 ? 27.380 25.131 -14.664 1.00 50.44 344 GLU A O 1
ATOM 2638 N N . PHE A 1 351 ? 25.276 25.544 -15.277 1.00 44.71 345 PHE A N 1
ATOM 2639 C CA . PHE A 1 351 ? 25.112 24.298 -16.006 1.00 43.56 345 PHE A CA 1
ATOM 2640 C C . PHE A 1 351 ? 25.781 24.466 -17.368 1.00 48.47 345 PHE A C 1
ATOM 2641 O O . PHE A 1 351 ? 25.655 25.516 -17.980 1.00 47.44 345 PHE A O 1
ATOM 2649 N N . GLU A 1 352 ? 26.497 23.451 -17.829 1.00 48.34 346 GLU A N 1
ATOM 2650 C CA . GLU A 1 352 ? 27.113 23.463 -19.157 1.00 48.99 346 GLU A CA 1
ATOM 2651 C C . GLU A 1 352 ? 26.769 22.146 -19.809 1.00 49.66 346 GLU A C 1
ATOM 2652 O O . GLU A 1 352 ? 27.203 21.095 -19.332 1.00 47.87 346 GLU A O 1
ATOM 2658 N N . TYR A 1 353 ? 25.952 22.198 -20.866 1.00 46.02 347 TYR A N 1
ATOM 2659 C CA . TYR A 1 353 ? 25.561 20.995 -21.592 1.00 45.75 347 TYR A CA 1
ATOM 2660 C C . TYR A 1 353 ? 26.742 20.463 -22.431 1.00 53.52 347 TYR A C 1
ATOM 2661 O O . TYR A 1 353 ? 27.422 21.225 -23.098 1.00 55.31 347 TYR A O 1
ATOM 2670 N N . VAL A 1 354 ? 26.983 19.160 -22.357 1.00 52.84 348 VAL A N 1
ATOM 2671 C CA . VAL A 1 354 ? 27.998 18.445 -23.121 1.00 54.06 348 VAL A CA 1
ATOM 2672 C C . VAL A 1 354 ? 27.243 17.627 -24.156 1.00 58.82 348 VAL A C 1
ATOM 2673 O O . VAL A 1 354 ? 26.465 16.743 -23.803 1.00 55.38 348 VAL A O 1
ATOM 2677 N N . ASP A 1 355 ? 27.453 17.938 -25.426 1.00 59.70 349 ASP A N 1
ATOM 2678 C CA . ASP A 1 355 ? 26.762 17.255 -26.507 1.00 60.46 349 ASP A CA 1
ATOM 2679 C C . ASP A 1 355 ? 27.505 15.961 -26.752 1.00 65.76 349 ASP A C 1
ATOM 2680 O O . ASP A 1 355 ? 28.579 15.957 -27.344 1.00 67.13 349 ASP A O 1
ATOM 2685 N N . ARG A 1 356 ? 26.944 14.873 -26.257 1.00 62.76 350 ARG A N 1
ATOM 2686 C CA . ARG A 1 356 ? 27.521 13.540 -26.376 1.00 63.03 350 ARG A CA 1
ATOM 2687 C C . ARG A 1 356 ? 27.159 12.925 -27.749 1.00 64.88 350 ARG A C 1
ATOM 2688 O O . ARG A 1 356 ? 27.798 11.965 -28.178 1.00 64.62 350 ARG A O 1
ATOM 2696 N N . GLY A 1 357 ? 26.136 13.472 -28.406 1.00 59.70 351 GLY A N 1
ATOM 2697 C CA . GLY A 1 357 ? 25.657 12.985 -29.689 1.00 58.99 351 GLY A CA 1
ATOM 2698 C C . GLY A 1 357 ? 24.465 12.074 -29.483 1.00 61.76 351 GLY A C 1
ATOM 2699 O O . GLY A 1 357 ? 24.114 11.774 -28.343 1.00 62.47 351 GLY A O 1
ATOM 2700 N N . THR A 1 358 ? 23.819 11.632 -30.560 1.00 55.45 352 THR A N 1
ATOM 2701 C CA . THR A 1 358 ? 22.650 10.766 -30.428 1.00 53.42 352 THR A CA 1
ATOM 2702 C C . THR A 1 358 ? 22.409 9.921 -31.668 1.00 52.56 352 THR A C 1
ATOM 2703 O O . THR A 1 358 ? 23.000 10.175 -32.721 1.00 52.58 352 THR A O 1
ATOM 2707 N N . VAL A 1 359 ? 21.532 8.916 -31.521 1.00 44.04 353 VAL A N 1
ATOM 2708 C CA . VAL A 1 359 ? 21.105 8.036 -32.603 1.00 42.77 353 VAL A CA 1
ATOM 2709 C C . VAL A 1 359 ? 19.583 8.026 -32.712 1.00 43.32 353 VAL A C 1
ATOM 2710 O O . VAL A 1 359 ? 18.911 7.700 -31.734 1.00 42.13 353 VAL A O 1
ATOM 2714 N N . CYS A 1 360 ? 19.075 8.222 -33.940 1.00 37.50 354 CYS A N 1
ATOM 2715 C CA . CYS A 1 360 ? 17.684 8.037 -34.293 1.00 37.54 354 CYS A CA 1
ATOM 2716 C C . CYS A 1 360 ? 17.591 6.610 -34.879 1.00 43.09 354 CYS A C 1
ATOM 2717 O O . CYS A 1 360 ? 18.261 6.290 -35.872 1.00 42.41 354 CYS A O 1
ATOM 2720 N N . SER A 1 361 ? 16.834 5.738 -34.216 1.00 39.63 355 SER A N 1
ATOM 2721 C CA . SER A 1 361 ? 16.689 4.348 -34.634 1.00 39.64 355 SER A CA 1
ATOM 2722 C C . SER A 1 361 ? 15.792 4.199 -35.880 1.00 43.86 355 SER A C 1
ATOM 2723 O O . SER A 1 361 ? 14.918 5.027 -36.135 1.00 44.37 355 SER A O 1
ATOM 2726 N N . LEU A 1 362 ? 16.068 3.162 -36.667 1.00 39.41 356 LEU A N 1
ATOM 2727 C CA . LEU A 1 362 ? 15.330 2.783 -37.876 1.00 39.75 356 LEU A CA 1
ATOM 2728 C C . LEU A 1 362 ? 15.175 1.280 -37.780 1.00 45.33 356 LEU A C 1
ATOM 2729 O O . LEU A 1 362 ? 15.970 0.523 -38.338 1.00 44.36 356 LEU A O 1
ATOM 2734 N N . GLY A 1 363 ? 14.235 0.860 -36.943 1.00 42.70 357 GLY A N 1
ATOM 2735 C CA . GLY A 1 363 ? 14.053 -0.555 -36.664 1.00 41.93 357 GLY A CA 1
ATOM 2736 C C . GLY A 1 363 ? 15.168 -1.041 -35.764 1.00 41.64 357 GLY A C 1
ATOM 2737 O O . GLY A 1 363 ? 15.987 -0.248 -35.293 1.00 39.85 357 GLY A O 1
ATOM 2738 N N . SER A 1 364 ? 15.224 -2.351 -35.562 1.00 37.21 358 SER A N 1
ATOM 2739 C CA . SER A 1 364 ? 16.163 -2.992 -34.659 1.00 36.48 358 SER A CA 1
ATOM 2740 C C . SER A 1 364 ? 17.610 -2.992 -35.078 1.00 41.18 358 SER A C 1
ATOM 2741 O O . SER A 1 364 ? 18.467 -3.181 -34.202 1.00 41.77 358 SER A O 1
ATOM 2744 N N . HIS A 1 365 ? 17.903 -2.868 -36.389 1.00 37.64 359 HIS A N 1
ATOM 2745 C CA . HIS A 1 365 ? 19.282 -3.018 -36.897 1.00 39.06 359 HIS A CA 1
ATOM 2746 C C . HIS A 1 365 ? 19.784 -1.895 -37.816 1.00 43.08 359 HIS A C 1
ATOM 2747 O O . HIS A 1 365 ? 20.741 -2.097 -38.575 1.00 43.11 359 HIS A O 1
ATOM 2754 N N . ASP A 1 366 ? 19.142 -0.729 -37.751 1.00 38.87 360 ASP A N 1
ATOM 2755 C CA . ASP A 1 366 ? 19.541 0.443 -38.522 1.00 38.04 360 ASP A CA 1
ATOM 2756 C C . ASP A 1 366 ? 19.331 1.693 -37.662 1.00 41.56 360 ASP A C 1
ATOM 2757 O O . ASP A 1 366 ? 18.894 1.599 -36.515 1.00 40.79 360 ASP A O 1
ATOM 2762 N N . GLY A 1 367 ? 19.680 2.837 -38.218 1.00 38.09 361 GLY A N 1
ATOM 2763 C CA . GLY A 1 367 ? 19.562 4.126 -37.561 1.00 36.46 361 GLY A CA 1
ATOM 2764 C C . GLY A 1 367 ? 20.474 5.151 -38.188 1.00 39.54 361 GLY A C 1
ATOM 2765 O O . GLY A 1 367 ? 21.255 4.812 -39.073 1.00 39.46 361 GLY A O 1
ATOM 2766 N N . VAL A 1 368 ? 20.309 6.416 -37.792 1.00 36.19 362 VAL A N 1
ATOM 2767 C CA . VAL A 1 368 ? 21.134 7.553 -38.232 1.00 35.92 362 VAL A CA 1
ATOM 2768 C C . VAL A 1 368 ? 21.483 8.354 -37.001 1.00 41.65 362 VAL A C 1
ATOM 2769 O O . VAL A 1 368 ? 20.616 8.595 -36.152 1.00 40.90 362 VAL A O 1
ATOM 2773 N N . GLY A 1 369 ? 22.722 8.812 -36.927 1.00 40.45 363 GLY A N 1
ATOM 2774 C CA . GLY A 1 369 ? 23.142 9.565 -35.754 1.00 40.46 363 GLY A CA 1
ATOM 2775 C C . GLY A 1 369 ? 24.500 10.209 -35.833 1.00 43.33 363 GLY A C 1
ATOM 2776 O O . GLY A 1 369 ? 25.178 10.166 -36.849 1.00 42.52 363 GLY A O 1
ATOM 2777 N N . MET A 1 370 ? 24.872 10.816 -34.741 1.00 41.37 364 MET A N 1
ATOM 2778 C CA . MET A 1 370 ? 26.137 11.506 -34.579 1.00 42.82 364 MET A CA 1
ATOM 2779 C C . MET A 1 370 ? 26.726 11.028 -33.278 1.00 49.67 364 MET A C 1
ATOM 2780 O O . MET A 1 370 ? 26.062 11.080 -32.246 1.00 48.94 364 MET A O 1
ATOM 2785 N N . VAL A 1 371 ? 27.919 10.479 -33.334 1.00 49.91 365 VAL A N 1
ATOM 2786 C CA . VAL A 1 371 ? 28.590 9.963 -32.148 1.00 51.96 365 VAL A CA 1
ATOM 2787 C C . VAL A 1 371 ? 30.040 10.401 -32.262 1.00 60.07 365 VAL A C 1
ATOM 2788 O O . VAL A 1 371 ? 30.647 10.210 -33.311 1.00 60.21 365 VAL A O 1
ATOM 2792 N N . PHE A 1 372 ? 30.557 11.071 -31.218 1.00 60.15 366 PHE A N 1
ATOM 2793 C CA . PHE A 1 372 ? 31.917 11.615 -31.196 1.00 62.18 366 PHE A CA 1
ATOM 2794 C C . PHE A 1 372 ? 32.138 12.677 -32.312 1.00 64.44 366 PHE A C 1
ATOM 2795 O O . PHE A 1 372 ? 33.269 12.855 -32.788 1.00 65.83 366 PHE A O 1
ATOM 2803 N N . GLY A 1 373 ? 31.058 13.366 -32.710 1.00 57.14 367 GLY A N 1
ATOM 2804 C CA . GLY A 1 373 ? 31.094 14.369 -33.772 1.00 56.15 367 GLY A CA 1
ATOM 2805 C C . GLY A 1 373 ? 31.176 13.806 -35.178 1.00 58.74 367 GLY A C 1
ATOM 2806 O O . GLY A 1 373 ? 31.353 14.572 -36.135 1.00 58.42 367 GLY A O 1
ATOM 2807 N N . LYS A 1 374 ? 31.009 12.470 -35.326 1.00 53.91 368 LYS A N 1
ATOM 2808 C CA . LYS A 1 374 ? 31.077 11.768 -36.604 1.00 53.34 368 LYS A CA 1
ATOM 2809 C C . LYS A 1 374 ? 29.735 11.137 -36.939 1.00 52.89 368 LYS A C 1
ATOM 2810 O O . LYS A 1 374 ? 29.109 10.519 -36.072 1.00 51.04 368 LYS A O 1
ATOM 2816 N N . PRO A 1 375 ? 29.282 11.235 -38.200 1.00 47.53 369 PRO A N 1
ATOM 2817 C CA . PRO A 1 375 ? 28.002 10.604 -38.559 1.00 46.21 369 PRO A CA 1
ATOM 2818 C C . PRO A 1 375 ? 28.085 9.086 -38.619 1.00 50.00 369 PRO A C 1
ATOM 2819 O O . PRO A 1 375 ? 29.105 8.530 -39.037 1.00 50.90 369 PRO A O 1
ATOM 2823 N N . ILE A 1 376 ? 27.032 8.420 -38.174 1.00 44.57 370 ILE A N 1
ATOM 2824 C CA . ILE A 1 376 ? 26.971 6.965 -38.216 1.00 44.52 370 ILE A CA 1
ATOM 2825 C C . ILE A 1 376 ? 25.607 6.529 -38.649 1.00 44.02 370 ILE A C 1
ATOM 2826 O O . ILE A 1 376 ? 24.619 7.245 -38.427 1.00 41.05 370 ILE A O 1
ATOM 2831 N N . ALA A 1 377 ? 25.568 5.334 -39.243 1.00 39.67 371 ALA A N 1
ATOM 2832 C CA . ALA A 1 377 ? 24.354 4.710 -39.744 1.00 38.41 371 ALA A CA 1
ATOM 2833 C C . ALA A 1 377 ? 24.481 3.183 -39.726 1.00 41.63 371 ALA A C 1
ATOM 2834 O O . ALA A 1 377 ? 25.573 2.641 -39.519 1.00 40.94 371 ALA A O 1
ATOM 2836 N N . GLY A 1 378 ? 23.351 2.511 -39.935 1.00 36.85 372 GLY A N 1
ATOM 2837 C CA . GLY A 1 378 ? 23.293 1.065 -40.015 1.00 35.34 372 GLY A CA 1
ATOM 2838 C C . GLY A 1 378 ? 23.390 0.337 -38.704 1.00 37.86 372 GLY A C 1
ATOM 2839 O O . GLY A 1 378 ? 22.846 0.782 -37.696 1.00 37.20 372 GLY A O 1
ATOM 2840 N N . LYS A 1 379 ? 24.000 -0.838 -38.742 1.00 36.44 373 LYS A N 1
ATOM 2841 C CA . LYS A 1 379 ? 24.186 -1.682 -37.566 1.00 37.91 373 LYS A CA 1
ATOM 2842 C C . LYS A 1 379 ? 25.032 -0.974 -36.514 1.00 45.93 373 LYS A C 1
ATOM 2843 O O . LYS A 1 379 ? 24.732 -1.077 -35.330 1.00 47.29 373 LYS A O 1
ATOM 2849 N N . LYS A 1 380 ? 26.044 -0.215 -36.958 1.00 44.00 374 LYS A N 1
ATOM 2850 C CA . LYS A 1 380 ? 26.925 0.582 -36.093 1.00 43.68 374 LYS A CA 1
ATOM 2851 C C . LYS A 1 380 ? 26.066 1.551 -35.280 1.00 45.13 374 LYS A C 1
ATOM 2852 O O . LYS A 1 380 ? 26.236 1.639 -34.063 1.00 44.86 374 LYS A O 1
ATOM 2858 N N . ALA A 1 381 ? 25.107 2.226 -35.939 1.00 40.37 375 ALA A N 1
ATOM 2859 C CA . ALA A 1 381 ? 24.179 3.129 -35.266 1.00 39.96 375 ALA A CA 1
ATOM 2860 C C . ALA A 1 381 ? 23.265 2.364 -34.301 1.00 42.02 375 ALA A C 1
ATOM 2861 O O . ALA A 1 381 ? 23.122 2.750 -33.146 1.00 42.13 375 ALA A O 1
ATOM 2863 N N . ALA A 1 382 ? 22.709 1.251 -34.741 1.00 39.22 376 ALA A N 1
ATOM 2864 C CA . ALA A 1 382 ? 21.828 0.420 -33.903 1.00 37.43 376 ALA A CA 1
ATOM 2865 C C . ALA A 1 382 ? 22.538 -0.103 -32.657 1.00 42.80 376 ALA A C 1
ATOM 2866 O O . ALA A 1 382 ? 21.920 -0.172 -31.597 1.00 41.19 376 ALA A O 1
ATOM 2868 N N . PHE A 1 383 ? 23.847 -0.429 -32.773 1.00 41.20 377 PHE A N 1
ATOM 2869 C CA . PHE A 1 383 ? 24.657 -0.889 -31.650 1.00 40.40 377 PHE A CA 1
ATOM 2870 C C . PHE A 1 383 ? 24.880 0.277 -30.704 1.00 45.58 377 PHE A C 1
ATOM 2871 O O . PHE A 1 383 ? 24.693 0.137 -29.495 1.00 44.27 377 PHE A O 1
ATOM 2879 N N . MET A 1 384 ? 25.230 1.449 -31.262 1.00 44.83 378 MET A N 1
ATOM 2880 C CA . MET A 1 384 ? 25.478 2.645 -30.448 1.00 45.17 378 MET A CA 1
ATOM 2881 C C . MET A 1 384 ? 24.215 3.137 -29.731 1.00 46.21 378 MET A C 1
ATOM 2882 O O . MET A 1 384 ? 24.316 3.585 -28.586 1.00 44.67 378 MET A O 1
ATOM 2887 N N . LYS A 1 385 ? 23.027 2.994 -30.366 1.00 40.93 379 LYS A N 1
ATOM 2888 C CA . LYS A 1 385 ? 21.755 3.329 -29.721 1.00 40.27 379 LYS A CA 1
ATOM 2889 C C . LYS A 1 385 ? 21.543 2.432 -28.469 1.00 41.89 379 LYS A C 1
ATOM 2890 O O . LYS A 1 385 ? 21.103 2.926 -27.430 1.00 41.32 379 LYS A O 1
ATOM 2896 N N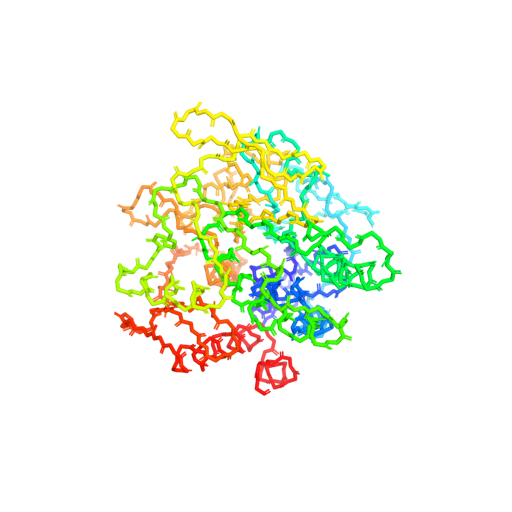 . LYS A 1 386 ? 21.900 1.141 -28.548 1.00 39.46 380 LYS A N 1
ATOM 2897 C CA . LYS A 1 386 ? 21.792 0.235 -27.395 1.00 38.85 380 LYS A CA 1
ATOM 2898 C C . LYS A 1 386 ? 22.782 0.615 -26.279 1.00 42.69 380 LYS A C 1
ATOM 2899 O O . LYS A 1 386 ? 22.415 0.562 -25.114 1.00 42.60 380 LYS A O 1
ATOM 2905 N N . VAL A 1 387 ? 23.999 1.073 -26.633 1.00 41.16 381 VAL A N 1
ATOM 2906 C CA . VAL A 1 387 ? 24.999 1.530 -25.648 1.00 41.35 381 VAL A CA 1
ATOM 2907 C C . VAL A 1 387 ? 24.500 2.782 -24.931 1.00 44.94 381 VAL A C 1
ATOM 2908 O O . VAL A 1 387 ? 24.603 2.844 -23.706 1.00 45.49 381 VAL A O 1
ATOM 2912 N N . ILE A 1 388 ? 23.921 3.743 -25.682 1.00 40.11 382 ILE A N 1
ATOM 2913 C CA . ILE A 1 388 ? 23.381 4.989 -25.138 1.00 39.55 382 ILE A CA 1
ATOM 2914 C C . ILE A 1 388 ? 22.185 4.680 -24.237 1.00 45.16 382 ILE A C 1
ATOM 2915 O O . ILE A 1 388 ? 22.203 5.087 -23.085 1.00 45.12 382 ILE A O 1
ATOM 2920 N N . ASP A 1 389 ? 21.180 3.927 -24.734 1.00 44.19 383 ASP A N 1
ATOM 2921 C CA . ASP A 1 389 ? 20.010 3.516 -23.934 1.00 44.28 383 ASP A CA 1
ATOM 2922 C C . ASP A 1 389 ? 20.460 2.815 -22.612 1.00 47.80 383 ASP A C 1
ATOM 2923 O O . ASP A 1 389 ? 19.984 3.174 -21.549 1.00 48.99 383 ASP A O 1
ATOM 2928 N N . THR A 1 390 ? 21.384 1.848 -22.688 1.00 43.71 384 THR A N 1
ATOM 2929 C CA . THR A 1 390 ? 21.860 1.114 -21.504 1.00 43.85 384 THR A CA 1
ATOM 2930 C C . THR A 1 390 ? 22.652 2.014 -20.547 1.00 47.66 384 THR A C 1
ATOM 2931 O O . THR A 1 390 ? 22.502 1.866 -19.334 1.00 46.64 384 THR A O 1
ATOM 2935 N N . ARG A 1 391 ? 23.453 2.957 -21.080 1.00 43.98 385 ARG A N 1
ATOM 2936 C CA . ARG A 1 391 ? 24.208 3.911 -20.268 1.00 43.84 385 ARG A CA 1
ATOM 2937 C C . ARG A 1 391 ? 23.256 4.815 -19.463 1.00 45.71 385 ARG A C 1
ATOM 2938 O O . ARG A 1 391 ? 23.590 5.182 -18.345 1.00 45.00 385 ARG A O 1
ATOM 2946 N N . ALA A 1 392 ? 22.078 5.172 -20.016 1.00 41.28 386 ALA A N 1
ATOM 2947 C CA . ALA A 1 392 ? 21.091 5.981 -19.293 1.00 40.13 386 ALA A CA 1
ATOM 2948 C C . ALA A 1 392 ? 20.499 5.185 -18.105 1.00 44.70 386 ALA A C 1
ATOM 2949 O O . ALA A 1 392 ? 20.160 5.778 -17.078 1.00 45.00 386 ALA A O 1
ATOM 2951 N N . VAL A 1 393 ? 20.348 3.858 -18.251 1.00 40.47 387 VAL A N 1
ATOM 2952 C CA . VAL A 1 393 ? 19.854 2.996 -17.162 1.00 40.15 387 VAL A CA 1
ATOM 2953 C C . VAL A 1 393 ? 20.926 2.921 -16.062 1.00 44.87 387 VAL A C 1
ATOM 2954 O O . VAL A 1 393 ? 20.602 2.971 -14.876 1.00 45.29 387 VAL A O 1
ATOM 2958 N N . PHE A 1 394 ? 22.198 2.790 -16.474 1.00 40.69 388 PHE A N 1
ATOM 2959 C CA . PHE A 1 394 ? 23.354 2.762 -15.585 1.00 40.17 388 PHE A CA 1
ATOM 2960 C C . PHE A 1 394 ? 23.501 4.090 -14.853 1.00 46.06 388 PHE A C 1
ATOM 2961 O O . PHE A 1 394 ? 23.763 4.112 -13.645 1.00 47.59 388 PHE A O 1
ATOM 2969 N N . LYS A 1 395 ? 23.409 5.197 -15.599 1.00 42.06 389 LYS A N 1
ATOM 2970 C CA . LYS A 1 395 ? 23.619 6.525 -15.028 1.00 41.85 389 LYS A CA 1
ATOM 2971 C C . LYS A 1 395 ? 22.631 6.825 -13.896 1.00 46.87 389 LYS A C 1
ATOM 2972 O O . LYS A 1 395 ? 23.029 7.491 -12.942 1.00 47.03 389 LYS A O 1
ATOM 2978 N N . ILE A 1 396 ? 21.405 6.238 -13.923 1.00 44.30 390 ILE A N 1
ATOM 2979 C CA . ILE A 1 396 ? 20.422 6.419 -12.848 1.00 43.82 390 ILE A CA 1
ATOM 2980 C C . ILE A 1 396 ? 20.511 5.311 -11.745 1.00 47.69 390 ILE A C 1
ATOM 2981 O O . ILE A 1 396 ? 20.549 5.662 -10.565 1.00 47.05 390 ILE A O 1
ATOM 2986 N N . GLY A 1 397 ? 20.504 4.031 -12.126 1.00 44.45 391 GLY A N 1
ATOM 2987 C CA . GLY A 1 397 ? 20.470 2.911 -11.179 1.00 45.16 391 GLY A CA 1
ATOM 2988 C C . GLY A 1 397 ? 21.666 1.984 -11.005 1.00 50.90 391 GLY A C 1
ATOM 2989 O O . GLY A 1 397 ? 21.568 1.006 -10.258 1.00 52.32 391 GLY A O 1
ATOM 2990 N N . GLY A 1 398 ? 22.773 2.250 -11.685 1.00 46.29 392 GLY A N 1
ATOM 2991 C CA . GLY A 1 398 ? 23.971 1.429 -11.577 1.00 47.00 392 GLY A CA 1
ATOM 2992 C C . GLY A 1 398 ? 24.028 0.223 -12.491 1.00 52.96 392 GLY A C 1
ATOM 2993 O O . GLY A 1 398 ? 23.100 -0.044 -13.250 1.00 51.65 392 GLY A O 1
ATOM 2994 N N . ILE A 1 399 ? 25.137 -0.526 -12.402 1.00 53.82 393 ILE A N 1
ATOM 2995 C CA . ILE A 1 399 ? 25.422 -1.673 -13.265 1.00 55.15 393 ILE A CA 1
ATOM 2996 C C . ILE A 1 399 ? 24.387 -2.798 -13.112 1.00 58.14 393 ILE A C 1
ATOM 2997 O O . ILE A 1 399 ? 24.033 -3.433 -14.104 1.00 57.76 393 ILE A O 1
ATOM 3002 N N . GLY A 1 400 ? 23.872 -2.989 -11.904 1.00 53.70 394 GLY A N 1
ATOM 3003 C CA . GLY A 1 400 ? 22.861 -4.000 -11.645 1.00 53.10 394 GLY A CA 1
ATOM 3004 C C . GLY A 1 400 ? 21.606 -3.748 -12.446 1.00 55.73 394 GLY A C 1
ATOM 3005 O O . GLY A 1 400 ? 21.160 -4.621 -13.202 1.00 55.89 394 GLY A O 1
ATOM 3006 N N . LEU A 1 401 ? 21.075 -2.517 -12.339 1.00 50.27 395 LEU A N 1
ATOM 3007 C CA . LEU A 1 401 ? 19.890 -2.129 -13.103 1.00 47.96 395 LEU A CA 1
ATOM 3008 C C . LEU A 1 401 ? 20.171 -2.153 -14.630 1.00 50.12 395 LEU A C 1
ATOM 3009 O O . LEU A 1 401 ? 19.314 -2.612 -15.384 1.00 47.80 395 LEU A O 1
ATOM 3014 N N . ALA A 1 402 ? 21.363 -1.691 -15.064 1.00 46.98 396 ALA A N 1
ATOM 3015 C CA . ALA A 1 402 ? 21.776 -1.742 -16.477 1.00 48.00 396 ALA A CA 1
ATOM 3016 C C . ALA A 1 402 ? 21.799 -3.183 -17.018 1.00 52.95 396 ALA A C 1
ATOM 3017 O O . ALA A 1 402 ? 21.344 -3.402 -18.133 1.00 51.89 396 ALA A O 1
ATOM 3019 N N . PHE A 1 403 ? 22.285 -4.156 -16.237 1.00 52.59 397 PHE A N 1
ATOM 3020 C CA . PHE A 1 403 ? 22.255 -5.574 -16.650 1.00 54.15 397 PHE A CA 1
ATOM 3021 C C . PHE A 1 403 ? 20.816 -6.081 -16.807 1.00 55.14 397 PHE A C 1
ATOM 3022 O O . PHE A 1 403 ? 20.479 -6.654 -17.838 1.00 54.56 397 PHE A O 1
ATOM 3030 N N . LYS A 1 404 ? 19.974 -5.842 -15.798 1.00 50.85 398 LYS A N 1
ATOM 3031 C CA . LYS A 1 404 ? 18.580 -6.322 -15.771 1.00 50.04 398 LYS A CA 1
ATOM 3032 C C . LYS A 1 404 ? 17.660 -5.646 -16.758 1.00 52.13 398 LYS A C 1
ATOM 3033 O O . LYS A 1 404 ? 16.825 -6.319 -17.361 1.00 52.26 398 LYS A O 1
ATOM 3039 N N . LYS A 1 405 ? 17.722 -4.309 -16.829 1.00 46.73 399 LYS A N 1
ATOM 3040 C CA . LYS A 1 405 ? 16.789 -3.513 -17.616 1.00 44.96 399 LYS A CA 1
ATOM 3041 C C . LYS A 1 405 ? 17.351 -2.909 -18.893 1.00 48.36 399 LYS A C 1
ATOM 3042 O O . LYS A 1 405 ? 16.556 -2.469 -19.723 1.00 46.71 399 LYS A O 1
ATOM 3048 N N . GLY A 1 406 ? 18.670 -2.969 -19.090 1.00 47.12 400 GLY A N 1
ATOM 3049 C CA . GLY A 1 406 ? 19.325 -2.432 -20.283 1.00 47.04 400 GLY A CA 1
ATOM 3050 C C . GLY A 1 406 ? 18.979 -3.163 -21.562 1.00 49.84 400 GLY A C 1
ATOM 3051 O O . GLY A 1 406 ? 18.204 -4.114 -21.556 1.00 47.91 400 GLY A O 1
ATOM 3052 N N . LYS A 1 407 ? 19.580 -2.730 -22.669 1.00 47.97 401 LYS A N 1
ATOM 3053 C CA . LYS A 1 407 ? 19.312 -3.312 -23.987 1.00 47.41 401 LYS A CA 1
ATOM 3054 C C . LYS A 1 407 ? 20.235 -4.481 -24.357 1.00 53.28 401 LYS A C 1
ATOM 3055 O O . LYS A 1 407 ? 20.145 -4.959 -25.483 1.00 53.85 401 LYS A O 1
ATOM 3061 N N . PHE A 1 408 ? 21.044 -5.003 -23.401 1.00 50.54 402 PHE A N 1
ATOM 3062 C CA . PHE A 1 408 ? 21.916 -6.157 -23.634 1.00 56.60 402 PHE A CA 1
ATOM 3063 C C . PHE A 1 408 ? 21.648 -7.291 -22.604 1.00 72.79 402 PHE A C 1
ATOM 3064 O O . PHE A 1 408 ? 21.099 -7.026 -21.505 1.00 72.46 402 PHE A O 1
#

Radius of gyration: 21.81 Å; Cα contacts (8 Å, |Δi|>4): 893; chains: 1; bounding box: 48×49×62 Å

Sequence (398 aa):
RKKVLVLGAGYAGLQTVTKLQKAISTEEAEITLINKNEYHYEATWLHEASAGTLNYEDVLYPVESVLKKDKVNFVQAEVTKIDRDAKKVETNQGIYDFDILVVALGFVSETFGIEGMKDHAFQIENVITARELSRHIEDKFANYAASKEKDDNDLSILVGGAGFTGVEFLGELTDRIPELCSKYGVDQNKVKITCVEAAPKMLPMFSEELVNHAVSYLEDRGVEFKIATPIVACNEKGFVVEVDGEKQQLNAGTSVWAAGVRGSKLMEESFEGVKRGRIVTKQDLTINGYDNIFVIGDCSAFIPAGEERPLPTTAQIAMQQGESVAKNIKRILNGESTEEFEYVDRGTVCSLGSHDGVGMVFGKPIAGKKAAFMKKVIDTRAVFKIGGIGLAFKKGKF

CATH classification: 3.50.50.100

Nearest PDB structures (foldseek):
  5na1-assembly1_A  TM=1.003E+00  e=4.550E-86  Staphylococcus aureus subsp. aureus NCTC 8325
  5na4-assembly1_A  TM=1.002E+00  e=1.143E-81  Staphylococcus aureus
  5kms-assembly2_D  TM=9.820E-01  e=2.280E-55  Caldalkalibacillus thermarum TA2.A1
  5kmq-assembly1_B  TM=9.789E-01  e=3.937E-53  Caldalkalibacillus thermarum TA2.A1
  5kmp-assembly1_A  TM=9.820E-01  e=3.512E-53  Caldalkalibacillus thermarum TA2.A1